Protein AF-A0A351R3F9-F1 (afdb_monomer)

Secondary structure (DSSP, 8-state):
-HHHHHHHHS-EEEEEEEEE-TTS-EEEEEEEEEEETTEEEEETTEE--EEEEE-SSBSSTTPPTTPEEEEETTT-PBP-SSSTT--HHHHHHHHHHH-BTT-S-EEEEEEEETTEEEEEEEEE-GGG----SEEEEEETTEEEEEEEEEEEEETTEEEEEEEEE-GGG--SSHHHHHHHH-TTT--EEEES---SSB-HHHHHHHHHHHHHHHHHHHHHHHTTSB-TTSPBP--SEEEE-TTS-EE-SHHHHHHHHHHHHTTT-SPEEEETTSSSGGG--TTTEEE-HHHHH-GGGS--BSS--SSS---HHHHHHHHHHHT---BTTB-HHHHHHHHHHHHHHHHHHHHHHHHHHHHHHHHHHHHHHHHH---HHHHHHHHHHHHHHHHHHHHHHHHHHHHHHIIIIISS--

Sequence (414 aa):
NLIDELSGIADVETKEFEVTNSNGQNLGGTNYRVYINGQTLVDGNDYRTLKCTSSKYLNNQMDAEGMYAITWEDTGMEFNAKGASANGSLKALFMIRDGNNNENMKGTVSAADLSSITIKIPDTKVNELSLANKGRIMVNNKFYYYDGWTAKVGENGVNSVTFKLAPESQMADQAEADRVKGDGQSNYLTTGSSMDAMGIPYYQNQINEFLRNFTQAFNDIEKQGVTLDGDKMGAFFVGTSPTGNTFDADSWDAKVQAAKKDGWTTDIELSSDGDSYYQFTATTLAVNSKSLKDSNYFATSTQITQGEAKYDTVEDLLKLQKDVRMFRGDSAETFLETLISDVTVDVNKTTTSSNNYSNLSTAIATQRTSVSGVDEDEEAMNLIKFQNAYNLASKMISVMSEMYDKLINETGVV

pLDDT: mean 89.36, std 7.4, range [50.06, 97.5]

Nearest PDB structures (foldseek):
  2d4y-assembly1_A  TM=6.088E-01  e=6.487E-06  Salmonella enterica subsp. enterica serovar Typhimurium
  2d4y-assembly2_B  TM=5.875E-01  e=1.188E-05  Salmonella enterica subsp. enterica serovar Typhimurium
  5dl0-assembly1_A  TM=2.905E-01  e=1.311E+00  Thermochaetoides thermophila DSM 1495
  5dkz-assembly1_A  TM=2.958E-01  e=2.127E+00  Thermochaetoides thermophila DSM 1495
  5jqp-assembly1_A  TM=1.736E-01  e=1.162E+00  Thermochaetoides thermophila DSM 1495

Structure (mmCIF, N/CA/C/O backbone):
data_AF-A0A351R3F9-F1
#
_entry.id   AF-A0A351R3F9-F1
#
loop_
_atom_site.group_PDB
_atom_site.id
_atom_site.type_symbol
_atom_site.label_atom_id
_atom_site.label_alt_id
_atom_site.label_comp_id
_atom_site.label_asym_id
_atom_site.label_entity_id
_atom_site.label_seq_id
_atom_site.pdbx_PDB_ins_code
_atom_site.Cartn_x
_atom_site.Cartn_y
_atom_site.Cartn_z
_atom_site.occupancy
_atom_site.B_iso_or_equiv
_atom_site.auth_seq_id
_atom_site.auth_comp_id
_atom_site.auth_asym_id
_atom_site.auth_atom_id
_atom_site.pdbx_PDB_model_num
ATOM 1 N N . ASN A 1 1 ? 18.446 -1.997 -33.010 1.00 80.06 1 ASN A N 1
ATOM 2 C CA . ASN A 1 1 ? 17.009 -2.268 -32.814 1.00 80.06 1 ASN A CA 1
ATOM 3 C C . ASN A 1 1 ? 16.711 -3.105 -31.584 1.00 80.06 1 ASN A C 1
ATOM 5 O O . ASN A 1 1 ? 16.200 -2.521 -30.651 1.00 80.06 1 ASN A O 1
ATOM 9 N N . LEU A 1 2 ? 17.064 -4.396 -31.489 1.00 90.31 2 LEU A N 1
ATOM 10 C CA . LEU A 1 2 ? 16.679 -5.209 -30.310 1.00 90.31 2 LEU A CA 1
ATOM 11 C C . LEU A 1 2 ? 17.183 -4.654 -28.962 1.00 90.31 2 LEU A C 1
ATOM 13 O O . LEU A 1 2 ? 16.450 -4.650 -27.979 1.00 90.31 2 LEU A O 1
ATOM 17 N N . ILE A 1 3 ? 18.420 -4.152 -28.921 1.00 91.44 3 ILE A N 1
ATOM 18 C CA . ILE A 1 3 ? 18.981 -3.512 -27.720 1.00 91.44 3 ILE A CA 1
ATOM 19 C C . ILE A 1 3 ? 18.286 -2.178 -27.423 1.00 91.44 3 ILE A C 1
ATOM 21 O O . ILE A 1 3 ? 18.027 -1.873 -26.262 1.00 91.44 3 ILE A O 1
ATOM 25 N N . ASP A 1 4 ? 17.939 -1.412 -28.461 1.00 88.44 4 ASP A N 1
ATOM 26 C CA . ASP A 1 4 ? 17.210 -0.151 -28.304 1.00 88.44 4 ASP A CA 1
ATOM 27 C C . ASP A 1 4 ? 15.802 -0.412 -27.743 1.00 88.44 4 ASP A C 1
ATOM 29 O O . ASP A 1 4 ? 15.393 0.232 -26.781 1.00 88.44 4 ASP A O 1
ATOM 33 N N . GLU A 1 5 ? 15.089 -1.414 -28.264 1.00 91.81 5 GLU A N 1
ATOM 34 C CA . GLU A 1 5 ? 13.784 -1.838 -27.745 1.00 91.81 5 GLU A CA 1
ATOM 35 C C . GLU A 1 5 ? 13.878 -2.302 -26.286 1.00 91.81 5 GLU A C 1
ATOM 37 O O . GLU A 1 5 ? 13.080 -1.876 -25.448 1.00 91.81 5 GLU A O 1
ATOM 42 N N . LEU A 1 6 ? 14.893 -3.108 -25.952 1.00 93.31 6 LEU A N 1
ATOM 43 C CA . LEU A 1 6 ? 15.144 -3.549 -24.580 1.00 93.31 6 LEU A CA 1
ATOM 44 C C . LEU A 1 6 ? 15.431 -2.366 -23.639 1.00 93.31 6 LEU A C 1
ATOM 46 O O . LEU A 1 6 ? 14.919 -2.346 -22.519 1.00 93.31 6 LEU A O 1
ATOM 50 N N . SER A 1 7 ? 16.183 -1.361 -24.103 1.00 92.38 7 SER A N 1
ATOM 51 C CA . SER A 1 7 ? 16.488 -0.141 -23.338 1.00 92.38 7 SER A CA 1
ATOM 52 C C . SER A 1 7 ? 15.259 0.734 -23.065 1.00 92.38 7 SER A C 1
ATOM 54 O O . SER A 1 7 ? 15.226 1.483 -22.091 1.00 92.38 7 SER A O 1
ATOM 56 N N . GLY A 1 8 ? 14.200 0.601 -23.873 1.00 91.88 8 GLY A N 1
ATOM 57 C CA . GLY A 1 8 ? 12.898 1.205 -23.583 1.00 91.88 8 GLY A CA 1
ATOM 58 C C . GLY A 1 8 ? 12.168 0.538 -22.409 1.00 91.88 8 GLY A C 1
ATOM 59 O O . GLY A 1 8 ? 11.311 1.158 -21.772 1.00 91.88 8 GLY A O 1
ATOM 60 N N . ILE A 1 9 ? 12.498 -0.720 -22.103 1.00 93.56 9 ILE A N 1
ATOM 61 C CA . ILE A 1 9 ? 11.841 -1.530 -21.069 1.00 93.56 9 ILE A CA 1
ATOM 62 C C . ILE A 1 9 ? 12.589 -1.450 -19.739 1.00 93.56 9 ILE A C 1
ATOM 64 O O . ILE A 1 9 ? 11.958 -1.211 -18.708 1.00 93.56 9 ILE A O 1
ATOM 68 N N . ALA A 1 10 ? 13.907 -1.643 -19.755 1.00 93.56 10 ALA A N 1
ATOM 69 C CA . ALA A 1 10 ? 14.757 -1.694 -18.568 1.00 93.56 10 ALA A CA 1
ATOM 70 C C . ALA A 1 10 ? 16.069 -0.928 -18.787 1.00 93.56 10 ALA A C 1
ATOM 72 O O . ALA A 1 10 ? 16.407 -0.570 -19.911 1.00 93.56 10 ALA A O 1
ATOM 73 N N . ASP A 1 11 ? 16.825 -0.697 -17.713 1.00 92.69 11 ASP A N 1
ATOM 74 C CA . ASP A 1 11 ? 18.168 -0.129 -17.820 1.00 92.69 11 ASP A CA 1
ATOM 75 C C . ASP A 1 11 ? 19.097 -1.151 -18.485 1.00 92.69 11 ASP A C 1
ATOM 77 O O . ASP A 1 11 ? 19.196 -2.285 -18.010 1.00 92.69 11 ASP A O 1
ATOM 81 N N . VAL A 1 12 ? 19.738 -0.770 -19.592 1.00 93.81 12 VAL A N 1
ATOM 82 C CA . VAL A 1 12 ? 20.591 -1.659 -20.391 1.00 93.81 12 VAL A CA 1
ATOM 83 C C . VAL A 1 12 ? 21.998 -1.091 -20.482 1.00 93.81 12 VAL A C 1
ATOM 85 O O . VAL A 1 12 ? 22.195 0.044 -20.908 1.00 93.81 12 VAL A O 1
ATOM 88 N N . GLU A 1 13 ? 22.986 -1.919 -20.157 1.00 93.69 13 GLU A N 1
ATOM 89 C CA . GLU A 1 13 ? 24.401 -1.627 -20.374 1.00 93.69 13 GLU A CA 1
ATOM 90 C C . GLU A 1 13 ? 25.002 -2.698 -21.288 1.00 93.69 13 GLU A C 1
ATOM 92 O O . GLU A 1 13 ? 24.778 -3.893 -21.099 1.00 93.69 13 GLU A O 1
ATOM 97 N N . THR A 1 14 ? 25.785 -2.282 -22.281 1.00 93.56 14 THR A N 1
ATOM 98 C CA . THR A 1 14 ? 26.438 -3.196 -23.226 1.00 93.56 14 THR A CA 1
ATOM 99 C C . THR A 1 14 ? 27.947 -3.038 -23.144 1.00 93.56 14 THR A C 1
ATOM 101 O O . THR A 1 14 ? 28.443 -1.912 -23.166 1.00 93.56 14 THR A O 1
ATOM 104 N N . LYS A 1 15 ? 28.684 -4.148 -23.069 1.00 93.06 15 LYS A N 1
ATOM 105 C CA . LYS A 1 15 ? 30.152 -4.153 -23.001 1.00 93.06 15 LYS A CA 1
ATOM 106 C C . LYS A 1 15 ? 30.735 -5.158 -23.977 1.00 93.06 15 LYS A C 1
ATOM 108 O O . LYS A 1 15 ? 30.233 -6.272 -24.093 1.00 93.06 15 LYS A O 1
ATOM 113 N N . GLU A 1 16 ? 31.834 -4.777 -24.612 1.00 90.31 16 GLU A N 1
ATOM 114 C CA . GLU A 1 16 ? 32.661 -5.678 -25.406 1.00 90.31 16 GLU A CA 1
ATOM 115 C C . GLU A 1 16 ? 33.938 -6.014 -24.642 1.00 90.31 16 GLU A C 1
ATOM 117 O O . GLU A 1 16 ? 34.628 -5.128 -24.138 1.00 90.31 16 GLU A O 1
ATOM 122 N N . PHE A 1 17 ? 34.241 -7.305 -24.539 1.00 85.81 17 PHE A N 1
ATOM 123 C CA . PHE A 1 17 ? 35.444 -7.807 -23.885 1.00 85.81 17 PHE A CA 1
ATOM 124 C C . PHE A 1 17 ? 36.328 -8.504 -24.907 1.00 85.81 17 PHE A C 1
ATOM 126 O O . PHE A 1 17 ? 35.855 -9.366 -25.643 1.00 85.81 17 PHE A O 1
ATOM 133 N N . GLU A 1 18 ? 37.615 -8.172 -24.943 1.00 85.44 18 GLU A N 1
ATOM 134 C CA . GLU A 1 18 ? 38.559 -8.862 -25.821 1.00 85.44 18 GLU A CA 1
ATOM 135 C C . GLU A 1 18 ? 38.665 -10.344 -25.446 1.00 85.44 18 GLU A C 1
ATOM 137 O O . GLU A 1 18 ? 38.850 -10.707 -24.279 1.00 85.44 18 GLU A O 1
ATOM 142 N N . VAL A 1 19 ? 38.565 -11.215 -26.447 1.00 78.88 19 VAL A N 1
ATOM 143 C CA . VAL A 1 19 ? 38.738 -12.652 -26.261 1.00 78.88 19 VAL A CA 1
ATOM 144 C C . VAL A 1 19 ? 40.233 -12.935 -26.188 1.00 78.88 19 VAL A C 1
ATOM 146 O O . VAL A 1 19 ? 40.967 -12.741 -27.156 1.00 78.88 19 VAL A O 1
ATOM 149 N N . THR A 1 20 ? 40.696 -13.402 -25.031 1.00 79.06 20 THR A N 1
ATOM 150 C CA . THR A 1 20 ? 42.102 -13.754 -24.801 1.00 79.06 20 THR A CA 1
ATOM 151 C C . THR A 1 20 ? 42.279 -15.266 -24.708 1.00 79.06 20 THR A C 1
ATOM 153 O O . THR A 1 20 ? 41.400 -15.987 -24.237 1.00 79.06 20 THR A O 1
ATOM 156 N N . ASN A 1 21 ? 43.420 -15.772 -25.181 1.00 76.00 21 ASN A N 1
ATOM 157 C CA . ASN A 1 21 ? 43.805 -17.164 -24.949 1.00 76.00 21 ASN A CA 1
ATOM 158 C C . ASN A 1 21 ? 44.305 -17.370 -23.505 1.00 76.00 21 ASN A C 1
ATOM 160 O O . ASN A 1 21 ? 44.511 -16.415 -22.759 1.00 76.00 21 ASN A O 1
ATOM 164 N N . SER A 1 22 ? 44.576 -18.619 -23.115 1.00 79.25 22 SER A N 1
ATOM 165 C CA . SER A 1 22 ? 45.095 -18.969 -21.778 1.00 79.25 22 SER A CA 1
ATOM 166 C C . SER A 1 22 ? 46.436 -18.307 -21.413 1.00 79.25 22 SER A C 1
ATOM 168 O O . SER A 1 22 ? 46.832 -18.351 -20.253 1.00 79.25 22 SER A O 1
ATOM 170 N N . ASN A 1 23 ? 47.122 -17.692 -22.382 1.00 76.62 23 ASN A N 1
ATOM 171 C CA . ASN A 1 23 ? 48.375 -16.955 -22.208 1.00 76.62 23 ASN A CA 1
ATOM 172 C C . ASN A 1 23 ? 48.169 -15.423 -22.215 1.00 76.62 23 ASN A C 1
ATOM 174 O O . ASN A 1 23 ? 49.148 -14.681 -22.266 1.00 76.62 23 ASN A O 1
ATOM 178 N N . GLY A 1 24 ? 46.921 -14.939 -22.203 1.00 74.75 24 GLY A N 1
ATOM 179 C CA . GLY A 1 24 ? 46.582 -13.512 -22.185 1.00 74.75 24 GLY A CA 1
ATOM 180 C C . GLY A 1 24 ? 46.752 -12.787 -23.524 1.00 74.75 24 GLY A C 1
ATOM 181 O O . GLY A 1 24 ? 46.682 -11.563 -23.563 1.00 74.75 24 GLY A O 1
ATOM 182 N N . GLN A 1 25 ? 46.980 -13.506 -24.627 1.00 76.62 25 GLN A N 1
ATOM 183 C CA . GLN A 1 25 ? 47.087 -12.898 -25.954 1.00 76.62 25 GLN A CA 1
ATOM 184 C C . GLN A 1 25 ? 45.692 -12.720 -26.555 1.00 76.62 25 GLN A C 1
ATOM 186 O O . GLN A 1 25 ? 44.905 -13.670 -26.586 1.00 76.62 25 GLN A O 1
ATOM 191 N N . ASN A 1 26 ? 45.404 -11.513 -27.041 1.00 75.94 26 ASN A N 1
ATOM 192 C CA . ASN A 1 26 ? 44.159 -11.185 -27.726 1.00 75.94 26 ASN A CA 1
ATOM 193 C C . ASN A 1 26 ? 44.051 -11.991 -29.037 1.00 75.94 26 ASN A C 1
ATOM 195 O O . ASN A 1 26 ? 44.961 -11.978 -29.867 1.00 75.94 26 ASN A O 1
ATOM 199 N N . LEU A 1 27 ? 42.943 -12.716 -29.193 1.00 76.00 27 LEU A N 1
ATOM 200 C CA . LEU A 1 27 ? 42.639 -13.580 -30.336 1.00 76.00 27 LEU A CA 1
ATOM 201 C C . LEU A 1 27 ? 42.001 -12.823 -31.517 1.00 76.00 27 LEU A C 1
ATOM 203 O O . LEU A 1 27 ? 41.636 -13.443 -32.512 1.00 76.00 27 LEU A O 1
ATOM 207 N N . GLY A 1 28 ? 41.876 -11.497 -31.424 1.00 75.12 28 GLY A N 1
ATOM 208 C CA . GLY A 1 28 ? 41.345 -10.623 -32.471 1.00 75.12 28 GLY A CA 1
ATOM 209 C C . GLY A 1 28 ? 39.817 -10.557 -32.533 1.00 75.12 28 GLY A C 1
ATOM 210 O O . GLY A 1 28 ? 39.284 -10.006 -33.492 1.00 75.12 28 GLY A O 1
ATOM 211 N N . GLY A 1 29 ? 39.114 -11.112 -31.541 1.00 78.69 29 GLY A N 1
ATOM 212 C CA . GLY A 1 29 ? 37.654 -11.064 -31.430 1.00 78.69 29 GLY A CA 1
ATOM 213 C C . GLY A 1 29 ? 37.200 -10.415 -30.126 1.00 78.69 29 GLY A C 1
ATOM 214 O O . GLY A 1 29 ? 37.918 -10.463 -29.125 1.00 78.69 29 GLY A O 1
ATOM 215 N N . THR A 1 30 ? 36.001 -9.836 -30.126 1.00 83.75 30 THR A N 1
ATOM 216 C CA . THR A 1 30 ? 35.334 -9.335 -28.920 1.00 83.75 30 THR A CA 1
ATOM 217 C C . THR A 1 30 ? 34.132 -10.209 -28.578 1.00 83.75 30 THR A C 1
ATOM 219 O O . THR A 1 30 ? 33.447 -10.736 -29.453 1.00 83.75 30 THR A O 1
ATOM 222 N N . ASN A 1 31 ? 33.900 -10.406 -27.285 1.00 85.88 31 ASN A N 1
ATOM 223 C CA . ASN A 1 31 ? 32.697 -11.020 -26.754 1.00 85.88 31 ASN A CA 1
ATOM 224 C C . ASN A 1 31 ? 31.749 -9.918 -26.274 1.00 85.88 31 ASN A C 1
ATOM 226 O O . ASN A 1 31 ? 32.139 -9.063 -25.473 1.00 85.88 31 ASN A O 1
ATOM 230 N N . TYR A 1 32 ? 30.517 -9.944 -26.772 1.00 90.38 32 TYR A N 1
ATOM 231 C CA . TYR A 1 32 ? 29.497 -8.946 -26.486 1.00 90.38 32 TYR A CA 1
ATOM 232 C C . TYR A 1 32 ? 28.640 -9.380 -25.296 1.00 90.38 32 TYR A C 1
ATOM 234 O O . TYR A 1 32 ? 28.067 -10.471 -25.288 1.00 90.38 32 TYR A O 1
ATOM 242 N N . ARG A 1 33 ? 28.538 -8.512 -24.288 1.00 94.00 33 ARG A N 1
ATOM 243 C CA . ARG A 1 33 ? 27.715 -8.729 -23.097 1.00 94.00 33 ARG A CA 1
ATOM 244 C C . ARG A 1 33 ? 26.654 -7.662 -22.960 1.00 94.00 33 ARG A C 1
ATOM 246 O O . ARG A 1 33 ? 26.944 -6.472 -23.079 1.00 94.00 33 ARG A O 1
ATOM 253 N N . VAL A 1 34 ? 25.450 -8.105 -22.623 1.00 94.62 34 VAL A N 1
ATOM 254 C CA . VAL A 1 34 ? 24.306 -7.246 -22.322 1.00 94.62 34 VAL A CA 1
ATOM 255 C C . VAL A 1 34 ? 23.925 -7.446 -20.868 1.00 94.62 34 VAL A C 1
ATOM 257 O O . VAL A 1 34 ? 23.662 -8.568 -20.429 1.00 94.62 34 VAL A O 1
ATOM 260 N N . TYR A 1 35 ? 23.869 -6.348 -20.131 1.00 93.12 35 TYR A N 1
ATOM 261 C CA . TYR A 1 35 ? 23.424 -6.290 -18.751 1.00 93.12 35 TYR A CA 1
ATOM 262 C C . TYR A 1 35 ? 22.076 -5.582 -18.692 1.00 93.12 35 TYR A C 1
ATOM 264 O O . TYR A 1 35 ? 21.892 -4.559 -19.346 1.00 93.12 35 TYR A O 1
ATOM 272 N N . ILE A 1 36 ? 21.159 -6.106 -17.881 1.00 92.88 36 ILE A N 1
ATOM 273 C CA . ILE A 1 36 ? 19.905 -5.442 -17.527 1.00 92.88 36 ILE A CA 1
ATOM 274 C C . ILE A 1 36 ? 19.875 -5.160 -16.028 1.00 92.88 36 ILE A C 1
ATOM 276 O O . ILE A 1 36 ? 20.113 -6.058 -15.217 1.00 92.88 36 ILE A O 1
ATOM 280 N N . ASN A 1 37 ? 19.632 -3.905 -15.645 1.00 89.31 37 ASN A N 1
ATOM 281 C CA . ASN A 1 37 ? 19.674 -3.436 -14.253 1.00 89.31 37 ASN A CA 1
ATOM 282 C C . ASN A 1 37 ? 20.922 -3.946 -13.484 1.00 89.31 37 ASN A C 1
ATOM 284 O O . ASN A 1 37 ? 20.831 -4.376 -12.330 1.00 89.31 37 ASN A O 1
ATOM 288 N N . GLY A 1 38 ? 22.087 -3.951 -14.147 1.00 87.94 38 GLY A N 1
ATOM 289 C CA . GLY A 1 38 ? 23.374 -4.387 -13.587 1.00 87.94 38 GLY A CA 1
ATOM 290 C C . GLY A 1 38 ? 23.617 -5.903 -13.536 1.00 87.94 38 GLY A C 1
ATOM 291 O O . GLY A 1 38 ? 24.637 -6.330 -13.000 1.00 87.94 38 GLY A O 1
ATOM 292 N N . GLN A 1 39 ? 22.721 -6.729 -14.081 1.00 90.69 39 GLN A N 1
ATOM 293 C CA . GLN A 1 39 ? 22.868 -8.188 -14.114 1.00 90.69 39 GLN A CA 1
ATOM 294 C C . GLN A 1 39 ? 22.982 -8.701 -15.548 1.00 90.69 39 GLN A C 1
ATOM 296 O O . GLN A 1 39 ? 22.272 -8.231 -16.431 1.00 90.69 39 GLN A O 1
ATOM 301 N N . THR A 1 40 ? 23.859 -9.678 -15.789 1.00 93.00 40 THR A N 1
ATOM 302 C CA . THR A 1 40 ? 24.068 -10.240 -17.130 1.00 93.00 40 THR A CA 1
ATOM 303 C C . THR A 1 40 ? 22.784 -10.886 -17.645 1.00 93.00 40 THR A C 1
ATOM 305 O O . THR A 1 40 ? 22.244 -11.779 -16.991 1.00 93.00 40 THR A O 1
ATOM 308 N N . LEU A 1 41 ? 22.320 -10.441 -18.813 1.00 94.50 41 LEU A N 1
ATOM 309 C CA . LEU A 1 41 ? 21.231 -11.053 -19.573 1.00 94.50 41 LEU A CA 1
ATOM 310 C C . LEU A 1 41 ? 21.772 -11.931 -20.700 1.00 94.50 41 LEU A C 1
ATOM 312 O O . LEU A 1 41 ? 21.278 -13.037 -20.888 1.00 94.50 41 LEU A O 1
ATOM 316 N N . VAL A 1 42 ? 22.772 -11.430 -21.429 1.00 94.50 42 VAL A N 1
ATOM 317 C CA . VAL A 1 42 ? 23.413 -12.115 -22.559 1.00 94.50 42 VAL A CA 1
ATOM 318 C C . VAL A 1 42 ? 24.926 -12.042 -22.383 1.00 94.50 42 VAL A C 1
ATOM 320 O O . VAL A 1 42 ? 25.461 -10.965 -22.113 1.00 94.50 42 VAL A O 1
ATOM 323 N N . ASP A 1 43 ? 25.607 -13.173 -22.541 1.00 92.25 43 ASP A N 1
ATOM 324 C CA . ASP A 1 43 ? 27.065 -13.281 -22.601 1.00 92.25 43 ASP A CA 1
ATOM 325 C C . ASP A 1 43 ? 27.453 -14.116 -23.827 1.00 92.25 43 ASP A C 1
ATOM 327 O O . ASP A 1 43 ? 27.392 -15.346 -23.810 1.00 92.25 43 ASP A O 1
ATOM 331 N N . GLY A 1 44 ? 27.796 -13.442 -24.925 1.00 87.88 44 GLY A N 1
ATOM 332 C CA . GLY A 1 44 ? 28.075 -14.098 -26.198 1.00 87.88 44 GLY A CA 1
ATOM 333 C C . GLY A 1 44 ? 26.864 -14.872 -26.720 1.00 87.88 44 GLY A C 1
ATOM 334 O O . GLY A 1 44 ? 25.888 -14.273 -27.168 1.00 87.88 44 GLY A O 1
ATOM 335 N N . ASN A 1 45 ? 26.939 -16.205 -26.668 1.00 87.94 45 ASN A N 1
ATOM 336 C CA . ASN A 1 45 ? 25.862 -17.102 -27.106 1.00 87.94 45 ASN A CA 1
ATOM 337 C C . ASN A 1 45 ? 24.946 -17.559 -25.959 1.00 87.94 45 ASN A C 1
ATOM 339 O O . ASN A 1 45 ? 23.891 -18.138 -26.222 1.00 87.94 45 ASN A O 1
ATOM 343 N N . ASP A 1 46 ? 25.341 -17.318 -24.709 1.00 91.88 46 ASP A N 1
ATOM 344 C CA . ASP A 1 46 ? 24.567 -17.702 -23.536 1.00 91.88 46 ASP A CA 1
ATOM 345 C C . ASP A 1 46 ? 23.608 -16.575 -23.152 1.00 91.88 46 ASP A C 1
ATOM 347 O O . ASP A 1 46 ? 23.949 -15.390 -23.205 1.00 91.88 46 ASP A O 1
ATOM 351 N N . TYR A 1 47 ? 22.396 -16.936 -22.739 1.00 93.81 47 TYR A N 1
ATOM 352 C CA . TYR A 1 47 ? 21.398 -15.976 -22.285 1.00 93.81 47 TYR A CA 1
ATOM 353 C C . TYR A 1 47 ? 20.633 -16.497 -21.074 1.00 93.81 47 TYR A C 1
ATOM 355 O O . TYR A 1 47 ? 20.519 -17.700 -20.839 1.00 93.81 47 TYR A O 1
ATOM 363 N N . ARG A 1 48 ? 20.095 -15.560 -20.300 1.00 95.69 48 ARG A N 1
ATOM 364 C CA . ARG A 1 48 ? 19.246 -15.819 -19.140 1.00 95.69 48 ARG A CA 1
ATOM 365 C C . ARG A 1 48 ? 17.833 -15.329 -19.430 1.00 95.69 48 ARG A C 1
ATOM 367 O O . ARG A 1 48 ? 17.637 -14.386 -20.192 1.00 95.69 48 ARG A O 1
ATOM 374 N N . THR A 1 49 ? 16.845 -15.959 -18.811 1.00 95.75 49 THR A N 1
ATOM 375 C CA . THR A 1 49 ? 15.429 -15.628 -18.999 1.00 95.75 49 THR A CA 1
ATOM 376 C C . THR A 1 49 ? 14.797 -15.150 -17.700 1.00 95.75 49 THR A C 1
ATOM 378 O O . THR A 1 49 ? 15.215 -15.498 -16.590 1.00 95.75 49 THR A O 1
ATOM 381 N N . LEU A 1 50 ? 13.772 -14.318 -17.856 1.00 94.81 50 LEU A N 1
ATOM 382 C CA . LEU A 1 50 ? 12.926 -13.841 -16.773 1.00 94.81 50 LEU A CA 1
ATOM 383 C C . LEU A 1 50 ? 11.563 -14.521 -16.872 1.00 94.81 50 LEU A C 1
ATOM 385 O O . LEU A 1 50 ? 11.045 -14.731 -17.968 1.00 94.81 50 LEU A O 1
ATOM 389 N N . LYS A 1 51 ? 10.952 -14.802 -15.723 1.00 94.50 51 LYS A N 1
ATOM 390 C CA . LYS A 1 51 ? 9.588 -15.324 -15.633 1.00 94.50 51 LYS A CA 1
ATOM 391 C C . LYS A 1 51 ? 8.758 -14.532 -14.633 1.00 94.50 51 LYS A C 1
ATOM 393 O O . LYS A 1 51 ? 9.258 -14.063 -13.608 1.00 94.50 51 LYS A O 1
ATOM 398 N N . CYS A 1 52 ? 7.466 -14.425 -14.915 1.00 91.50 52 CYS A N 1
ATOM 399 C CA . CYS A 1 52 ? 6.504 -13.863 -13.978 1.00 91.50 52 CYS A CA 1
ATOM 400 C C . CYS A 1 52 ? 6.114 -14.923 -12.944 1.00 91.50 52 CYS A C 1
ATOM 402 O O . CYS A 1 52 ? 5.651 -16.008 -13.293 1.00 91.50 52 CYS A O 1
ATOM 404 N N . THR A 1 53 ? 6.265 -14.596 -11.667 1.00 86.50 53 THR A N 1
ATOM 405 C CA . THR A 1 53 ? 5.864 -15.446 -10.542 1.00 86.50 53 THR A CA 1
ATOM 406 C C . THR A 1 53 ? 4.834 -14.721 -9.702 1.00 86.50 53 THR A C 1
ATOM 408 O O . THR A 1 53 ? 5.024 -13.561 -9.352 1.00 86.50 53 THR A O 1
ATOM 411 N N . SER A 1 54 ? 3.744 -15.398 -9.363 1.00 85.12 54 SER A N 1
ATOM 412 C CA . SER A 1 54 ? 2.712 -14.844 -8.489 1.00 85.12 54 SER A CA 1
ATOM 413 C C . SER A 1 54 ? 3.181 -14.865 -7.029 1.00 85.12 54 SER A C 1
ATOM 415 O O . SER A 1 54 ? 3.655 -15.898 -6.551 1.00 85.12 54 SER A O 1
ATOM 417 N N . SER A 1 55 ? 3.072 -13.736 -6.323 1.00 72.56 55 SER A N 1
ATOM 418 C CA . SER A 1 55 ? 3.349 -13.667 -4.883 1.00 72.56 55 SER A CA 1
ATOM 419 C C . SER A 1 55 ? 2.112 -14.046 -4.074 1.00 72.56 55 SER A C 1
ATOM 421 O O . SER A 1 55 ? 1.024 -13.519 -4.303 1.00 72.56 55 SER A O 1
ATOM 423 N N . LYS A 1 56 ? 2.291 -14.915 -3.074 1.00 70.50 56 LYS A N 1
ATOM 424 C CA . LYS A 1 56 ? 1.247 -15.231 -2.082 1.00 70.50 56 LYS A CA 1
ATOM 425 C C . LYS A 1 56 ? 1.109 -14.162 -0.994 1.00 70.50 56 LYS A C 1
ATOM 427 O O . LYS A 1 56 ? 0.068 -14.087 -0.350 1.00 70.50 56 LYS A O 1
ATOM 432 N N . TYR A 1 57 ? 2.157 -13.366 -0.785 1.00 75.06 57 TYR A N 1
ATOM 433 C CA . TYR A 1 57 ? 2.260 -12.406 0.310 1.00 75.06 57 TYR A CA 1
ATOM 434 C C . TYR A 1 57 ? 2.221 -10.972 -0.211 1.00 75.06 57 TYR A C 1
ATOM 436 O O . TYR A 1 57 ? 2.865 -10.647 -1.215 1.00 75.06 57 TYR A O 1
ATOM 444 N N . LEU A 1 58 ? 1.458 -10.136 0.491 1.00 83.81 58 LEU A N 1
ATOM 445 C CA . LEU A 1 58 ? 1.197 -8.740 0.158 1.00 83.81 58 LEU A CA 1
ATOM 446 C C . LEU A 1 58 ? 2.324 -7.824 0.662 1.00 83.81 58 LEU A C 1
ATOM 448 O O . LEU A 1 58 ? 2.976 -8.122 1.670 1.00 83.81 58 LEU A O 1
ATOM 452 N N . ASN A 1 59 ? 2.560 -6.713 -0.041 1.00 80.56 59 ASN A N 1
ATOM 453 C CA . ASN A 1 59 ? 3.472 -5.654 0.402 1.00 80.56 59 ASN A CA 1
ATOM 454 C C . ASN A 1 59 ? 2.715 -4.526 1.104 1.00 80.56 59 ASN A C 1
ATOM 456 O O . ASN A 1 59 ? 3.202 -4.009 2.105 1.00 80.56 59 ASN A O 1
ATOM 460 N N . ASN A 1 60 ? 1.541 -4.170 0.583 1.00 81.06 60 ASN A N 1
ATOM 461 C CA . ASN A 1 60 ? 0.664 -3.130 1.113 1.00 81.06 60 ASN A CA 1
ATOM 462 C C . ASN A 1 60 ? -0.693 -3.722 1.522 1.00 81.06 60 ASN A C 1
ATOM 464 O O . ASN A 1 60 ? -1.076 -4.796 1.058 1.00 81.06 60 ASN A O 1
ATOM 468 N N . GLN A 1 61 ? -1.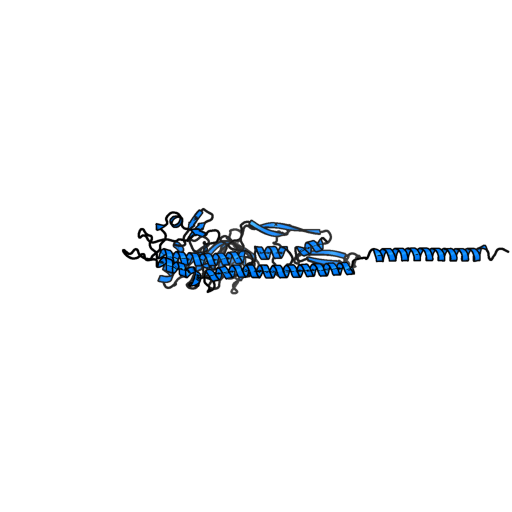439 -3.005 2.371 1.00 81.06 61 GLN A N 1
ATOM 469 C CA . GLN A 1 61 ? -2.722 -3.474 2.915 1.00 81.06 61 GLN A CA 1
ATOM 470 C C . GLN A 1 61 ? -3.737 -3.876 1.839 1.00 81.06 61 GLN A C 1
ATOM 472 O O . GLN A 1 61 ? -4.464 -4.851 2.013 1.00 81.06 61 GLN A O 1
ATOM 477 N N . MET A 1 62 ? -3.781 -3.113 0.749 1.00 82.62 62 MET A N 1
ATOM 478 C CA . MET A 1 62 ? -4.783 -3.237 -0.310 1.00 82.62 62 MET A CA 1
ATOM 479 C C . MET A 1 62 ? -4.228 -3.886 -1.587 1.00 82.62 62 MET A C 1
ATOM 481 O O . MET A 1 62 ? -4.882 -3.838 -2.631 1.00 82.62 62 MET A O 1
ATOM 485 N N . ASP A 1 63 ? -3.033 -4.481 -1.521 1.00 84.62 63 ASP A N 1
ATOM 486 C CA . ASP A 1 63 ? -2.497 -5.259 -2.636 1.00 84.62 63 ASP A CA 1
ATOM 487 C C . ASP A 1 63 ? -3.435 -6.439 -2.941 1.00 84.62 63 ASP A C 1
ATOM 489 O O . ASP A 1 63 ? -3.953 -7.104 -2.040 1.00 84.62 63 ASP A O 1
ATOM 493 N N . ALA A 1 64 ? -3.623 -6.737 -4.225 1.00 80.62 64 ALA A N 1
ATOM 494 C CA . ALA A 1 64 ? -4.365 -7.921 -4.631 1.00 80.62 64 ALA A CA 1
ATOM 495 C C . ALA A 1 64 ? -3.551 -9.194 -4.349 1.00 80.62 64 ALA A C 1
ATOM 497 O O . ALA A 1 64 ? -2.333 -9.242 -4.553 1.00 80.62 64 ALA A O 1
ATOM 498 N N . GLU A 1 65 ? -4.229 -10.269 -3.946 1.00 79.94 65 GLU A N 1
ATOM 499 C CA . GLU A 1 65 ? -3.578 -11.573 -3.870 1.00 79.94 65 GLU A CA 1
ATOM 500 C C . GLU A 1 65 ? -3.093 -12.014 -5.252 1.00 79.94 65 GLU A C 1
ATOM 502 O O . GLU A 1 65 ? -3.771 -11.850 -6.268 1.00 79.94 65 GLU A O 1
ATOM 507 N N . GLY A 1 66 ? -1.897 -12.596 -5.292 1.00 82.12 66 GLY A N 1
ATOM 508 C CA . GLY A 1 66 ? -1.353 -13.167 -6.511 1.00 82.12 66 GLY A CA 1
ATOM 509 C C . GLY A 1 66 ? -0.695 -12.170 -7.467 1.00 82.12 66 GLY A C 1
ATOM 510 O O . GLY A 1 66 ? -0.405 -12.545 -8.607 1.00 82.12 66 GLY A O 1
ATOM 511 N N . MET A 1 67 ? -0.409 -10.938 -7.029 1.00 85.62 67 MET A N 1
ATOM 512 C CA . MET A 1 67 ? 0.345 -9.963 -7.825 1.00 85.62 67 MET A CA 1
ATOM 513 C C . MET A 1 67 ? 1.661 -10.542 -8.360 1.00 85.62 67 MET A C 1
ATOM 515 O O . MET A 1 67 ? 2.394 -11.249 -7.662 1.00 85.62 67 MET A O 1
ATOM 519 N N . TYR A 1 68 ? 1.976 -10.213 -9.613 1.00 87.44 68 TYR A N 1
ATOM 520 C CA . TYR A 1 68 ? 3.177 -10.713 -10.273 1.00 87.44 68 TYR A CA 1
ATOM 521 C C . TYR A 1 68 ? 4.442 -10.007 -9.776 1.00 87.44 68 TYR A C 1
ATOM 523 O O . TYR A 1 68 ? 4.546 -8.779 -9.775 1.00 87.44 68 TYR A O 1
ATOM 531 N N . ALA A 1 69 ? 5.437 -10.804 -9.417 1.00 86.44 69 ALA A N 1
ATOM 532 C CA . ALA A 1 69 ? 6.837 -10.424 -9.372 1.00 86.44 69 ALA A CA 1
ATOM 533 C C . ALA A 1 69 ? 7.549 -10.968 -10.618 1.00 86.44 69 ALA A C 1
ATOM 535 O O . ALA A 1 69 ? 7.053 -11.876 -11.289 1.00 86.44 69 ALA A O 1
ATOM 536 N N . ILE A 1 70 ? 8.717 -10.416 -10.920 1.00 90.44 70 ILE A N 1
ATOM 537 C CA . ILE A 1 70 ? 9.585 -10.909 -11.989 1.00 90.44 70 ILE A CA 1
ATOM 538 C C . ILE A 1 70 ? 10.762 -11.590 -11.312 1.00 90.44 70 ILE A C 1
ATOM 540 O O . ILE A 1 70 ? 11.359 -11.016 -10.406 1.00 90.44 70 ILE A O 1
ATOM 544 N N . THR A 1 71 ? 11.083 -12.810 -11.726 1.00 92.00 71 THR A N 1
ATOM 545 C CA . THR A 1 71 ? 12.218 -13.574 -11.200 1.00 92.00 71 THR A CA 1
ATOM 546 C C . THR A 1 71 ? 13.079 -14.084 -12.337 1.00 92.00 71 THR A C 1
ATOM 548 O O . THR A 1 71 ? 12.601 -14.297 -13.453 1.00 92.00 71 THR A O 1
ATOM 551 N N . TRP A 1 72 ? 14.353 -14.302 -12.048 1.00 93.44 72 TRP A N 1
ATOM 552 C CA . TRP A 1 72 ? 15.228 -15.039 -12.943 1.00 93.44 72 TRP A CA 1
ATOM 553 C C . TRP A 1 72 ? 14.834 -16.511 -12.977 1.00 93.44 72 TRP A C 1
ATOM 555 O O . TRP A 1 72 ? 14.620 -17.130 -11.934 1.00 93.44 72 TRP A O 1
ATOM 565 N N . GLU A 1 73 ? 14.724 -17.080 -14.173 1.00 94.62 73 GLU A N 1
ATOM 566 C CA . GLU A 1 73 ? 14.251 -18.453 -14.336 1.00 94.62 73 GLU A CA 1
ATOM 567 C C . GLU A 1 73 ? 15.223 -19.487 -13.758 1.00 94.62 73 GLU A C 1
ATOM 569 O O . GLU A 1 73 ? 14.777 -20.469 -13.165 1.00 94.62 73 GLU A O 1
ATOM 574 N N . ASP A 1 74 ? 16.524 -19.214 -13.871 1.00 92.56 74 ASP A N 1
ATOM 575 C CA . ASP A 1 74 ? 17.625 -20.082 -13.451 1.00 92.56 74 ASP A CA 1
ATOM 576 C C . ASP A 1 74 ? 17.834 -20.131 -11.928 1.00 92.56 74 ASP A C 1
ATOM 578 O O . ASP A 1 74 ? 18.095 -21.190 -11.364 1.00 92.56 74 ASP A O 1
ATOM 582 N N . THR A 1 75 ? 17.713 -18.989 -11.254 1.00 90.75 75 THR A N 1
ATOM 583 C CA . THR A 1 75 ? 18.025 -18.830 -9.823 1.00 90.75 75 THR A CA 1
ATOM 584 C C . THR A 1 75 ? 16.784 -18.662 -8.954 1.00 90.75 75 THR A C 1
ATOM 586 O O . THR A 1 75 ? 16.859 -18.832 -7.740 1.00 90.75 75 THR A O 1
ATOM 589 N N . GLY A 1 76 ? 15.644 -18.287 -9.541 1.00 87.00 76 GLY A N 1
ATOM 590 C CA . GLY A 1 76 ? 14.428 -17.927 -8.811 1.00 87.00 76 GLY A CA 1
ATOM 591 C C . GLY A 1 76 ? 14.521 -16.606 -8.039 1.00 87.00 76 GLY A C 1
ATOM 592 O O . GLY A 1 76 ? 13.559 -16.232 -7.371 1.00 87.00 76 GLY A O 1
ATOM 593 N N . MET A 1 77 ? 15.645 -15.886 -8.119 1.00 85.88 77 MET A N 1
ATOM 594 C CA . MET A 1 77 ? 15.818 -14.603 -7.435 1.00 85.88 77 MET A CA 1
ATOM 595 C C . MET A 1 77 ? 14.938 -13.518 -8.065 1.00 85.88 77 MET A C 1
ATOM 597 O O . MET A 1 77 ? 14.818 -13.450 -9.290 1.00 85.88 77 MET A O 1
ATOM 601 N N . GLU A 1 78 ? 14.350 -12.650 -7.233 1.00 86.12 78 GLU A N 1
ATOM 602 C CA . GLU A 1 78 ? 13.545 -11.507 -7.688 1.00 86.12 78 GLU A CA 1
ATOM 603 C C . GLU A 1 78 ? 14.411 -10.546 -8.522 1.00 86.12 78 GLU A C 1
ATOM 605 O O . GLU A 1 78 ? 15.516 -10.160 -8.135 1.00 86.12 78 GLU A O 1
ATOM 610 N N . PHE A 1 79 ? 13.912 -10.174 -9.699 1.00 89.50 79 PHE A N 1
ATOM 611 C CA . PHE A 1 79 ? 14.546 -9.215 -10.588 1.00 89.50 79 PHE A CA 1
ATOM 612 C C . PHE A 1 79 ? 14.376 -7.802 -10.023 1.00 89.50 79 PHE A C 1
ATOM 614 O O . PHE A 1 79 ? 13.265 -7.367 -9.712 1.00 89.50 79 PHE A O 1
ATOM 621 N N . ASN A 1 80 ? 15.479 -7.057 -9.915 1.00 86.56 80 ASN A N 1
ATOM 622 C CA . ASN A 1 80 ? 15.492 -5.726 -9.313 1.00 86.56 80 ASN A CA 1
ATOM 623 C C . ASN A 1 80 ? 14.941 -4.649 -10.268 1.00 86.56 80 ASN A C 1
ATOM 625 O O . ASN A 1 80 ? 15.668 -3.771 -10.727 1.00 86.56 80 ASN A O 1
ATOM 629 N N . ALA A 1 81 ? 13.647 -4.713 -10.582 1.00 86.19 81 ALA A N 1
ATOM 630 C CA . ALA A 1 81 ? 12.961 -3.731 -11.427 1.00 86.19 81 ALA A CA 1
ATOM 631 C C . ALA A 1 81 ? 12.654 -2.405 -10.707 1.00 86.19 81 ALA A C 1
ATOM 633 O O . ALA A 1 81 ? 12.351 -1.404 -11.352 1.00 86.19 81 ALA A O 1
ATOM 634 N N . LYS A 1 82 ? 12.719 -2.402 -9.370 1.00 85.31 82 LYS A N 1
ATOM 635 C CA . LYS A 1 82 ? 12.320 -1.277 -8.507 1.00 85.31 82 LYS A CA 1
ATOM 636 C C . LYS A 1 82 ? 13.506 -0.492 -7.948 1.00 85.31 82 LYS A C 1
ATOM 638 O O . LYS A 1 82 ? 13.312 0.511 -7.270 1.00 85.31 82 LYS A O 1
ATOM 643 N N . GLY A 1 83 ? 14.730 -0.958 -8.195 1.00 82.06 83 GLY A N 1
ATOM 644 C CA . GLY A 1 83 ? 15.943 -0.367 -7.644 1.00 82.06 83 GLY A CA 1
ATOM 645 C C . GLY A 1 83 ? 16.120 1.102 -8.028 1.00 82.06 83 GLY A C 1
ATOM 646 O O . GLY A 1 83 ? 15.647 1.562 -9.073 1.00 82.06 83 GLY A O 1
ATOM 647 N N . ALA A 1 84 ? 16.856 1.844 -7.198 1.00 81.12 84 ALA A N 1
ATOM 648 C CA . ALA A 1 84 ? 17.143 3.258 -7.440 1.00 81.12 84 ALA A CA 1
ATOM 649 C C . ALA A 1 84 ? 17.768 3.496 -8.828 1.00 81.12 84 ALA A C 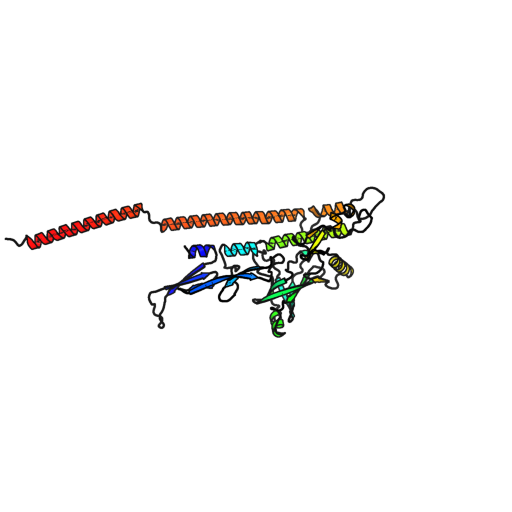1
ATOM 651 O O . ALA A 1 84 ? 17.362 4.425 -9.520 1.00 81.12 84 ALA A O 1
ATOM 652 N N . SER A 1 85 ? 18.663 2.603 -9.266 1.00 82.06 85 SER A N 1
ATOM 653 C CA . SER A 1 85 ? 19.331 2.648 -10.572 1.00 82.06 85 SER A CA 1
ATOM 654 C C . SER A 1 85 ? 18.530 2.056 -11.735 1.00 82.06 85 SER A C 1
ATOM 656 O O . SER A 1 85 ? 18.949 2.205 -12.875 1.00 82.06 85 SER A O 1
ATOM 658 N N . ALA A 1 86 ? 17.410 1.369 -11.486 1.00 87.31 86 ALA A N 1
ATOM 659 C CA . ALA A 1 86 ? 16.584 0.843 -12.571 1.00 87.31 86 ALA A CA 1
ATOM 660 C C . ALA A 1 86 ? 15.933 1.998 -13.353 1.00 87.31 86 ALA A C 1
ATOM 662 O O . ALA A 1 86 ? 15.661 3.052 -12.778 1.00 87.31 86 ALA A O 1
ATOM 663 N N . ASN A 1 87 ? 15.645 1.790 -14.636 1.00 88.56 87 ASN A N 1
ATOM 664 C CA . ASN A 1 87 ? 14.998 2.749 -15.538 1.00 88.56 87 ASN A CA 1
ATOM 665 C C . ASN A 1 87 ? 14.042 2.013 -16.496 1.00 88.56 87 ASN A C 1
ATOM 667 O O . ASN A 1 87 ? 13.879 0.796 -16.400 1.00 88.56 87 ASN A O 1
ATOM 671 N N . GLY A 1 88 ? 13.409 2.752 -17.409 1.00 91.25 88 GLY A N 1
ATOM 672 C CA . GLY A 1 88 ? 12.557 2.198 -18.465 1.00 91.25 88 GLY A CA 1
ATOM 673 C C . GLY A 1 88 ? 11.087 2.036 -18.069 1.00 91.25 88 GLY A C 1
ATOM 674 O O . GLY A 1 88 ? 10.675 2.315 -16.935 1.00 91.25 88 GLY A O 1
ATOM 675 N N . SER A 1 89 ? 10.272 1.603 -19.032 1.00 92.88 89 SER A N 1
ATOM 676 C CA . SER A 1 89 ? 8.821 1.461 -18.854 1.00 92.88 89 SER A CA 1
ATOM 677 C C . SER A 1 89 ? 8.451 0.452 -17.765 1.00 92.88 89 SER A C 1
ATOM 679 O O . SER A 1 89 ? 7.450 0.636 -17.072 1.00 92.88 89 SER A O 1
ATOM 681 N N . LEU A 1 90 ? 9.287 -0.566 -17.535 1.00 92.88 90 LEU A N 1
ATOM 682 C CA . LEU A 1 90 ? 9.053 -1.557 -16.492 1.00 92.88 90 LEU A CA 1
ATOM 683 C C . LEU A 1 90 ? 9.104 -0.933 -15.094 1.00 92.88 90 LEU A C 1
ATOM 685 O O . LEU A 1 90 ? 8.218 -1.189 -14.278 1.00 92.88 90 LEU A O 1
ATOM 689 N N . LYS A 1 91 ? 10.097 -0.078 -14.820 1.00 91.81 91 LYS A N 1
ATOM 690 C CA . LYS A 1 91 ? 10.162 0.649 -13.547 1.00 91.81 91 LYS A CA 1
ATOM 691 C C . LYS A 1 91 ? 8.959 1.569 -13.380 1.00 91.81 91 LYS A C 1
ATOM 693 O O . LYS A 1 91 ? 8.385 1.595 -12.297 1.00 91.81 91 LYS A O 1
ATOM 698 N N . ALA A 1 92 ? 8.546 2.269 -14.437 1.00 91.44 92 ALA A N 1
ATOM 699 C CA . ALA A 1 92 ? 7.374 3.144 -14.391 1.00 91.44 92 ALA A CA 1
ATOM 700 C C . ALA A 1 92 ? 6.093 2.376 -14.011 1.00 91.44 92 ALA A C 1
ATOM 702 O O . ALA A 1 92 ? 5.329 2.835 -13.162 1.00 91.44 92 ALA A O 1
ATOM 703 N N . LEU A 1 93 ? 5.897 1.170 -14.560 1.00 92.38 93 LEU A N 1
ATOM 704 C CA . LEU A 1 93 ? 4.778 0.300 -14.184 1.00 92.38 93 LEU A CA 1
ATOM 705 C C . LEU A 1 93 ? 4.823 -0.080 -12.702 1.00 92.38 93 LEU A C 1
ATOM 707 O O . LEU A 1 93 ? 3.800 0.004 -12.023 1.00 92.38 93 LEU A O 1
ATOM 711 N N . PHE A 1 94 ? 5.994 -0.455 -12.176 1.00 90.81 94 PHE A N 1
ATOM 712 C CA . PHE A 1 94 ? 6.126 -0.724 -10.745 1.00 90.81 94 PHE A CA 1
ATOM 713 C C . PHE A 1 94 ? 5.898 0.534 -9.907 1.00 90.81 94 PHE A C 1
ATOM 715 O O . PHE A 1 94 ? 5.196 0.434 -8.913 1.00 90.81 94 PHE A O 1
ATOM 722 N N . MET A 1 95 ? 6.406 1.706 -10.301 1.00 90.69 95 MET A N 1
ATOM 723 C CA . MET A 1 95 ? 6.189 2.967 -9.576 1.00 90.69 95 MET A CA 1
ATOM 724 C C . MET A 1 95 ? 4.703 3.302 -9.428 1.00 90.69 95 MET A C 1
ATOM 726 O O . MET A 1 95 ? 4.285 3.699 -8.347 1.00 90.69 95 MET A O 1
ATOM 730 N N . ILE A 1 96 ? 3.891 3.084 -10.466 1.00 91.44 96 ILE A N 1
ATOM 731 C CA . ILE A 1 96 ? 2.434 3.264 -10.372 1.00 91.44 96 ILE A CA 1
ATOM 732 C C . ILE A 1 96 ? 1.817 2.179 -9.486 1.00 91.44 96 ILE A C 1
ATOM 734 O O . ILE A 1 96 ? 1.002 2.472 -8.618 1.00 91.44 96 ILE A O 1
ATOM 738 N N . ARG A 1 97 ? 2.193 0.917 -9.699 1.00 90.31 97 ARG A N 1
ATOM 739 C CA . ARG A 1 97 ? 1.553 -0.232 -9.051 1.00 90.31 97 ARG A CA 1
ATOM 740 C C . ARG A 1 97 ? 1.882 -0.367 -7.563 1.00 90.31 97 ARG A C 1
ATOM 742 O O . ARG A 1 97 ? 1.010 -0.735 -6.792 1.00 90.31 97 ARG A O 1
ATOM 749 N N . ASP A 1 98 ? 3.122 -0.081 -7.181 1.00 89.75 98 ASP A N 1
ATOM 750 C CA . ASP A 1 98 ? 3.673 -0.327 -5.844 1.00 89.75 98 ASP A CA 1
ATOM 751 C C . ASP A 1 98 ? 4.099 0.985 -5.140 1.00 89.75 98 ASP A C 1
ATOM 753 O O . ASP A 1 98 ? 4.618 0.938 -4.026 1.00 89.75 98 ASP A O 1
ATOM 757 N N . GLY A 1 99 ? 3.942 2.150 -5.785 1.00 91.38 99 GLY A N 1
ATOM 758 C CA . GLY A 1 99 ? 4.357 3.451 -5.252 1.00 91.38 99 GLY A CA 1
ATOM 759 C C . GLY A 1 99 ? 3.605 3.831 -3.982 1.00 91.38 99 GLY A C 1
ATOM 760 O O . GLY A 1 99 ? 2.380 3.953 -3.984 1.00 91.38 99 GLY A O 1
ATOM 761 N N . ASN A 1 100 ? 4.348 4.037 -2.900 1.00 91.25 100 ASN A N 1
ATOM 762 C CA . ASN A 1 100 ? 3.809 4.317 -1.572 1.00 91.25 100 ASN A CA 1
ATOM 763 C C . ASN A 1 100 ? 4.351 5.617 -0.975 1.00 91.25 100 ASN A C 1
ATOM 765 O O . ASN A 1 100 ? 4.268 5.795 0.231 1.00 91.25 100 ASN A O 1
ATOM 769 N N . ASN A 1 101 ? 4.935 6.497 -1.792 1.00 91.56 101 ASN A N 1
ATOM 770 C CA . ASN A 1 101 ? 5.518 7.765 -1.353 1.00 91.56 101 ASN A CA 1
ATOM 771 C C . ASN A 1 101 ? 6.534 7.623 -0.194 1.00 91.56 101 ASN A C 1
ATOM 773 O O . ASN A 1 101 ? 6.683 8.512 0.637 1.00 91.56 101 ASN A O 1
ATOM 777 N N . ASN A 1 102 ? 7.225 6.478 -0.102 1.00 90.00 102 ASN A N 1
ATOM 778 C CA . ASN A 1 102 ? 8.072 6.094 1.038 1.00 90.00 102 ASN A CA 1
ATOM 779 C C . ASN A 1 102 ? 7.354 6.002 2.403 1.00 90.00 102 ASN A C 1
ATOM 781 O O . ASN A 1 102 ? 8.027 5.969 3.439 1.00 90.00 102 ASN A O 1
ATOM 785 N N . GLU A 1 103 ? 6.027 5.910 2.419 1.00 88.69 103 GLU A N 1
ATOM 786 C CA . GLU A 1 103 ? 5.178 5.822 3.618 1.00 88.69 103 GLU A CA 1
ATOM 787 C C . GLU A 1 103 ? 4.923 4.377 4.064 1.00 88.69 103 GLU A C 1
ATOM 789 O O . GLU A 1 103 ? 4.095 4.112 4.932 1.00 88.69 103 GLU A O 1
ATOM 794 N N . ASN A 1 104 ? 5.644 3.409 3.495 1.00 87.81 104 ASN A N 1
ATOM 795 C CA . ASN A 1 104 ? 5.627 2.053 4.019 1.00 87.81 104 ASN A CA 1
ATOM 796 C C . ASN A 1 104 ? 6.078 2.014 5.482 1.00 87.81 104 ASN A C 1
ATOM 798 O O . ASN A 1 104 ? 6.992 2.737 5.890 1.00 87.81 104 ASN A O 1
ATOM 802 N N . MET A 1 105 ? 5.476 1.110 6.259 1.00 88.88 105 MET A N 1
ATOM 803 C CA . MET A 1 105 ? 5.803 0.972 7.672 1.00 88.88 105 MET A CA 1
ATOM 804 C C . MET A 1 105 ? 7.268 0.594 7.860 1.00 88.88 105 MET A C 1
ATOM 806 O O . MET A 1 105 ? 7.794 -0.315 7.206 1.00 88.88 105 MET A O 1
ATOM 810 N N . LYS A 1 106 ? 7.880 1.296 8.811 1.00 89.56 106 LYS A N 1
ATOM 811 C CA . LYS A 1 106 ? 9.288 1.248 9.174 1.00 89.56 106 LYS A CA 1
ATOM 812 C C . LYS A 1 106 ? 9.401 1.242 10.690 1.00 89.56 106 LYS A C 1
ATOM 814 O O . LYS A 1 106 ? 8.740 2.035 11.356 1.00 89.56 106 LYS A O 1
ATOM 819 N N . GLY A 1 107 ? 10.254 0.387 11.234 1.00 91.00 107 GLY A N 1
ATOM 820 C CA . GLY A 1 107 ? 10.463 0.312 12.674 1.00 91.00 107 GLY A CA 1
ATOM 821 C C . GLY A 1 107 ? 11.777 -0.354 13.037 1.00 91.00 107 GLY A C 1
ATOM 822 O O . GLY A 1 107 ? 12.483 -0.893 12.184 1.00 91.00 107 GLY A O 1
ATOM 823 N N . THR A 1 108 ? 12.106 -0.311 14.321 1.00 93.19 108 THR A N 1
ATOM 824 C CA . THR A 1 108 ? 13.252 -1.036 14.872 1.00 93.19 108 THR A CA 1
ATOM 825 C C . THR A 1 108 ? 12.763 -2.283 15.588 1.00 93.19 108 THR A C 1
ATOM 827 O O . THR A 1 108 ? 11.804 -2.229 16.358 1.00 93.19 108 THR A O 1
ATOM 830 N N . VAL A 1 109 ? 13.402 -3.421 15.329 1.00 94.75 109 VAL A N 1
ATOM 831 C CA . VAL A 1 109 ? 13.075 -4.686 15.986 1.00 94.75 109 VAL A CA 1
ATOM 832 C C . VAL A 1 109 ? 13.403 -4.560 17.472 1.00 94.75 109 VAL A C 1
ATOM 834 O O . VAL A 1 109 ? 14.551 -4.340 17.852 1.00 94.75 109 VAL A O 1
ATOM 837 N N . SER A 1 110 ? 12.381 -4.684 18.314 1.00 93.62 110 SER A N 1
ATOM 838 C CA . SER A 1 110 ? 12.484 -4.595 19.773 1.00 93.62 110 SER A CA 1
ATOM 839 C C . SER A 1 110 ? 12.514 -5.975 20.431 1.00 93.62 110 SER A C 1
ATOM 841 O O . SER A 1 110 ? 13.166 -6.158 21.463 1.00 93.62 110 SER A O 1
ATOM 843 N N . ALA A 1 111 ? 11.862 -6.964 19.817 1.00 93.88 111 ALA A N 1
ATOM 844 C CA . ALA A 1 111 ? 11.891 -8.360 20.233 1.00 93.88 111 ALA A CA 1
ATOM 845 C C . ALA A 1 111 ? 11.715 -9.292 19.029 1.00 93.88 111 ALA A C 1
ATOM 847 O O . ALA A 1 111 ? 11.104 -8.921 18.028 1.00 93.88 111 ALA A O 1
ATOM 848 N N . ALA A 1 112 ? 12.240 -10.506 19.139 1.00 94.50 112 ALA A N 1
ATOM 849 C CA . ALA A 1 112 ? 12.020 -11.573 18.177 1.00 94.50 112 ALA A CA 1
ATOM 850 C C . ALA A 1 112 ? 11.964 -12.906 18.926 1.00 94.50 112 ALA A C 1
ATOM 852 O O . ALA A 1 112 ? 12.789 -13.153 19.807 1.00 94.50 112 ALA A O 1
ATOM 853 N N . ASP A 1 113 ? 11.007 -13.740 18.542 1.00 94.44 113 ASP A N 1
ATOM 854 C CA . ASP A 1 113 ? 10.835 -15.113 19.003 1.00 94.44 113 ASP A CA 1
ATOM 855 C C . ASP A 1 113 ? 10.864 -16.052 17.791 1.00 94.44 113 ASP A C 1
ATOM 857 O O . ASP A 1 113 ? 10.803 -15.612 16.642 1.00 94.44 113 ASP A O 1
ATOM 861 N N . LEU A 1 114 ? 10.849 -17.366 18.032 1.00 95.94 114 LEU A N 1
ATOM 862 C CA . LEU A 1 114 ? 10.835 -18.372 16.960 1.00 95.94 114 LEU A CA 1
ATOM 863 C C . LEU A 1 114 ? 9.691 -18.179 15.948 1.00 95.94 114 LEU A C 1
ATOM 865 O O . LEU A 1 114 ? 9.828 -18.529 14.777 1.00 95.94 114 LEU A O 1
ATOM 869 N N . SER A 1 115 ? 8.565 -17.617 16.389 1.00 97.00 115 SER A N 1
ATOM 870 C CA . SER A 1 115 ? 7.364 -17.416 15.575 1.00 97.00 115 SER A CA 1
ATOM 871 C C . SER A 1 115 ? 6.884 -15.965 15.530 1.00 97.00 115 SER A C 1
ATOM 873 O O . SER A 1 115 ? 5.758 -15.722 15.092 1.00 97.00 115 SER A O 1
ATOM 875 N N . SER A 1 116 ? 7.667 -14.998 16.016 1.00 97.00 116 SER A N 1
ATOM 876 C CA . SER A 1 116 ? 7.225 -13.603 16.064 1.00 97.00 116 SER A CA 1
ATOM 877 C C . SER A 1 116 ? 8.368 -12.612 15.872 1.00 97.00 116 SER A C 1
ATOM 879 O O . SER A 1 116 ? 9.507 -12.867 16.255 1.00 97.00 116 SER A O 1
ATOM 881 N N . ILE A 1 117 ? 8.059 -11.457 15.286 1.00 96.50 117 ILE A N 1
ATOM 882 C CA . ILE A 1 117 ? 8.962 -10.302 15.265 1.00 96.50 117 ILE A CA 1
ATOM 883 C C . ILE A 1 117 ? 8.166 -9.099 15.745 1.00 96.50 117 ILE A C 1
ATOM 885 O O . ILE A 1 117 ? 7.123 -8.782 15.180 1.00 96.50 117 ILE A O 1
ATOM 889 N N . THR A 1 118 ? 8.659 -8.421 16.775 1.00 96.25 118 THR A N 1
ATOM 890 C CA . THR A 1 118 ? 8.058 -7.199 17.308 1.00 96.25 118 THR A CA 1
ATOM 891 C C . THR A 1 118 ? 8.919 -6.001 16.963 1.00 96.25 118 THR A C 1
ATOM 893 O O . THR A 1 118 ? 10.132 -6.011 17.179 1.00 96.25 118 THR A O 1
ATOM 896 N N . ILE A 1 119 ? 8.282 -4.953 16.455 1.00 94.88 119 ILE A N 1
ATOM 897 C CA . ILE A 1 119 ? 8.915 -3.670 16.176 1.00 94.88 119 ILE A CA 1
ATOM 898 C C . ILE A 1 119 ? 8.380 -2.588 17.096 1.00 94.88 119 ILE A C 1
ATOM 900 O O . ILE A 1 119 ? 7.210 -2.595 17.481 1.00 94.88 119 ILE A O 1
ATOM 904 N N . LYS A 1 120 ? 9.238 -1.618 17.388 1.00 93.12 120 LYS A N 1
ATOM 905 C CA . LYS A 1 120 ? 8.826 -0.307 17.869 1.00 93.12 120 LYS A CA 1
ATOM 906 C C . LYS A 1 120 ? 8.653 0.623 16.673 1.00 93.12 120 LYS A C 1
ATOM 908 O O . LYS A 1 120 ? 9.520 0.674 15.796 1.00 93.12 120 LYS A O 1
ATOM 913 N N . ILE A 1 121 ? 7.551 1.361 16.664 1.00 91.81 121 ILE A N 1
ATOM 914 C CA . ILE A 1 121 ? 7.268 2.398 15.672 1.00 91.81 121 ILE A CA 1
ATOM 915 C C . ILE A 1 121 ? 7.093 3.748 16.378 1.00 91.81 121 ILE A C 1
ATOM 917 O O . ILE A 1 121 ? 6.845 3.772 17.586 1.00 91.81 121 ILE A O 1
ATOM 921 N N . PRO A 1 122 ? 7.265 4.876 15.670 1.00 87.62 122 PRO A N 1
ATOM 922 C CA . PRO A 1 122 ? 6.785 6.161 16.165 1.00 87.62 122 PRO A CA 1
ATOM 923 C C . PRO A 1 122 ? 5.285 6.086 16.465 1.00 87.62 122 PRO A C 1
ATOM 925 O O . PRO A 1 122 ? 4.571 5.359 15.770 1.00 87.62 122 PRO A O 1
ATOM 928 N N . ASP A 1 123 ? 4.823 6.854 17.454 1.00 85.81 123 ASP A N 1
ATOM 929 C CA . ASP A 1 123 ? 3.399 6.951 17.789 1.00 85.81 123 ASP A CA 1
ATOM 930 C C . ASP A 1 123 ? 2.601 7.281 16.515 1.00 85.81 123 ASP A C 1
ATOM 932 O O . ASP A 1 123 ? 2.737 8.360 15.939 1.00 85.81 123 ASP A O 1
ATOM 936 N N . THR A 1 124 ? 1.824 6.306 16.043 1.00 90.62 124 THR A N 1
ATOM 937 C CA . THR A 1 124 ? 1.057 6.370 14.789 1.00 90.62 124 THR A CA 1
ATOM 938 C C . THR A 1 124 ? -0.415 6.199 15.119 1.00 90.62 124 THR A C 1
ATOM 940 O O . THR A 1 124 ? -0.768 5.284 15.865 1.00 90.62 124 THR A O 1
ATOM 943 N N . LYS A 1 125 ? -1.317 7.028 14.585 1.00 91.25 125 LYS A N 1
ATOM 944 C CA . LYS A 1 125 ? -2.740 6.845 14.907 1.00 91.25 125 LYS A CA 1
ATOM 945 C C . LYS A 1 125 ? -3.248 5.521 14.341 1.00 91.25 125 LYS A C 1
ATOM 947 O O . LYS A 1 125 ? -2.847 5.092 13.265 1.00 91.25 125 LYS A O 1
ATOM 952 N N . VAL A 1 126 ? -4.199 4.890 15.029 1.00 92.19 126 VAL A N 1
ATOM 953 C CA . VAL A 1 126 ? -4.798 3.618 14.574 1.00 92.19 126 VAL A CA 1
ATOM 954 C C . VAL A 1 126 ? -5.387 3.740 13.165 1.00 92.19 126 VAL A C 1
ATOM 956 O O . VAL A 1 126 ? -5.229 2.833 12.353 1.00 92.19 126 VAL A O 1
ATOM 959 N N . ASN A 1 127 ? -6.003 4.882 12.853 1.00 91.88 127 ASN A N 1
ATOM 960 C CA . ASN A 1 127 ? -6.617 5.125 11.547 1.00 91.88 127 ASN A CA 1
ATOM 961 C C . ASN A 1 127 ? -5.583 5.317 10.420 1.00 91.88 127 ASN A C 1
ATOM 963 O O . ASN A 1 127 ? -5.890 5.004 9.270 1.00 91.88 127 ASN A O 1
ATOM 967 N N . GLU A 1 128 ? -4.363 5.747 10.758 1.00 90.00 128 GLU A N 1
ATOM 968 C CA . GLU A 1 128 ? -3.221 5.931 9.843 1.00 90.00 128 GLU A CA 1
ATOM 969 C C . GLU A 1 128 ? -2.461 4.612 9.593 1.00 90.00 128 GLU A C 1
ATOM 971 O O . GLU A 1 128 ? -1.671 4.498 8.657 1.00 90.00 128 GLU A O 1
ATOM 976 N N . LEU A 1 129 ? -2.697 3.580 10.413 1.00 91.06 129 LEU A N 1
ATOM 977 C CA . LEU A 1 129 ? -2.013 2.297 10.292 1.00 91.06 129 LEU A CA 1
ATOM 978 C C . LEU A 1 129 ? -2.372 1.609 8.964 1.00 91.06 129 LEU A C 1
ATOM 980 O O . LEU A 1 129 ? -3.535 1.284 8.709 1.00 91.06 129 LEU A O 1
ATOM 984 N N . SER A 1 130 ? -1.364 1.314 8.143 1.00 89.25 130 SER A N 1
ATOM 985 C CA . SER A 1 130 ? -1.519 0.536 6.910 1.00 89.25 130 SER A CA 1
ATOM 986 C C . SER A 1 130 ? -0.609 -0.685 6.931 1.00 89.25 130 SER A C 1
ATOM 988 O O . SER A 1 130 ? 0.604 -0.605 6.750 1.00 89.25 130 SER A O 1
ATOM 990 N N . LEU A 1 131 ? -1.221 -1.837 7.188 1.00 90.94 131 LEU A N 1
ATOM 991 C CA . LEU A 1 131 ? -0.584 -3.149 7.180 1.00 90.94 131 LEU A CA 1
ATOM 992 C C . LEU A 1 131 ? -1.489 -4.134 6.461 1.00 90.94 131 LEU A C 1
ATOM 994 O O . LEU A 1 131 ? -2.701 -3.989 6.508 1.00 90.94 131 LEU A O 1
ATOM 998 N N . ALA A 1 132 ? -0.936 -5.141 5.801 1.00 89.62 132 ALA A N 1
ATOM 999 C CA . ALA A 1 132 ? -1.751 -6.255 5.334 1.00 89.62 132 ALA A CA 1
ATOM 1000 C C . ALA A 1 132 ? -2.054 -7.201 6.504 1.00 89.62 132 ALA A C 1
ATOM 1002 O O . ALA A 1 132 ? -1.308 -7.240 7.480 1.00 89.62 132 ALA A O 1
ATOM 1003 N N . ASN A 1 133 ? -3.134 -7.983 6.424 1.00 89.31 133 ASN A N 1
ATOM 1004 C CA . ASN A 1 133 ? -3.378 -9.034 7.420 1.00 89.31 133 ASN A CA 1
ATOM 1005 C C . ASN A 1 133 ? -2.289 -10.121 7.331 1.00 89.31 133 ASN A C 1
ATOM 1007 O O . ASN A 1 133 ? -1.719 -10.522 8.338 1.00 89.31 133 ASN A O 1
ATOM 1011 N N . LYS A 1 134 ? -1.919 -10.507 6.107 1.00 90.38 134 LYS A N 1
ATOM 1012 C CA . LYS A 1 134 ? -0.782 -11.382 5.797 1.00 90.38 134 LYS A CA 1
ATOM 1013 C C . LYS A 1 134 ? 0.120 -10.707 4.773 1.00 90.38 134 LYS A C 1
ATOM 1015 O O . LYS A 1 134 ? -0.372 -10.069 3.840 1.00 90.38 134 LYS A O 1
ATOM 1020 N N . GLY A 1 135 ? 1.430 -10.854 4.904 1.00 91.44 135 GLY A N 1
ATOM 1021 C CA . GLY A 1 135 ? 2.358 -10.134 4.038 1.00 91.44 135 GLY A CA 1
ATOM 1022 C C . GLY A 1 135 ? 3.810 -10.523 4.230 1.00 91.44 135 GLY A C 1
ATOM 1023 O O . GLY A 1 135 ? 4.124 -11.536 4.854 1.00 91.44 135 GLY A O 1
ATOM 1024 N N . ARG A 1 136 ? 4.706 -9.710 3.665 1.00 90.06 136 ARG A N 1
ATOM 1025 C CA . ARG A 1 136 ? 6.152 -9.848 3.867 1.00 90.06 136 ARG A CA 1
ATOM 1026 C C . ARG A 1 136 ? 6.751 -8.624 4.549 1.00 90.06 136 ARG A C 1
ATOM 1028 O O . ARG A 1 136 ? 6.399 -7.484 4.246 1.00 90.06 136 ARG A O 1
ATOM 1035 N N . ILE A 1 137 ? 7.699 -8.885 5.432 1.00 92.69 137 ILE A N 1
ATOM 1036 C CA . ILE A 1 137 ? 8.552 -7.902 6.092 1.00 92.69 137 ILE A CA 1
ATOM 1037 C C . ILE A 1 137 ? 10.005 -8.191 5.732 1.00 92.69 137 ILE A C 1
ATOM 1039 O O . ILE A 1 137 ? 10.389 -9.338 5.502 1.00 92.69 137 ILE A O 1
ATOM 1043 N N . MET A 1 138 ? 10.820 -7.150 5.665 1.00 90.75 138 MET A N 1
ATOM 1044 C CA . MET A 1 138 ? 12.250 -7.263 5.428 1.00 90.75 138 MET A CA 1
ATOM 1045 C C . MET A 1 138 ? 12.981 -6.815 6.683 1.00 90.75 138 MET A C 1
ATOM 1047 O O . MET A 1 138 ? 12.804 -5.681 7.117 1.00 90.75 138 MET A O 1
ATOM 1051 N N . VAL A 1 139 ? 13.805 -7.696 7.247 1.00 91.19 139 VAL A N 1
ATOM 1052 C CA . VAL A 1 139 ? 14.733 -7.346 8.327 1.00 91.19 139 VAL A CA 1
ATOM 1053 C C . VAL A 1 139 ? 16.138 -7.372 7.753 1.00 91.19 139 VAL A C 1
ATOM 1055 O O . VAL A 1 139 ? 16.604 -8.418 7.290 1.00 91.19 139 VAL A O 1
ATOM 1058 N N . ASN A 1 140 ? 16.802 -6.216 7.755 1.00 83.44 140 ASN A N 1
ATOM 1059 C CA . ASN A 1 140 ? 18.057 -5.982 7.039 1.00 83.44 140 ASN A CA 1
ATOM 1060 C C . ASN A 1 140 ? 17.954 -6.385 5.551 1.00 83.44 140 ASN A C 1
ATOM 1062 O O . ASN A 1 140 ? 17.436 -5.625 4.740 1.00 83.44 140 ASN A O 1
ATOM 1066 N N . ASN A 1 141 ? 18.404 -7.590 5.190 1.00 81.38 141 ASN A N 1
ATOM 1067 C CA . ASN A 1 141 ? 18.421 -8.101 3.815 1.00 81.38 141 ASN A CA 1
ATOM 1068 C C . ASN A 1 141 ? 17.709 -9.455 3.661 1.00 81.38 141 ASN A C 1
ATOM 1070 O O . ASN A 1 141 ? 17.874 -10.119 2.637 1.00 81.38 141 ASN A O 1
ATOM 1074 N N . LYS A 1 142 ? 16.939 -9.890 4.668 1.00 86.44 142 LYS A N 1
ATOM 1075 C CA . LYS A 1 142 ? 16.188 -11.152 4.639 1.00 86.44 142 LYS A CA 1
ATOM 1076 C C . LYS A 1 142 ? 14.690 -10.885 4.749 1.00 86.44 142 LYS A C 1
ATOM 1078 O O . LYS A 1 142 ? 14.246 -10.134 5.618 1.00 86.44 142 LYS A O 1
ATOM 1083 N N . PHE A 1 143 ? 13.923 -11.523 3.868 1.00 88.50 143 PHE A N 1
ATOM 1084 C CA . PHE A 1 143 ? 12.467 -11.512 3.927 1.00 88.50 143 PHE A CA 1
ATOM 1085 C C . PHE A 1 143 ? 11.951 -12.529 4.945 1.00 88.50 143 PHE A C 1
ATOM 1087 O O . PHE A 1 143 ? 12.430 -13.663 4.991 1.00 88.50 143 PHE A O 1
ATOM 1094 N N . TYR A 1 144 ? 10.941 -12.115 5.702 1.00 92.25 144 TYR A N 1
ATOM 1095 C CA . TYR A 1 144 ? 10.096 -12.968 6.525 1.00 92.25 144 TYR A CA 1
ATOM 1096 C C . TYR A 1 144 ? 8.642 -12.755 6.112 1.00 92.25 144 TYR A C 1
ATOM 1098 O O . TYR A 1 144 ? 8.224 -11.639 5.799 1.00 92.25 144 TYR A O 1
ATOM 1106 N N . TYR A 1 145 ? 7.870 -13.827 6.119 1.00 93.38 145 TYR A N 1
ATOM 1107 C CA . TYR A 1 145 ? 6.445 -13.826 5.839 1.00 93.38 145 TYR A CA 1
ATOM 1108 C C . TYR A 1 145 ? 5.666 -13.915 7.146 1.00 93.38 145 TYR A C 1
ATOM 1110 O O . TYR A 1 145 ? 6.078 -14.609 8.078 1.00 93.38 145 TYR A O 1
ATOM 1118 N N . TYR A 1 146 ? 4.546 -13.206 7.219 1.00 94.31 146 TYR A N 1
ATOM 1119 C CA . TYR A 1 146 ? 3.675 -13.194 8.388 1.00 94.31 146 TYR A CA 1
ATOM 1120 C C . TYR A 1 146 ? 2.228 -13.477 7.997 1.00 94.31 146 TYR A C 1
ATOM 1122 O O . TYR A 1 146 ? 1.786 -13.125 6.899 1.00 94.31 146 TYR A O 1
ATOM 1130 N N . ASP A 1 147 ? 1.505 -14.094 8.924 1.00 94.50 147 ASP A N 1
ATOM 1131 C CA . ASP A 1 147 ? 0.076 -14.364 8.842 1.00 94.50 147 ASP A CA 1
ATOM 1132 C C . ASP A 1 147 ? -0.591 -13.865 10.127 1.00 94.50 147 ASP A C 1
ATOM 1134 O O . ASP A 1 147 ? -0.617 -14.526 11.169 1.00 94.50 147 ASP A O 1
ATOM 1138 N N . GLY A 1 148 ? -1.050 -12.622 10.064 1.00 94.56 148 GLY A N 1
ATOM 1139 C CA . GLY A 1 148 ? -1.581 -11.873 11.185 1.00 94.56 148 GLY A CA 1
ATOM 1140 C C . GLY A 1 148 ? -0.536 -11.060 11.945 1.00 94.56 148 GLY A C 1
ATOM 1141 O O . GLY A 1 148 ? 0.674 -11.308 11.924 1.00 94.56 148 GLY A O 1
ATOM 1142 N N . TRP A 1 149 ? -1.035 -10.066 12.667 1.00 96.19 149 TRP A N 1
ATOM 1143 C CA . TRP A 1 149 ? -0.246 -9.239 13.570 1.00 96.19 149 TRP A CA 1
ATOM 1144 C C . TRP A 1 149 ? -1.126 -8.699 14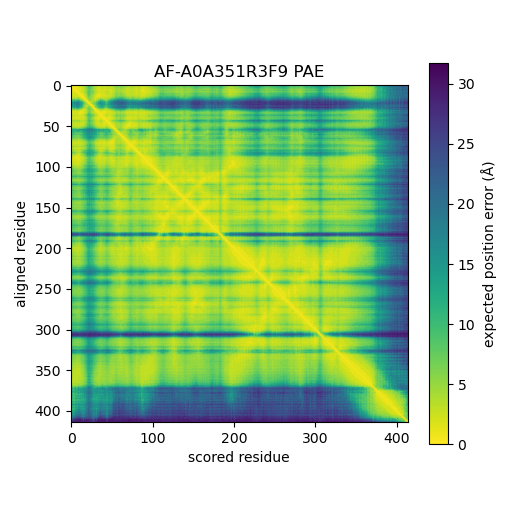.699 1.00 96.19 149 TRP A C 1
ATOM 1146 O O . TRP A 1 149 ? -2.356 -8.667 14.608 1.00 96.19 149 TRP A O 1
ATOM 1156 N N . THR A 1 150 ? -0.484 -8.301 15.789 1.00 97.50 150 THR A N 1
ATOM 1157 C CA . THR A 1 150 ? -1.103 -7.532 16.871 1.00 97.50 150 THR A CA 1
ATOM 1158 C C . THR A 1 150 ? -0.312 -6.259 17.098 1.00 97.50 150 THR A C 1
ATOM 1160 O O . THR A 1 150 ? 0.859 -6.174 16.742 1.00 97.50 150 THR A O 1
ATOM 1163 N N . ALA A 1 151 ? -0.948 -5.241 17.654 1.00 97.12 151 ALA A N 1
ATOM 1164 C CA . ALA A 1 151 ? -0.312 -3.973 17.939 1.00 97.12 151 ALA A CA 1
ATOM 1165 C C . ALA A 1 151 ? -0.714 -3.476 19.323 1.00 97.12 151 ALA A C 1
ATOM 1167 O O . ALA A 1 151 ? -1.858 -3.663 19.753 1.00 97.12 151 ALA A O 1
ATOM 1168 N N . LYS A 1 152 ? 0.234 -2.848 20.019 1.00 96.75 152 LYS A N 1
ATOM 1169 C CA . LYS A 1 152 ? -0.044 -2.144 21.269 1.00 96.75 152 LYS A CA 1
ATOM 1170 C C . LYS A 1 152 ? -0.326 -0.689 20.951 1.00 96.75 152 LYS A C 1
ATOM 1172 O O . LYS A 1 152 ? 0.461 -0.010 20.288 1.00 96.75 152 LYS A O 1
ATOM 1177 N N . VAL A 1 153 ? -1.487 -0.249 21.400 1.00 96.62 153 VAL A N 1
ATOM 1178 C CA . VAL A 1 153 ? -1.953 1.124 21.286 1.00 96.62 153 VAL A CA 1
ATOM 1179 C C . VAL A 1 153 ? -1.858 1.712 22.680 1.00 96.62 153 VAL A C 1
ATOM 1181 O O . VAL A 1 153 ? -2.360 1.089 23.612 1.00 96.62 153 VAL A O 1
ATOM 1184 N N . GLY A 1 154 ? -1.187 2.853 22.803 1.00 94.75 154 GLY A N 1
ATOM 1185 C CA . GLY A 1 154 ? -1.143 3.713 23.985 1.00 94.75 154 GLY A CA 1
ATOM 1186 C C . GLY A 1 154 ? -1.922 5.013 23.740 1.00 94.75 154 GLY A C 1
ATOM 1187 O O . GLY A 1 154 ? -2.566 5.166 22.700 1.00 94.75 154 GLY A O 1
ATOM 1188 N N . GLU A 1 155 ? -1.841 5.970 24.670 1.00 92.50 155 GLU A N 1
ATOM 1189 C CA . GLU A 1 155 ? -2.625 7.222 24.630 1.00 92.50 155 GLU A CA 1
ATOM 1190 C C . GLU A 1 155 ? -2.471 7.994 23.308 1.00 92.50 155 GLU A C 1
ATOM 1192 O O . GLU A 1 155 ? -3.445 8.520 22.769 1.00 92.50 155 GLU A O 1
ATOM 1197 N N . ASN A 1 156 ? -1.255 8.005 22.754 1.00 89.62 156 ASN A N 1
ATOM 1198 C CA . ASN A 1 156 ? -0.918 8.740 21.534 1.00 89.62 156 ASN A CA 1
ATOM 1199 C C . ASN A 1 156 ? -1.132 7.936 20.240 1.00 89.62 156 ASN A C 1
ATOM 1201 O O . ASN A 1 156 ? -1.016 8.496 19.150 1.00 89.62 156 ASN A O 1
ATOM 1205 N N . GLY A 1 157 ? -1.422 6.636 20.333 1.00 93.00 157 GLY A N 1
ATOM 1206 C CA . GLY A 1 157 ? -1.565 5.752 19.179 1.00 93.00 157 GLY A CA 1
ATOM 1207 C C . GLY A 1 157 ? -0.769 4.456 19.293 1.00 93.00 157 GLY A C 1
ATOM 1208 O O . GLY A 1 157 ? -0.372 4.018 20.370 1.00 93.00 157 GLY A O 1
ATOM 1209 N N . VAL A 1 158 ? -0.581 3.802 18.153 1.00 95.12 158 VAL A N 1
ATOM 1210 C CA . VAL A 1 158 ? 0.162 2.554 18.016 1.00 95.12 158 VAL A CA 1
ATOM 1211 C C . VAL A 1 158 ? 1.647 2.815 18.255 1.00 95.12 158 VAL A C 1
ATOM 1213 O O . VAL A 1 158 ? 2.249 3.623 17.553 1.00 95.12 158 VAL A O 1
ATOM 1216 N N . ASN A 1 159 ? 2.234 2.104 19.217 1.00 94.25 159 ASN A N 1
ATOM 1217 C CA . ASN A 1 159 ? 3.642 2.253 19.601 1.00 94.25 159 ASN A CA 1
ATOM 1218 C C . ASN A 1 159 ? 4.494 1.017 19.249 1.00 94.25 159 ASN A C 1
ATOM 1220 O O . ASN A 1 159 ? 5.724 1.091 19.141 1.00 94.25 159 ASN A O 1
ATOM 1224 N N . SER A 1 160 ? 3.851 -0.135 19.046 1.00 95.56 160 SER A N 1
ATOM 1225 C CA . SER A 1 160 ? 4.519 -1.379 18.681 1.00 95.56 160 SER A CA 1
ATOM 1226 C C . SER A 1 160 ? 3.603 -2.308 17.900 1.00 95.56 160 SER A C 1
ATOM 1228 O O . SER A 1 160 ? 2.385 -2.304 18.080 1.00 95.56 160 SER A O 1
ATOM 1230 N N . VAL A 1 161 ? 4.215 -3.114 17.033 1.00 97.00 161 VAL A N 1
ATOM 1231 C CA . VAL A 1 161 ? 3.538 -4.121 16.210 1.00 97.00 161 VAL A CA 1
ATOM 1232 C C . VAL A 1 161 ? 4.301 -5.434 16.315 1.00 97.00 161 VAL A C 1
ATOM 1234 O O . VAL A 1 161 ? 5.513 -5.463 16.115 1.00 97.00 161 VAL A O 1
ATOM 1237 N N . THR A 1 162 ? 3.589 -6.517 16.598 1.00 97.38 162 THR A N 1
ATOM 1238 C CA . THR A 1 162 ? 4.090 -7.890 16.631 1.00 97.38 162 THR A CA 1
ATOM 1239 C C . THR A 1 162 ? 3.534 -8.661 15.439 1.00 97.38 162 THR A C 1
ATOM 1241 O O . THR A 1 162 ? 2.338 -8.942 15.364 1.00 97.38 162 THR A O 1
ATOM 1244 N N . PHE A 1 163 ? 4.411 -9.034 14.513 1.00 97.12 163 PHE A N 1
ATOM 1245 C CA . PHE A 1 163 ? 4.097 -9.878 13.364 1.00 97.12 163 PHE A CA 1
ATOM 1246 C C . PHE A 1 163 ? 4.140 -11.353 13.765 1.00 97.12 163 PHE A C 1
ATOM 1248 O O . PHE A 1 163 ? 5.123 -11.801 14.359 1.00 97.12 163 PHE A O 1
ATOM 1255 N N . LYS A 1 164 ? 3.101 -12.116 13.414 1.00 97.12 164 LYS A N 1
ATOM 1256 C CA . LYS A 1 164 ? 3.045 -13.570 13.618 1.00 97.12 164 LYS A CA 1
ATOM 1257 C C . LYS A 1 164 ? 3.638 -14.257 12.390 1.00 97.12 164 LYS A C 1
ATOM 1259 O O . LYS A 1 164 ? 3.069 -14.174 11.307 1.00 97.12 164 LYS A O 1
ATOM 1264 N N . LEU A 1 165 ? 4.796 -14.897 12.532 1.00 96.81 165 LEU A N 1
ATOM 1265 C CA . LEU A 1 165 ? 5.515 -15.475 11.396 1.00 96.81 165 LEU A CA 1
ATOM 1266 C C . LEU A 1 165 ? 4.761 -16.670 10.807 1.00 96.81 165 LEU A C 1
ATOM 1268 O O . LEU A 1 165 ? 4.355 -17.586 11.528 1.00 96.81 165 LEU A O 1
ATOM 1272 N N . ALA A 1 166 ? 4.633 -16.666 9.481 1.00 95.00 166 ALA A N 1
ATOM 1273 C CA . ALA A 1 166 ? 4.116 -17.796 8.725 1.00 95.00 166 ALA A CA 1
ATOM 1274 C C . ALA A 1 166 ? 5.059 -19.008 8.878 1.00 95.00 166 ALA A C 1
ATOM 1276 O O . ALA A 1 166 ? 6.260 -18.810 9.104 1.00 95.00 166 ALA A O 1
ATOM 1277 N N . PRO A 1 167 ? 4.565 -20.255 8.746 1.00 94.31 167 PRO A N 1
ATOM 1278 C CA . PRO A 1 167 ? 5.358 -21.463 8.989 1.00 94.31 167 PRO A CA 1
ATOM 1279 C C . PRO A 1 167 ? 6.705 -21.504 8.252 1.00 94.31 167 PRO A C 1
ATOM 1281 O O . PRO A 1 167 ? 7.707 -21.918 8.825 1.00 94.31 167 PRO A O 1
ATOM 1284 N N . GLU A 1 168 ? 6.765 -21.025 7.009 1.00 91.00 168 GLU A N 1
ATOM 1285 C CA . GLU A 1 168 ? 7.991 -20.985 6.197 1.00 91.00 168 GLU A CA 1
ATOM 1286 C C . GLU A 1 168 ? 9.015 -19.924 6.627 1.00 91.00 168 GLU A C 1
ATOM 1288 O O . GLU A 1 168 ? 10.128 -19.895 6.108 1.00 91.00 168 GLU A O 1
ATOM 1293 N N . SER A 1 169 ? 8.636 -19.012 7.519 1.00 94.06 169 SER A N 1
ATOM 1294 C CA . SER A 1 169 ? 9.492 -17.941 8.043 1.00 94.06 169 SER A CA 1
ATOM 1295 C C . SER A 1 169 ? 9.773 -18.069 9.530 1.00 94.06 169 SER A C 1
ATOM 1297 O O . SER A 1 169 ? 10.451 -17.205 10.082 1.00 94.06 169 SER A O 1
ATOM 1299 N N . GLN A 1 170 ? 9.280 -19.129 10.173 1.00 94.38 170 GLN A N 1
ATOM 1300 C CA . GLN A 1 170 ? 9.643 -19.434 11.549 1.00 94.38 170 GLN A CA 1
ATOM 1301 C C . GLN A 1 170 ? 11.141 -19.713 11.648 1.00 94.38 170 GLN A C 1
ATOM 1303 O O . GLN A 1 170 ? 11.752 -20.312 10.760 1.00 94.38 170 GLN A O 1
ATOM 1308 N N . MET A 1 171 ? 11.730 -19.234 12.734 1.00 93.75 171 MET A N 1
ATOM 1309 C CA . MET A 1 171 ? 13.163 -19.319 12.969 1.00 93.75 171 MET A CA 1
ATOM 1310 C C . MET A 1 171 ? 13.509 -20.686 13.545 1.00 93.75 171 MET A C 1
ATOM 1312 O O . MET A 1 171 ? 12.750 -21.248 14.337 1.00 93.75 171 MET A O 1
ATOM 1316 N N . ALA A 1 172 ? 14.659 -21.227 13.150 1.00 93.69 172 ALA A N 1
ATOM 1317 C CA . ALA A 1 172 ? 15.046 -22.580 13.541 1.00 93.69 172 ALA A CA 1
ATOM 1318 C C . ALA A 1 172 ? 15.423 -22.678 15.028 1.00 93.69 172 ALA A C 1
ATOM 1320 O O . ALA A 1 172 ? 15.210 -23.714 15.659 1.00 93.69 172 ALA A O 1
ATOM 1321 N N . ASP A 1 173 ? 16.001 -21.610 15.581 1.00 94.38 173 ASP A N 1
ATOM 1322 C CA . ASP A 1 173 ? 16.509 -21.566 16.945 1.00 94.38 173 ASP A CA 1
ATOM 1323 C C . ASP A 1 173 ? 16.541 -20.139 17.517 1.00 94.38 173 ASP A C 1
ATOM 1325 O O . ASP A 1 173 ? 16.348 -19.142 16.817 1.00 94.38 173 ASP A O 1
ATOM 1329 N N . GLN A 1 174 ? 16.796 -20.047 18.826 1.00 93.31 174 GLN A N 1
ATOM 1330 C CA . GLN A 1 174 ? 16.874 -18.766 19.527 1.00 93.31 174 GLN A CA 1
ATOM 1331 C C . GLN A 1 174 ? 18.048 -17.908 19.036 1.00 93.31 174 GLN A C 1
ATOM 1333 O O . GLN A 1 174 ? 17.945 -16.689 19.039 1.00 93.31 174 GLN A O 1
ATOM 1338 N N . ALA A 1 175 ? 19.139 -18.515 18.559 1.00 91.94 175 ALA A N 1
ATOM 1339 C CA . ALA A 1 175 ? 20.271 -17.754 18.043 1.00 91.94 175 ALA A CA 1
ATOM 1340 C C . ALA A 1 175 ? 19.902 -17.012 16.746 1.00 91.94 175 ALA A C 1
ATOM 1342 O O . ALA A 1 175 ? 20.422 -15.929 16.486 1.00 91.94 175 ALA A O 1
ATOM 1343 N N . GLU A 1 176 ? 19.017 -17.568 15.915 1.00 91.62 176 GLU A N 1
ATOM 1344 C CA . GLU A 1 176 ? 18.426 -16.860 14.780 1.00 91.62 176 GLU A CA 1
ATOM 1345 C C . GLU A 1 176 ? 17.536 -15.701 15.232 1.00 91.62 176 GLU A C 1
ATOM 1347 O O . GLU A 1 176 ? 17.690 -14.600 14.703 1.00 91.62 176 GLU A O 1
ATOM 1352 N N . ALA A 1 177 ? 16.694 -15.904 16.246 1.00 92.25 177 ALA A N 1
ATOM 1353 C CA . ALA A 1 177 ? 15.874 -14.836 16.820 1.00 92.25 177 ALA A CA 1
ATOM 1354 C C . ALA A 1 177 ? 16.715 -13.694 17.405 1.00 92.25 177 ALA A C 1
ATOM 1356 O O . ALA A 1 177 ? 16.458 -12.524 17.115 1.00 92.25 177 ALA A O 1
ATOM 1357 N N . ASP A 1 178 ? 17.787 -14.015 18.124 1.00 90.88 178 ASP A N 1
ATOM 1358 C CA . ASP A 1 178 ? 18.710 -13.027 18.681 1.00 90.88 178 ASP A CA 1
ATOM 1359 C C . ASP A 1 178 ? 19.413 -12.234 17.562 1.00 90.88 178 ASP A C 1
ATOM 1361 O O . ASP A 1 178 ? 19.478 -11.002 17.611 1.00 90.88 178 ASP A O 1
ATOM 1365 N N . ARG A 1 179 ? 19.819 -12.907 16.470 1.00 90.69 179 ARG A N 1
ATOM 1366 C CA . ARG A 1 179 ? 20.347 -12.237 15.266 1.00 90.69 179 ARG A CA 1
ATOM 1367 C C . ARG A 1 179 ? 19.322 -11.314 14.610 1.00 90.69 179 ARG A C 1
ATOM 1369 O O . ARG A 1 179 ? 19.715 -10.256 14.125 1.00 90.69 179 ARG A O 1
ATOM 1376 N N . VAL A 1 180 ? 18.042 -11.694 14.571 1.00 91.94 180 VAL A N 1
ATOM 1377 C CA . VAL A 1 180 ? 16.950 -10.874 14.008 1.00 91.94 180 VAL A CA 1
ATOM 1378 C C . VAL A 1 180 ? 16.642 -9.667 14.879 1.00 91.94 180 VAL A C 1
ATOM 1380 O O . VAL A 1 180 ? 16.402 -8.587 14.341 1.00 91.94 180 VAL A O 1
ATOM 1383 N N . LYS A 1 181 ? 16.708 -9.807 16.201 1.00 89.56 181 LYS A N 1
ATOM 1384 C CA . LYS A 1 181 ? 16.617 -8.677 17.127 1.00 89.56 181 LYS A CA 1
ATOM 1385 C C . LYS A 1 181 ? 17.792 -7.709 16.945 1.00 89.56 181 LYS A C 1
ATOM 1387 O O . LYS A 1 181 ? 17.603 -6.494 16.942 1.00 89.56 181 LYS A O 1
ATOM 1392 N N . GLY A 1 182 ? 18.982 -8.255 16.710 1.00 80.00 182 GLY A N 1
ATOM 1393 C CA . GLY A 1 182 ? 20.228 -7.507 16.613 1.00 80.00 182 GLY A CA 1
ATOM 1394 C C . GLY A 1 182 ? 20.786 -7.241 18.008 1.00 80.00 182 GLY A C 1
ATOM 1395 O O . GLY A 1 182 ? 20.122 -6.619 18.838 1.00 80.00 182 GLY A O 1
ATOM 1396 N N . ASP A 1 183 ? 22.008 -7.714 18.261 1.00 65.56 183 ASP A N 1
ATOM 1397 C CA . ASP A 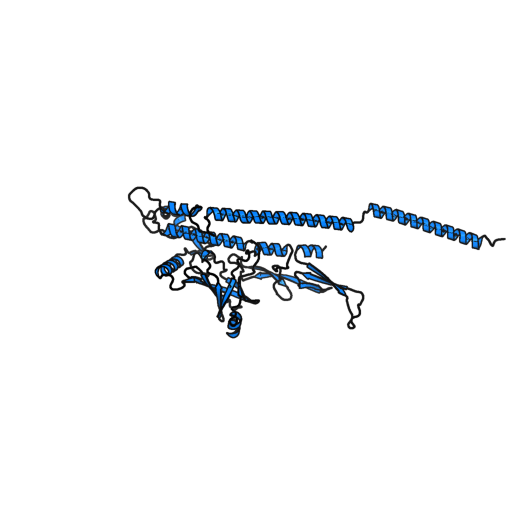1 183 ? 22.713 -7.659 19.550 1.00 65.56 183 ASP A CA 1
ATOM 1398 C C . ASP A 1 183 ? 22.944 -6.213 20.032 1.00 65.56 183 ASP A C 1
ATOM 1400 O O . ASP A 1 183 ? 24.005 -5.621 19.850 1.00 65.56 183 ASP A O 1
ATOM 1404 N N . GLY A 1 184 ? 21.919 -5.596 20.623 1.00 63.56 184 GLY A N 1
ATOM 1405 C CA . GLY A 1 184 ? 21.972 -4.235 21.165 1.00 63.56 184 GLY A CA 1
ATOM 1406 C C . GLY A 1 184 ? 21.885 -3.101 20.134 1.00 63.56 184 GLY A C 1
ATOM 1407 O O . GLY A 1 184 ? 21.808 -1.944 20.541 1.00 63.56 184 GLY A O 1
ATOM 1408 N N . GLN A 1 185 ? 21.849 -3.397 18.828 1.00 67.25 185 GLN A N 1
ATOM 1409 C CA . GLN A 1 185 ? 21.734 -2.390 17.757 1.00 67.25 185 GLN A CA 1
ATOM 1410 C C . GLN A 1 185 ? 20.334 -2.265 17.131 1.00 67.25 185 GLN A C 1
ATOM 1412 O O . GLN A 1 185 ? 20.149 -1.366 16.322 1.00 67.25 185 GLN A O 1
ATOM 1417 N N . SER A 1 186 ? 19.348 -3.075 17.556 1.00 77.25 186 SER A N 1
ATOM 1418 C CA . SER A 1 186 ? 17.950 -3.089 17.067 1.00 77.25 186 SER A CA 1
ATOM 1419 C C . SER A 1 186 ? 17.851 -3.033 15.539 1.00 77.25 186 SER A C 1
ATOM 1421 O O . SER A 1 186 ? 17.807 -1.955 14.945 1.00 77.25 186 SER A O 1
ATOM 1423 N N . ASN A 1 187 ? 17.806 -4.199 14.891 1.00 89.75 187 ASN A N 1
ATOM 1424 C CA . ASN A 1 187 ? 17.743 -4.262 13.430 1.00 89.75 187 ASN A CA 1
ATOM 1425 C C . ASN A 1 187 ? 16.561 -3.468 12.868 1.00 89.75 187 ASN A C 1
ATOM 1427 O O . ASN A 1 187 ? 15.508 -3.346 13.497 1.00 89.75 187 ASN A O 1
ATOM 1431 N N . TYR A 1 188 ? 16.722 -2.955 11.654 1.00 90.56 188 TYR A N 1
ATOM 1432 C CA . TYR A 1 188 ? 15.663 -2.218 10.987 1.00 90.56 188 TYR A CA 1
ATOM 1433 C C . TYR A 1 188 ? 14.737 -3.168 10.233 1.00 90.56 188 TYR A C 1
ATOM 1435 O O . TYR A 1 188 ? 15.198 -4.074 9.530 1.00 90.56 188 TYR A O 1
ATOM 1443 N N . LEU A 1 189 ? 13.434 -2.935 10.371 1.00 92.25 189 LEU A N 1
ATOM 1444 C CA . LEU A 1 189 ? 12.395 -3.660 9.661 1.00 92.25 189 LEU A CA 1
ATOM 1445 C C . LEU A 1 189 ? 11.590 -2.704 8.788 1.00 92.25 189 LEU A C 1
ATOM 1447 O O . LEU A 1 189 ? 11.159 -1.639 9.237 1.00 92.25 189 LEU A O 1
ATOM 1451 N N . THR A 1 190 ? 11.345 -3.126 7.551 1.00 90.44 190 THR A N 1
ATOM 1452 C CA . THR A 1 190 ? 10.416 -2.460 6.637 1.00 90.44 190 THR A CA 1
ATOM 1453 C C . THR A 1 190 ? 9.351 -3.416 6.130 1.00 90.44 190 THR A C 1
ATOM 1455 O O . THR A 1 190 ? 9.582 -4.612 5.942 1.00 90.44 190 THR A O 1
ATOM 1458 N N . THR A 1 191 ? 8.163 -2.878 5.891 1.00 86.75 191 THR A N 1
ATOM 1459 C CA . THR A 1 191 ? 7.111 -3.564 5.137 1.00 86.75 191 THR A CA 1
ATOM 1460 C C . THR A 1 191 ? 7.251 -3.208 3.662 1.00 86.75 191 THR A C 1
ATOM 1462 O O . THR A 1 191 ? 7.505 -2.050 3.320 1.00 86.75 191 THR A O 1
ATOM 1465 N N . GLY A 1 192 ? 7.154 -4.206 2.782 1.00 79.81 192 GLY A N 1
ATOM 1466 C CA . GLY A 1 192 ? 7.297 -3.994 1.341 1.00 79.81 192 GLY A CA 1
ATOM 1467 C C . GLY A 1 192 ? 8.590 -3.268 0.928 1.00 79.81 192 GLY A C 1
ATOM 1468 O O . GLY A 1 192 ? 9.618 -3.313 1.606 1.00 79.81 192 GLY A O 1
ATOM 1469 N N . SER A 1 193 ? 8.539 -2.598 -0.222 1.00 80.31 193 SER A N 1
ATOM 1470 C CA . SER A 1 193 ? 9.632 -1.762 -0.732 1.00 80.31 193 SER A CA 1
ATOM 1471 C C . SER A 1 193 ? 9.264 -0.288 -0.584 1.00 80.31 193 SER A C 1
ATOM 1473 O O . SER A 1 193 ? 8.150 0.095 -0.930 1.00 80.31 193 SER A O 1
ATOM 1475 N N . SER A 1 194 ? 10.193 0.542 -0.109 1.00 85.19 194 SER A N 1
ATOM 1476 C CA . SER A 1 194 ? 10.014 1.999 -0.111 1.00 85.19 194 SER A CA 1
ATOM 1477 C C . SER A 1 194 ? 10.150 2.509 -1.541 1.00 85.19 194 SER A C 1
ATOM 1479 O O . SER A 1 194 ? 11.187 2.272 -2.167 1.00 85.19 194 SER A O 1
ATOM 1481 N N . MET A 1 195 ? 9.127 3.182 -2.061 1.00 87.56 195 MET A N 1
ATOM 1482 C CA . MET A 1 195 ? 9.190 3.791 -3.384 1.00 87.56 195 MET A CA 1
ATOM 1483 C C . MET A 1 195 ? 8.697 5.228 -3.354 1.00 87.56 195 MET A C 1
ATOM 1485 O O . MET A 1 195 ? 7.560 5.500 -2.971 1.00 87.56 195 MET A O 1
ATOM 1489 N N . ASP A 1 196 ? 9.563 6.123 -3.823 1.00 90.06 196 ASP A N 1
ATOM 1490 C CA . ASP A 1 196 ? 9.326 7.561 -3.929 1.00 90.06 196 ASP A CA 1
ATOM 1491 C C . ASP A 1 196 ? 8.434 7.894 -5.134 1.00 90.06 196 ASP A C 1
ATOM 1493 O O . ASP A 1 196 ? 8.867 8.450 -6.143 1.00 90.06 196 ASP A O 1
ATOM 1497 N N . ALA A 1 197 ? 7.195 7.417 -5.077 1.00 89.12 197 ALA A N 1
ATOM 1498 C CA . ALA A 1 197 ? 6.165 7.660 -6.073 1.00 89.12 197 ALA A CA 1
ATOM 1499 C C . ALA A 1 197 ? 4.789 7.575 -5.412 1.00 89.12 197 ALA A C 1
ATOM 1501 O O . ALA A 1 197 ? 4.520 6.632 -4.664 1.00 89.12 197 ALA A O 1
ATOM 1502 N N . MET A 1 198 ? 3.908 8.520 -5.733 1.00 91.69 198 MET A N 1
ATOM 1503 C CA . MET A 1 198 ? 2.491 8.463 -5.374 1.00 91.69 198 MET A CA 1
ATOM 1504 C C . MET A 1 198 ? 1.772 7.491 -6.320 1.00 91.69 198 MET A C 1
ATOM 1506 O O . MET A 1 198 ? 1.216 7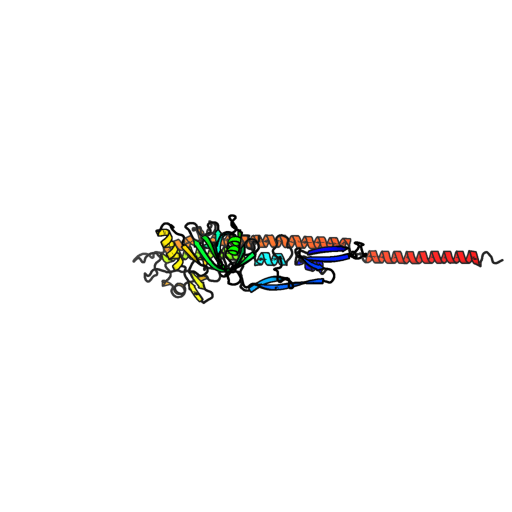.868 -7.347 1.00 91.69 198 MET A O 1
ATOM 1510 N N . GLY A 1 199 ? 1.884 6.197 -6.015 1.00 91.81 199 GLY A N 1
ATOM 1511 C CA . GLY A 1 199 ? 1.242 5.116 -6.758 1.00 91.81 199 GLY A CA 1
ATOM 1512 C C . GLY A 1 199 ? -0.120 4.728 -6.182 1.00 91.81 199 GLY A C 1
ATOM 1513 O O . GLY A 1 199 ? -0.668 5.380 -5.294 1.00 91.81 199 GLY A O 1
ATOM 1514 N N . ILE A 1 200 ? -0.662 3.615 -6.672 1.00 91.38 200 ILE A N 1
ATOM 1515 C CA . ILE A 1 200 ? -1.945 3.057 -6.229 1.00 91.38 200 ILE A CA 1
ATOM 1516 C C . ILE A 1 200 ? -1.973 2.830 -4.701 1.00 91.38 200 ILE A C 1
ATOM 1518 O O . ILE A 1 200 ? -2.927 3.299 -4.075 1.00 91.38 200 ILE A O 1
ATOM 1522 N N . PRO A 1 201 ? -0.955 2.205 -4.065 1.00 91.25 201 PRO A N 1
ATOM 1523 C CA . PRO A 1 201 ? -0.957 1.992 -2.618 1.00 91.25 201 PRO A CA 1
ATOM 1524 C C . PRO A 1 201 ? -1.007 3.284 -1.804 1.00 91.25 201 PRO A C 1
ATOM 1526 O O . PRO A 1 201 ? -1.685 3.326 -0.780 1.00 91.25 201 PRO A O 1
ATOM 1529 N N . TYR A 1 202 ? -0.326 4.344 -2.260 1.00 92.12 202 TYR A N 1
ATOM 1530 C CA . TYR A 1 202 ? -0.370 5.650 -1.602 1.00 92.12 202 TYR A CA 1
ATOM 1531 C C . TYR A 1 202 ? -1.806 6.183 -1.531 1.00 92.12 202 TYR A C 1
ATOM 1533 O O . TYR A 1 202 ? -2.327 6.411 -0.440 1.00 92.12 202 TYR A O 1
ATOM 1541 N N . TYR A 1 203 ? -2.493 6.296 -2.671 1.00 91.56 203 TYR A N 1
ATOM 1542 C CA . TYR A 1 203 ? -3.861 6.822 -2.694 1.00 91.56 203 TYR A CA 1
ATOM 1543 C C . TYR A 1 203 ? -4.861 5.910 -1.976 1.00 91.56 203 TYR A C 1
ATOM 1545 O O . TYR A 1 203 ? -5.774 6.402 -1.315 1.00 91.56 203 TYR A O 1
ATOM 1553 N N . GLN A 1 204 ? -4.679 4.587 -2.042 1.00 91.25 204 GLN A N 1
ATOM 1554 C CA . GLN A 1 204 ? -5.487 3.646 -1.261 1.00 91.25 204 GLN A CA 1
ATOM 1555 C C . GLN A 1 204 ? -5.336 3.878 0.248 1.00 91.25 204 GLN A C 1
ATOM 1557 O O . GLN A 1 204 ? -6.335 3.856 0.966 1.00 91.25 204 GLN A O 1
ATOM 1562 N N . ASN A 1 205 ? -4.117 4.143 0.729 1.00 90.69 205 ASN A N 1
ATOM 1563 C CA . ASN A 1 205 ? -3.873 4.467 2.133 1.00 90.69 205 ASN A CA 1
ATOM 1564 C C . ASN A 1 205 ? -4.532 5.792 2.534 1.00 90.69 205 ASN A C 1
ATOM 1566 O O . ASN A 1 205 ? -5.228 5.819 3.545 1.00 90.69 205 ASN A O 1
ATOM 1570 N N . GLN A 1 206 ? -4.394 6.847 1.720 1.00 91.50 206 GLN A N 1
ATOM 1571 C CA . GLN A 1 206 ? -5.028 8.147 1.988 1.00 91.50 206 GLN A CA 1
ATOM 1572 C C . GLN A 1 206 ? -6.561 8.021 2.077 1.00 91.50 206 GLN A C 1
ATOM 1574 O O . GLN A 1 206 ? -7.185 8.558 2.992 1.00 91.50 206 GLN A O 1
ATOM 1579 N N . ILE A 1 207 ? -7.179 7.257 1.166 1.00 91.50 207 ILE A N 1
ATOM 1580 C CA . ILE A 1 207 ? -8.628 6.996 1.182 1.00 91.50 207 ILE A CA 1
ATOM 1581 C C . ILE A 1 207 ? -9.031 6.198 2.424 1.00 91.50 207 ILE A C 1
ATOM 1583 O O . ILE A 1 207 ? -10.032 6.527 3.057 1.00 91.50 207 ILE A O 1
ATOM 1587 N N . ASN A 1 208 ? -8.274 5.157 2.782 1.00 92.56 208 ASN A N 1
ATOM 1588 C CA . ASN A 1 208 ? -8.570 4.347 3.961 1.00 92.56 208 ASN A CA 1
ATOM 1589 C C . ASN A 1 208 ? -8.471 5.177 5.247 1.00 92.56 208 ASN A C 1
ATOM 1591 O O . ASN A 1 208 ? -9.378 5.115 6.070 1.00 92.56 208 ASN A O 1
ATOM 1595 N N . GLU A 1 209 ? -7.420 5.978 5.418 1.00 92.25 209 GLU A N 1
ATOM 1596 C CA . GLU A 1 209 ? -7.274 6.849 6.587 1.00 92.25 209 GLU A CA 1
ATOM 1597 C C . GLU A 1 209 ? -8.436 7.853 6.677 1.00 92.25 209 GLU A C 1
ATOM 1599 O O . GLU A 1 209 ? -9.042 7.994 7.743 1.00 92.25 209 GLU A O 1
ATOM 1604 N N . PHE A 1 210 ? -8.816 8.498 5.571 1.00 92.44 210 PHE A N 1
ATOM 1605 C CA . PHE A 1 210 ? -9.981 9.386 5.543 1.00 92.44 210 PHE A CA 1
ATOM 1606 C C . PHE A 1 210 ? -11.262 8.662 5.947 1.00 92.44 210 PHE A C 1
ATOM 1608 O O . PHE A 1 210 ? -11.984 9.113 6.835 1.00 92.44 210 PHE A O 1
ATOM 1615 N N . LEU A 1 211 ? -11.519 7.516 5.322 1.00 93.19 211 LEU A N 1
ATOM 1616 C CA . LEU A 1 211 ? -12.713 6.720 5.548 1.00 93.19 211 LEU A CA 1
ATOM 1617 C C . LEU A 1 211 ? -12.821 6.308 7.014 1.00 93.19 211 LEU A C 1
ATOM 1619 O O . LEU A 1 211 ? -13.884 6.454 7.608 1.00 93.19 211 LEU A O 1
ATOM 1623 N N . ARG A 1 212 ? -11.730 5.845 7.624 1.00 94.12 212 ARG A N 1
ATOM 1624 C CA . ARG A 1 212 ? -11.700 5.438 9.035 1.00 94.12 212 ARG A CA 1
ATOM 1625 C C . ARG A 1 212 ? -11.997 6.599 9.972 1.00 94.12 212 ARG A C 1
ATOM 1627 O O . ARG A 1 212 ? -12.846 6.464 10.844 1.00 94.12 212 ARG A O 1
ATOM 1634 N N . ASN A 1 213 ? -11.355 7.748 9.759 1.00 93.88 213 ASN A N 1
ATOM 1635 C CA . ASN A 1 213 ? -11.591 8.933 10.583 1.00 93.88 213 ASN A CA 1
ATOM 1636 C C . ASN A 1 213 ? -13.027 9.455 10.432 1.00 93.88 213 ASN A C 1
ATOM 1638 O O . ASN A 1 213 ? -13.681 9.751 11.430 1.00 93.88 213 ASN A O 1
ATOM 1642 N N . PHE A 1 214 ? -13.539 9.527 9.201 1.00 94.62 214 PHE A N 1
ATOM 1643 C CA . PHE A 1 214 ? -14.894 10.003 8.931 1.00 94.62 214 PHE A CA 1
ATOM 1644 C C . PHE A 1 214 ? -15.954 9.052 9.493 1.00 94.62 214 PHE A C 1
ATOM 1646 O O . PHE A 1 214 ? -16.879 9.489 10.172 1.00 94.62 214 PHE A O 1
ATOM 1653 N N . THR A 1 215 ? -15.815 7.748 9.242 1.00 95.19 215 THR A N 1
ATOM 1654 C CA . THR A 1 215 ? -16.774 6.738 9.716 1.00 95.19 215 THR A CA 1
ATOM 1655 C C . THR A 1 215 ? -16.787 6.644 11.232 1.00 95.19 215 THR A C 1
ATOM 1657 O O . THR A 1 215 ? -17.869 6.570 11.807 1.00 95.19 215 THR A O 1
ATOM 1660 N N . GLN A 1 216 ? -15.621 6.733 11.879 1.00 95.38 216 GLN A N 1
ATOM 1661 C CA . GLN A 1 216 ? -15.529 6.827 13.330 1.00 95.38 216 GLN A CA 1
ATOM 1662 C C . GLN A 1 216 ? -16.242 8.069 13.860 1.00 95.38 216 GLN A C 1
ATOM 1664 O O . GLN A 1 216 ? -17.122 7.942 14.702 1.00 95.38 216 GLN A O 1
ATOM 1669 N N . ALA A 1 217 ? -15.927 9.256 13.336 1.00 95.31 217 ALA A N 1
ATOM 1670 C CA . ALA A 1 217 ? -16.543 10.496 13.805 1.00 95.31 217 ALA A CA 1
ATOM 1671 C C . ALA A 1 217 ? -18.069 10.508 13.600 1.00 95.31 217 ALA A C 1
ATOM 1673 O O . ALA A 1 217 ? -18.811 10.948 14.476 1.00 95.31 217 ALA A O 1
ATOM 1674 N N . PHE A 1 218 ? -18.545 9.989 12.466 1.00 96.25 218 PHE A N 1
ATOM 1675 C CA . PHE A 1 218 ? -19.971 9.864 12.172 1.00 96.25 218 PHE A CA 1
ATOM 1676 C C . PHE A 1 218 ? -20.657 8.892 13.136 1.00 96.25 218 PHE A C 1
ATOM 1678 O O . PHE A 1 218 ? -21.673 9.224 13.742 1.00 96.25 218 PHE A O 1
ATOM 1685 N N . ASN A 1 219 ? -20.082 7.703 13.320 1.00 96.62 219 ASN A N 1
ATOM 1686 C CA . ASN A 1 219 ? -20.620 6.701 14.233 1.00 96.62 219 ASN A CA 1
ATOM 1687 C C . ASN A 1 219 ? -20.609 7.180 15.687 1.00 96.62 219 ASN A C 1
ATOM 1689 O O . ASN A 1 219 ? -21.576 6.934 16.400 1.00 96.62 219 ASN A O 1
ATOM 1693 N N . ASP A 1 220 ? -19.563 7.879 16.126 1.00 95.44 220 ASP A N 1
ATOM 1694 C CA . ASP A 1 220 ? -19.464 8.435 17.478 1.00 95.44 220 ASP A CA 1
ATOM 1695 C C . ASP A 1 220 ? -20.582 9.451 17.765 1.00 95.44 220 ASP A C 1
ATOM 1697 O O . ASP A 1 220 ? -21.060 9.529 18.899 1.00 95.44 220 ASP A O 1
ATOM 1701 N N . ILE A 1 221 ? -21.013 10.216 16.754 1.00 95.94 221 ILE A N 1
ATOM 1702 C CA . ILE A 1 221 ? -22.146 11.149 16.850 1.00 95.94 221 ILE A CA 1
ATOM 1703 C C . ILE A 1 221 ? -23.475 10.382 16.875 1.00 95.94 221 ILE A C 1
ATOM 1705 O O . ILE A 1 221 ? -24.287 10.585 17.779 1.00 95.94 221 ILE A O 1
ATOM 1709 N N . GLU A 1 222 ? -23.686 9.456 15.939 1.00 96.06 222 GLU A N 1
ATOM 1710 C CA . GLU A 1 222 ? -24.918 8.658 15.857 1.00 96.06 222 GLU A CA 1
ATOM 1711 C C . GLU A 1 222 ? -25.161 7.821 17.117 1.00 96.06 222 GLU A C 1
ATOM 1713 O O . GLU A 1 222 ? -26.269 7.801 17.650 1.00 96.06 222 GLU A O 1
ATOM 1718 N N . LYS A 1 223 ? -24.111 7.199 17.672 1.00 94.88 223 LYS A N 1
ATOM 1719 C CA . LYS A 1 223 ? -24.194 6.385 18.898 1.00 94.88 223 LYS A CA 1
ATOM 1720 C C . LYS A 1 223 ? -24.623 7.192 20.133 1.00 94.88 223 LYS A C 1
ATOM 1722 O O . LYS A 1 223 ? -25.095 6.625 21.122 1.00 94.88 223 LYS A O 1
ATOM 1727 N N . GLN A 1 224 ? -24.484 8.520 20.111 1.00 93.75 224 GLN A N 1
ATOM 1728 C CA . GLN A 1 224 ? -25.002 9.392 21.174 1.00 93.75 224 GLN A CA 1
ATOM 1729 C C . GLN A 1 224 ? -26.504 9.661 21.023 1.00 93.75 224 GLN A C 1
ATOM 1731 O O . GLN A 1 224 ? -27.184 9.925 22.024 1.00 93.75 224 GLN A O 1
ATOM 1736 N N . GLY A 1 225 ? -27.012 9.555 19.798 1.00 93.38 225 GLY A N 1
ATOM 1737 C CA . GLY A 1 225 ? -28.393 9.776 19.416 1.00 93.38 225 GLY A CA 1
ATOM 1738 C C . GLY A 1 225 ? -29.376 8.725 19.933 1.00 93.38 225 GLY A C 1
ATOM 1739 O O . GLY A 1 225 ? -29.012 7.674 20.473 1.00 93.38 225 GLY A O 1
ATOM 1740 N N . VAL A 1 226 ? -30.659 9.033 19.779 1.00 93.50 226 VAL A N 1
ATOM 1741 C CA . VAL A 1 226 ? -31.767 8.097 19.975 1.00 93.50 226 VAL A CA 1
ATOM 1742 C C . VAL A 1 226 ? -32.583 7.993 18.690 1.00 93.50 226 VAL A C 1
ATOM 1744 O O . VAL A 1 226 ? -32.816 8.985 17.998 1.00 93.50 226 VAL A O 1
ATOM 1747 N N . THR A 1 227 ? -33.001 6.772 18.379 1.00 91.81 227 THR A N 1
ATOM 1748 C CA . THR A 1 227 ? -33.939 6.451 17.297 1.00 91.81 227 THR A CA 1
ATOM 1749 C C . THR A 1 227 ? -35.315 7.054 17.581 1.00 91.81 227 THR A C 1
ATOM 1751 O O . THR A 1 227 ? -35.601 7.448 18.715 1.00 91.81 227 THR A O 1
ATOM 1754 N N . LEU A 1 228 ? -36.202 7.089 16.581 1.00 87.81 228 LEU A N 1
ATOM 1755 C CA . LEU A 1 228 ? -37.563 7.616 16.760 1.00 87.81 228 LEU A CA 1
ATOM 1756 C C . LEU A 1 228 ? -38.401 6.789 17.754 1.00 87.81 228 LEU A C 1
ATOM 1758 O O . LEU A 1 228 ? -39.313 7.321 18.384 1.00 87.81 228 LEU A O 1
ATOM 1762 N N . ASP A 1 229 ? -38.056 5.512 17.928 1.00 86.75 229 ASP A N 1
ATOM 1763 C CA . ASP A 1 229 ? -38.693 4.603 18.885 1.00 86.75 229 ASP A CA 1
ATOM 1764 C C . ASP A 1 229 ? -38.166 4.783 20.324 1.00 86.75 229 ASP A C 1
ATOM 1766 O O . ASP A 1 229 ? -38.711 4.218 21.271 1.00 86.75 229 ASP A O 1
ATOM 1770 N N . GLY A 1 230 ? -37.131 5.610 20.512 1.00 86.19 230 GLY A N 1
ATOM 1771 C CA . GLY A 1 230 ? -36.541 5.938 21.814 1.00 86.19 230 GLY A CA 1
ATOM 1772 C C . GLY A 1 230 ? -35.357 5.063 22.216 1.00 86.19 230 GLY A C 1
ATOM 1773 O O . GLY A 1 230 ? -34.736 5.323 23.249 1.00 86.19 230 GLY A O 1
ATOM 1774 N N . ASP A 1 231 ? -35.004 4.073 21.398 1.00 90.94 231 ASP A N 1
ATOM 1775 C CA . ASP A 1 231 ? -33.821 3.240 21.600 1.00 90.94 231 ASP A CA 1
ATOM 1776 C C . ASP A 1 231 ? -32.536 3.986 21.228 1.00 90.94 231 ASP A C 1
ATOM 1778 O O . ASP A 1 231 ? -32.540 4.880 20.379 1.00 90.94 231 ASP A O 1
ATOM 1782 N N . LYS A 1 232 ? -31.407 3.597 21.831 1.00 91.94 232 LYS A N 1
ATOM 1783 C CA . LYS A 1 232 ? -30.087 4.099 21.427 1.00 91.94 232 LYS A CA 1
ATOM 1784 C C . LYS A 1 232 ? -29.740 3.626 20.020 1.00 91.94 232 LYS A C 1
ATOM 1786 O O . LYS A 1 232 ? -29.903 2.448 19.699 1.00 91.94 232 LYS A O 1
ATOM 1791 N N . MET A 1 233 ? -29.224 4.539 19.206 1.00 92.75 233 MET A N 1
ATOM 1792 C CA . MET A 1 233 ? -28.720 4.187 17.887 1.00 92.75 233 MET A CA 1
ATOM 1793 C C . MET A 1 233 ? -27.344 3.517 17.994 1.00 92.75 233 MET A C 1
ATOM 1795 O O . MET A 1 233 ? -26.521 3.879 18.831 1.00 92.75 233 MET A O 1
ATOM 1799 N N . GLY A 1 234 ? -27.115 2.493 17.170 1.00 93.19 234 GLY A N 1
ATOM 1800 C CA . GLY A 1 234 ? -25.797 1.880 16.984 1.00 93.19 234 GLY A CA 1
ATOM 1801 C C . GLY A 1 234 ? -25.002 2.549 15.859 1.00 93.19 234 GLY A C 1
ATOM 1802 O O . GLY A 1 234 ? -25.358 3.617 15.374 1.00 93.19 234 GLY A O 1
ATOM 1803 N N . ALA A 1 235 ? -23.946 1.891 15.383 1.00 95.69 235 ALA A N 1
ATOM 1804 C CA . ALA A 1 235 ? -23.165 2.398 14.256 1.00 95.69 235 ALA A CA 1
ATOM 1805 C C . ALA A 1 235 ? -24.014 2.560 12.978 1.00 95.69 235 ALA A C 1
ATOM 1807 O O . ALA A 1 235 ? -24.770 1.653 12.606 1.00 95.69 235 ALA A O 1
ATOM 1808 N N . PHE A 1 236 ? -23.860 3.690 12.283 1.00 96.12 236 PHE A N 1
ATOM 1809 C CA . PHE A 1 236 ? -24.456 3.914 10.964 1.00 96.12 236 PHE A CA 1
ATOM 1810 C C . PHE A 1 236 ? -23.599 3.293 9.863 1.00 96.12 236 PHE A C 1
ATOM 1812 O O . PHE A 1 236 ? -24.108 2.551 9.022 1.00 96.12 236 PHE A O 1
ATOM 1819 N N . PHE A 1 237 ? -22.295 3.560 9.888 1.00 97.12 237 PHE A N 1
ATOM 1820 C CA . PHE A 1 237 ? -21.321 2.901 9.033 1.00 97.12 237 PHE A CA 1
ATOM 1821 C C . PHE A 1 237 ? -20.824 1.629 9.704 1.00 97.12 237 PHE A C 1
ATOM 1823 O O . PHE A 1 237 ? -20.410 1.636 10.860 1.00 97.12 237 PHE A O 1
ATOM 1830 N N . VAL A 1 238 ? -20.837 0.538 8.953 1.00 96.69 238 VAL A N 1
ATOM 1831 C CA . VAL A 1 238 ? -20.341 -0.773 9.377 1.00 96.69 238 VAL A CA 1
ATOM 1832 C C . VAL A 1 238 ? -19.362 -1.283 8.331 1.00 96.69 238 VAL A C 1
ATOM 1834 O O . VAL A 1 238 ? -19.335 -0.796 7.203 1.00 96.69 238 VAL A O 1
ATOM 1837 N N . GLY A 1 239 ? -18.554 -2.269 8.673 1.00 95.06 239 GLY A N 1
ATOM 1838 C CA . GLY A 1 239 ? -17.769 -3.016 7.710 1.00 95.06 239 GLY A CA 1
ATOM 1839 C C . GLY A 1 239 ? -18.385 -4.380 7.426 1.00 95.06 239 GLY A C 1
ATOM 1840 O O . GLY A 1 239 ? -19.031 -4.973 8.284 1.00 95.06 239 GLY A O 1
ATOM 1841 N N . THR A 1 240 ? -18.196 -4.887 6.214 1.00 93.12 240 THR A N 1
ATOM 1842 C CA . THR A 1 240 ? -18.498 -6.268 5.834 1.00 93.12 240 THR A CA 1
ATOM 1843 C C . THR A 1 240 ? -17.198 -6.945 5.431 1.00 93.12 240 THR A C 1
ATOM 1845 O O . THR A 1 240 ? -16.502 -6.490 4.524 1.00 93.12 240 THR A O 1
ATOM 1848 N N . SER A 1 241 ? -16.841 -8.022 6.126 1.00 85.75 241 SER A N 1
ATOM 1849 C CA . SER A 1 241 ? -15.649 -8.801 5.813 1.00 85.75 241 SER A CA 1
ATOM 1850 C C . SER A 1 241 ? -15.808 -9.519 4.465 1.00 85.75 241 SER A C 1
ATOM 1852 O O . SER A 1 241 ? -16.934 -9.769 4.024 1.00 85.75 241 SER A O 1
ATOM 1854 N N . PRO A 1 242 ? -14.708 -9.971 3.837 1.00 78.50 242 PRO A N 1
ATOM 1855 C CA . PRO A 1 242 ? -14.783 -10.816 2.642 1.00 78.50 242 PRO A CA 1
ATOM 1856 C C . PRO A 1 242 ? -15.593 -12.109 2.838 1.00 78.50 242 PRO A C 1
ATOM 1858 O O . PRO A 1 242 ? -16.102 -12.675 1.875 1.00 78.50 242 PRO A O 1
ATOM 1861 N N . THR A 1 243 ? -15.734 -12.580 4.083 1.00 82.88 243 THR A N 1
ATOM 1862 C CA . THR A 1 243 ? -16.553 -13.750 4.439 1.00 82.88 243 THR A CA 1
ATOM 1863 C C . THR A 1 243 ? -18.033 -13.415 4.655 1.00 82.88 243 THR A C 1
ATOM 1865 O O . THR A 1 243 ? -18.812 -14.313 4.960 1.00 82.88 243 THR A O 1
ATOM 1868 N N . GLY A 1 244 ? -18.428 -12.145 4.512 1.00 84.06 244 GLY A N 1
ATOM 1869 C CA . GLY A 1 244 ? -19.800 -11.664 4.681 1.00 84.06 244 GLY A CA 1
ATOM 1870 C C . GLY A 1 244 ? -20.190 -11.307 6.118 1.00 84.06 244 GLY A C 1
ATOM 1871 O O . GLY A 1 244 ? -21.365 -11.053 6.372 1.00 84.06 244 GLY A O 1
ATOM 1872 N N . ASN A 1 245 ? -19.242 -11.278 7.060 1.00 88.25 245 ASN A N 1
ATOM 1873 C CA . ASN A 1 245 ? -19.531 -10.918 8.449 1.00 88.25 245 ASN A CA 1
ATOM 1874 C C . ASN A 1 245 ? -19.543 -9.398 8.609 1.00 88.25 245 ASN A C 1
ATOM 1876 O O . ASN A 1 245 ? -18.608 -8.726 8.177 1.00 88.25 245 ASN A O 1
ATOM 1880 N N . THR A 1 246 ? -20.573 -8.860 9.258 1.00 92.25 246 THR A N 1
ATOM 1881 C CA . THR A 1 246 ? -20.642 -7.433 9.591 1.00 92.25 246 THR A CA 1
ATOM 1882 C C . THR A 1 246 ? -19.893 -7.139 10.891 1.00 92.25 246 THR A C 1
ATOM 1884 O O . THR A 1 246 ? -19.966 -7.928 11.830 1.00 92.25 246 THR A O 1
ATOM 1887 N N . PHE A 1 247 ? -19.200 -6.005 10.945 1.00 93.81 247 PHE A N 1
ATOM 1888 C CA . PHE A 1 247 ? -18.504 -5.477 12.119 1.00 93.81 247 PHE A CA 1
ATOM 1889 C C . PHE A 1 247 ? -18.716 -3.958 12.214 1.00 93.81 247 PHE A C 1
ATOM 1891 O O . PHE A 1 247 ? -18.953 -3.307 11.200 1.00 93.8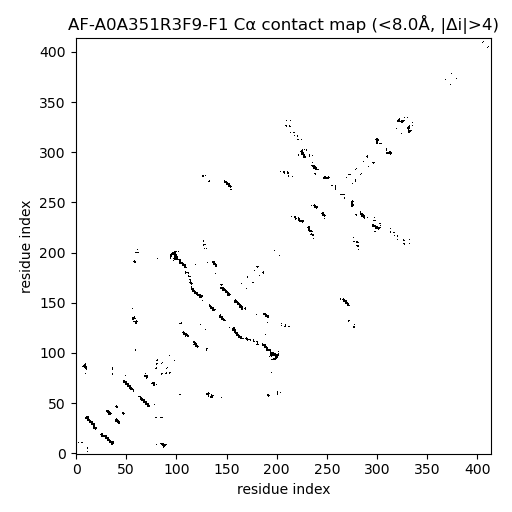1 247 PHE A O 1
ATOM 1898 N N . ASP A 1 248 ? -18.676 -3.380 13.409 1.00 94.75 248 ASP A N 1
ATOM 1899 C CA . ASP A 1 248 ? -19.096 -1.991 13.674 1.00 94.75 248 ASP A CA 1
ATOM 1900 C C . ASP A 1 248 ? -18.130 -1.207 14.577 1.00 94.75 248 ASP A C 1
ATOM 1902 O O . ASP A 1 248 ? -18.388 -0.044 14.903 1.00 94.75 248 ASP A O 1
ATOM 1906 N N . ALA A 1 249 ? -16.998 -1.825 14.922 1.00 96.12 249 ALA A N 1
ATOM 1907 C CA . ALA A 1 249 ? -15.988 -1.338 15.846 1.00 96.12 249 ALA A CA 1
ATOM 1908 C C . ALA A 1 249 ? -16.463 -1.179 17.303 1.00 96.12 249 ALA A C 1
ATOM 1910 O O . ALA A 1 249 ? -15.715 -0.618 18.105 1.00 96.12 249 ALA A O 1
ATOM 1911 N N . ASP A 1 250 ? -17.627 -1.708 17.703 1.00 95.25 250 ASP A N 1
ATOM 1912 C CA . ASP A 1 250 ? -18.115 -1.600 19.087 1.00 95.25 250 ASP A CA 1
ATOM 1913 C C . ASP A 1 250 ? -17.148 -2.249 20.088 1.00 95.25 250 ASP A C 1
ATOM 1915 O O . ASP A 1 250 ? -16.904 -1.712 21.175 1.00 95.25 250 ASP A O 1
ATOM 1919 N N . SER A 1 251 ? -16.534 -3.378 19.714 1.00 95.38 251 SER A N 1
ATOM 1920 C CA . SER A 1 251 ? -15.542 -4.051 20.563 1.00 95.38 251 SER A CA 1
ATOM 1921 C C . SER A 1 251 ? -14.306 -3.178 20.791 1.00 95.38 251 SER A C 1
ATOM 1923 O O . SER A 1 251 ? -13.714 -3.188 21.875 1.00 95.38 251 SER A O 1
ATOM 1925 N N . TRP A 1 252 ? -13.902 -2.424 19.768 1.00 95.69 252 TRP A N 1
ATOM 1926 C CA . TRP A 1 252 ? -12.796 -1.478 19.842 1.00 95.69 252 TRP A CA 1
ATOM 1927 C C . TRP A 1 252 ? -13.165 -0.244 20.662 1.00 95.69 252 TRP A C 1
ATOM 1929 O O . TRP A 1 252 ? -12.411 0.136 21.559 1.00 95.69 252 TRP A O 1
ATOM 1939 N N . ASP A 1 253 ? -14.346 0.326 20.433 1.00 95.31 253 ASP A N 1
ATOM 1940 C CA . ASP A 1 253 ? -14.837 1.483 21.178 1.00 95.31 253 ASP A CA 1
ATOM 1941 C C . ASP A 1 253 ? -14.905 1.181 22.676 1.00 95.31 253 ASP A C 1
ATOM 1943 O O . ASP A 1 253 ? -14.410 1.963 23.488 1.00 95.31 253 ASP A O 1
ATOM 1947 N N . ALA A 1 254 ? -15.408 0.005 23.061 1.00 95.62 254 ALA A N 1
ATOM 1948 C CA . ALA A 1 254 ? -15.436 -0.425 24.456 1.00 95.62 254 ALA A CA 1
ATOM 1949 C C . ALA A 1 254 ? -14.032 -0.469 25.091 1.00 95.62 254 ALA A C 1
ATOM 1951 O O . ALA A 1 254 ? -13.849 0.011 26.215 1.00 95.62 254 ALA A O 1
ATOM 1952 N N . LYS A 1 255 ? -13.025 -0.989 24.370 1.00 96.06 255 LYS A N 1
ATOM 1953 C CA . LYS A 1 255 ? -11.622 -0.999 24.828 1.00 96.06 255 LYS A CA 1
ATOM 1954 C C . LYS A 1 255 ? -11.078 0.418 25.002 1.00 96.06 255 LYS A C 1
ATOM 1956 O O . LYS A 1 255 ? -10.459 0.707 26.023 1.00 96.06 255 LYS A O 1
ATOM 1961 N N . VAL A 1 256 ? -11.330 1.304 24.038 1.00 95.19 256 VAL A N 1
ATOM 1962 C CA . VAL A 1 256 ? -10.870 2.699 24.082 1.00 95.19 256 VAL A CA 1
ATOM 1963 C C . VAL A 1 256 ? -11.526 3.461 25.235 1.00 95.19 256 VAL A C 1
ATOM 1965 O O . VAL A 1 256 ? -10.845 4.200 25.942 1.00 95.19 256 VAL A O 1
ATOM 1968 N N . GLN A 1 257 ? -12.828 3.282 25.464 1.00 94.88 257 GLN A N 1
ATOM 1969 C CA . GLN A 1 257 ? -13.534 3.939 26.568 1.00 94.88 257 GLN A CA 1
ATOM 1970 C C . GLN A 1 257 ? -13.050 3.441 27.935 1.00 94.88 257 GLN A C 1
ATOM 1972 O O . GLN A 1 257 ? -12.862 4.249 28.846 1.00 94.88 257 GLN A O 1
ATOM 1977 N N . ALA A 1 258 ? -12.794 2.136 28.076 1.00 96.12 258 ALA A N 1
ATOM 1978 C CA . ALA A 1 258 ? -12.195 1.577 29.285 1.00 96.12 258 ALA A CA 1
ATOM 1979 C C . ALA A 1 258 ? -10.790 2.153 29.534 1.00 96.12 258 ALA A C 1
ATOM 1981 O O . ALA A 1 258 ? -10.527 2.666 30.619 1.00 96.12 258 ALA A O 1
ATOM 1982 N N . ALA A 1 259 ? -9.931 2.179 28.509 1.00 96.12 259 ALA A N 1
ATOM 1983 C CA . ALA A 1 259 ? -8.589 2.753 28.609 1.00 96.12 259 ALA A CA 1
ATOM 1984 C C . ALA A 1 259 ? -8.617 4.241 28.990 1.00 96.12 259 ALA A C 1
ATOM 1986 O O . ALA A 1 259 ? -7.890 4.658 29.888 1.00 96.12 259 ALA A O 1
ATOM 1987 N N . LYS A 1 260 ? -9.504 5.037 28.376 1.00 95.12 260 LYS A N 1
ATOM 1988 C CA . LYS A 1 260 ? -9.698 6.456 28.723 1.00 95.12 260 LYS A CA 1
ATOM 1989 C C . LYS A 1 260 ? -10.127 6.637 30.178 1.00 95.12 260 LYS A C 1
ATOM 1991 O O . LYS A 1 260 ? -9.599 7.509 30.863 1.00 95.12 260 LYS A O 1
ATOM 1996 N N . LYS A 1 261 ? -11.068 5.818 30.655 1.00 95.62 261 LYS A N 1
ATOM 1997 C CA . LYS A 1 261 ? -11.549 5.861 32.043 1.00 95.62 261 LYS A CA 1
ATOM 1998 C C . LYS A 1 261 ? -10.438 5.537 33.045 1.00 95.62 261 LYS A C 1
ATOM 2000 O O . LYS A 1 261 ? -10.374 6.170 34.096 1.00 95.62 261 LYS A O 1
ATOM 2005 N N . ASP A 1 262 ? -9.560 4.608 32.688 1.00 94.44 262 ASP A N 1
ATOM 2006 C CA . ASP A 1 262 ? -8.423 4.189 33.509 1.00 94.44 262 ASP A CA 1
ATOM 2007 C C . ASP A 1 262 ? -7.181 5.080 33.311 1.00 94.44 262 ASP A C 1
ATOM 2009 O O . ASP A 1 262 ? -6.106 4.760 33.821 1.00 94.44 262 ASP A O 1
ATOM 2013 N N . GLY A 1 263 ? -7.306 6.191 32.572 1.00 94.62 263 GLY A N 1
ATOM 2014 C CA . GLY A 1 263 ? -6.222 7.143 32.325 1.00 94.62 263 GLY A CA 1
ATOM 2015 C C . GLY A 1 263 ? -5.066 6.569 31.502 1.00 94.62 263 GLY A C 1
ATOM 2016 O O . GLY A 1 263 ? -3.928 6.970 31.717 1.00 94.62 263 GLY A O 1
ATOM 2017 N N . TRP A 1 264 ? -5.343 5.607 30.614 1.00 94.88 264 TRP A N 1
ATOM 2018 C CA . TRP A 1 264 ? -4.357 4.959 29.739 1.00 94.88 264 TRP A CA 1
ATOM 2019 C C . TRP A 1 264 ? -3.148 4.368 30.484 1.00 94.88 264 TRP A C 1
ATOM 2021 O O . TRP A 1 264 ? -2.015 4.393 30.014 1.00 94.88 264 TRP A O 1
ATOM 2031 N N . THR A 1 265 ? -3.385 3.781 31.658 1.00 93.56 265 THR A N 1
ATOM 2032 C CA . THR A 1 265 ? -2.329 3.139 32.464 1.00 93.56 265 THR A CA 1
ATOM 2033 C C . THR A 1 265 ? -1.736 1.879 31.829 1.00 93.56 265 THR A C 1
ATOM 2035 O O . THR A 1 265 ? -0.643 1.458 32.210 1.00 93.56 265 THR A O 1
ATOM 2038 N N . THR A 1 266 ? -2.444 1.268 30.875 1.00 93.94 266 THR A N 1
ATOM 2039 C CA . THR A 1 266 ? -1.985 0.096 30.124 1.00 93.94 266 THR A CA 1
ATOM 2040 C C . THR A 1 266 ? -2.344 0.226 28.653 1.00 93.94 266 THR A C 1
ATOM 2042 O O . THR A 1 266 ? -3.405 0.750 28.308 1.00 93.94 266 THR A O 1
ATOM 2045 N N . ASP A 1 267 ? -1.461 -0.279 27.795 1.00 95.50 267 ASP A N 1
ATOM 2046 C CA . ASP A 1 267 ? -1.715 -0.342 26.362 1.00 95.50 267 ASP A CA 1
ATOM 2047 C C . ASP A 1 267 ? -2.828 -1.349 26.050 1.00 95.50 267 ASP A C 1
ATOM 2049 O O . ASP A 1 267 ? -2.856 -2.466 26.581 1.00 95.50 267 ASP A O 1
ATOM 2053 N N . ILE A 1 268 ? -3.706 -0.981 25.121 1.00 96.69 268 ILE A N 1
ATOM 2054 C CA . ILE A 1 268 ? -4.734 -1.873 24.584 1.00 96.69 268 ILE A CA 1
ATOM 2055 C C . ILE A 1 268 ? -4.237 -2.572 23.322 1.00 96.69 268 ILE A C 1
ATOM 2057 O O . ILE A 1 268 ? -3.370 -2.081 22.599 1.00 96.69 268 ILE A O 1
ATOM 2061 N N . GLU A 1 269 ? -4.802 -3.743 23.046 1.00 96.44 269 GLU A N 1
ATOM 2062 C CA . GLU A 1 269 ? -4.419 -4.547 21.890 1.00 96.44 269 GLU A CA 1
ATOM 2063 C C . GLU A 1 269 ? -5.377 -4.361 20.709 1.00 96.44 269 GLU A C 1
ATOM 2065 O O . GLU A 1 269 ? -6.593 -4.578 20.832 1.00 96.44 269 GLU A O 1
ATOM 2070 N N . LEU A 1 270 ? -4.785 -4.017 19.565 1.00 96.44 270 LEU A N 1
ATOM 2071 C CA . LEU A 1 270 ? -5.367 -4.068 18.226 1.00 96.44 270 LEU A CA 1
ATOM 2072 C C . LEU A 1 270 ? -4.857 -5.331 17.513 1.00 96.44 270 LEU A C 1
ATOM 2074 O O . LEU A 1 270 ? -3.685 -5.678 17.650 1.00 96.44 270 LEU A O 1
ATOM 2078 N N . SER A 1 271 ? -5.700 -6.011 16.737 1.00 94.19 271 SER A N 1
ATOM 2079 C CA . SER A 1 271 ? -5.288 -7.157 15.917 1.00 94.19 271 SER A CA 1
ATOM 2080 C C . SER A 1 271 ? -5.696 -6.985 14.460 1.00 94.19 271 SER A C 1
ATOM 2082 O O . SER A 1 271 ? -6.635 -6.256 14.135 1.00 94.19 271 SER A O 1
ATOM 2084 N N . SER A 1 272 ? -4.991 -7.696 13.585 1.00 91.88 272 SER A N 1
ATOM 2085 C CA . SER A 1 272 ? -5.188 -7.680 12.136 1.00 91.88 272 SER A CA 1
ATOM 2086 C C . SER A 1 272 ? -6.538 -8.223 11.655 1.00 91.88 272 SER A C 1
ATOM 2088 O O . SER A 1 272 ? -6.876 -8.059 10.485 1.00 91.88 272 SER A O 1
ATOM 2090 N N . ASP A 1 273 ? -7.313 -8.839 12.544 1.00 90.19 273 ASP A N 1
ATOM 2091 C CA . ASP A 1 273 ? -8.629 -9.449 12.326 1.00 90.19 273 ASP A CA 1
ATOM 2092 C C . ASP A 1 273 ? -9.691 -8.976 13.339 1.00 90.19 273 ASP A C 1
ATOM 2094 O O . ASP A 1 273 ? -10.832 -9.438 13.313 1.00 90.19 273 ASP A O 1
ATOM 2098 N N . GLY A 1 274 ? -9.320 -8.073 14.250 1.00 91.12 274 GLY A N 1
ATOM 2099 C CA . GLY A 1 274 ? -10.184 -7.619 15.331 1.00 91.12 274 GLY A CA 1
ATOM 2100 C C . GLY A 1 274 ? -11.198 -6.576 14.872 1.00 91.12 274 GLY A C 1
ATOM 2101 O O . GLY A 1 274 ? -10.885 -5.705 14.058 1.00 91.12 274 GLY A O 1
ATOM 2102 N N . ASP A 1 275 ? -12.393 -6.628 15.460 1.00 93.38 275 ASP A N 1
ATOM 2103 C CA . ASP A 1 275 ? -13.456 -5.636 15.275 1.00 93.38 275 ASP A CA 1
ATOM 2104 C C . ASP A 1 275 ? -12.982 -4.243 15.719 1.00 93.38 275 ASP A C 1
ATOM 2106 O O . ASP A 1 275 ? -12.850 -3.968 16.912 1.00 93.38 275 ASP A O 1
ATOM 2110 N N . SER A 1 276 ? -12.631 -3.403 14.744 1.00 94.06 276 SER A N 1
ATOM 2111 C CA . SER A 1 276 ? -12.033 -2.081 14.935 1.00 94.06 276 SER A CA 1
ATOM 2112 C C . SER A 1 276 ? -12.137 -1.237 13.667 1.00 94.06 276 SER A C 1
ATOM 2114 O O . SER A 1 276 ? -12.256 -1.775 12.562 1.00 94.06 276 SER A O 1
ATOM 2116 N N . TYR A 1 277 ? -11.992 0.085 13.801 1.00 93.62 277 TYR A N 1
ATOM 2117 C CA . TYR A 1 277 ? -11.970 0.989 12.646 1.00 93.62 277 TYR A CA 1
ATOM 2118 C C . TYR A 1 277 ? -10.839 0.681 11.663 1.00 93.62 277 TYR A C 1
ATOM 2120 O O . TYR A 1 277 ? -10.997 0.901 10.472 1.00 93.62 277 TYR A O 1
ATOM 2128 N N . TYR A 1 278 ? -9.736 0.070 12.098 1.00 93.00 278 TYR A N 1
ATOM 2129 C CA . TYR A 1 278 ? -8.669 -0.350 11.188 1.00 93.00 278 TYR A CA 1
ATOM 2130 C C . TYR A 1 278 ? -9.160 -1.309 10.069 1.00 93.00 278 TYR A C 1
ATOM 2132 O O . TYR A 1 278 ? -8.665 -1.250 8.939 1.00 93.00 278 TYR A O 1
ATOM 2140 N N . GLN A 1 279 ? -10.176 -2.139 10.339 1.00 91.75 279 GLN A N 1
ATOM 2141 C CA . GLN A 1 279 ? -10.778 -3.045 9.347 1.00 91.75 279 GLN A CA 1
ATOM 2142 C C . GLN A 1 279 ? -11.626 -2.320 8.290 1.00 91.75 279 GLN A C 1
ATOM 2144 O O . GLN A 1 279 ? -11.981 -2.906 7.262 1.00 91.75 279 GLN A O 1
ATOM 2149 N N . PHE A 1 280 ? -11.964 -1.049 8.517 1.00 93.19 280 PHE A N 1
ATOM 2150 C CA . PHE A 1 280 ? -12.691 -0.236 7.555 1.00 93.19 280 PHE A CA 1
ATOM 2151 C C . PHE A 1 280 ? -11.726 0.180 6.442 1.00 93.19 280 PHE A C 1
ATOM 2153 O O . PHE A 1 280 ? -10.708 0.839 6.661 1.00 93.19 280 PHE A O 1
ATOM 2160 N N . THR A 1 281 ? -12.051 -0.252 5.232 1.00 92.31 281 THR A N 1
ATOM 2161 C CA . THR A 1 281 ? -11.337 0.043 3.992 1.00 92.31 281 THR A CA 1
ATOM 2162 C C . THR A 1 281 ? -12.359 0.400 2.924 1.00 92.31 281 THR A C 1
ATOM 2164 O O . THR A 1 281 ? -13.546 0.088 3.064 1.00 92.31 281 THR A O 1
ATOM 2167 N N . ALA A 1 282 ? -11.902 0.961 1.807 1.00 88.12 282 ALA A N 1
ATOM 2168 C CA . ALA A 1 282 ? -12.768 1.229 0.656 1.00 88.12 282 ALA A CA 1
ATOM 2169 C C . ALA A 1 282 ? -13.537 -0.014 0.147 1.00 88.12 282 ALA A C 1
ATOM 2171 O O . ALA A 1 282 ? -14.569 0.129 -0.499 1.00 88.12 282 ALA A O 1
ATOM 2172 N N . THR A 1 283 ? -13.052 -1.229 0.438 1.00 89.31 283 THR A N 1
ATOM 2173 C CA . THR A 1 283 ? -13.694 -2.489 0.018 1.00 89.31 283 THR A CA 1
ATOM 2174 C C . THR A 1 283 ? -14.628 -3.097 1.057 1.00 89.31 283 THR A C 1
ATOM 2176 O O . THR A 1 283 ? -15.487 -3.898 0.700 1.00 89.31 283 THR A O 1
ATOM 2179 N N . THR A 1 284 ? -14.458 -2.747 2.333 1.00 92.50 284 THR A N 1
ATOM 2180 C CA . THR A 1 284 ? -15.229 -3.336 3.435 1.00 92.50 284 THR A CA 1
ATOM 2181 C C . THR A 1 284 ? -16.338 -2.414 3.921 1.00 92.50 284 THR A C 1
ATOM 2183 O O . THR A 1 284 ? -17.289 -2.907 4.517 1.00 92.50 284 THR A O 1
ATOM 2186 N N . LEU A 1 285 ? -16.259 -1.102 3.672 1.00 94.62 285 LEU A N 1
ATOM 2187 C CA . LEU A 1 285 ? -17.269 -0.144 4.117 1.00 94.62 285 LEU A CA 1
ATOM 2188 C C . LEU A 1 285 ? -18.669 -0.481 3.585 1.00 94.62 285 LEU A C 1
ATOM 2190 O O . LEU A 1 285 ? -18.876 -0.706 2.394 1.00 94.62 285 LEU A O 1
ATOM 2194 N N . ALA A 1 286 ? -19.646 -0.422 4.481 1.00 95.12 286 ALA A N 1
ATOM 2195 C CA . ALA A 1 286 ? -21.059 -0.569 4.203 1.00 95.12 286 ALA A CA 1
ATOM 2196 C C . ALA A 1 286 ? -21.891 0.350 5.115 1.00 95.12 286 ALA A C 1
ATOM 2198 O O . ALA A 1 286 ? -21.418 0.887 6.118 1.00 95.12 286 ALA A O 1
ATOM 2199 N N . VAL A 1 287 ? -23.166 0.518 4.773 1.00 95.31 287 VAL A N 1
ATOM 2200 C CA . VAL A 1 287 ? -24.155 1.150 5.658 1.00 95.31 287 VAL A CA 1
ATOM 2201 C C . VAL A 1 287 ? -24.881 0.055 6.429 1.00 95.31 287 VAL A C 1
ATOM 2203 O O . VAL A 1 287 ? -25.206 -0.998 5.873 1.00 95.31 287 VAL A O 1
ATOM 2206 N N . ASN A 1 288 ? -25.143 0.300 7.711 1.00 94.56 288 ASN A N 1
ATOM 2207 C CA . ASN A 1 288 ? -25.856 -0.625 8.575 1.00 94.56 288 ASN A CA 1
ATOM 2208 C C . ASN A 1 288 ? -27.205 -1.005 7.952 1.00 94.56 288 ASN A C 1
ATOM 2210 O O . ASN A 1 288 ? -28.016 -0.153 7.584 1.00 94.56 288 ASN A O 1
ATOM 2214 N N . SER A 1 289 ? -27.466 -2.310 7.862 1.00 93.38 289 SER A N 1
ATOM 2215 C CA . SER A 1 289 ? -28.695 -2.827 7.259 1.00 93.38 289 SER A CA 1
ATOM 2216 C C . SER A 1 289 ? -29.974 -2.348 7.954 1.00 93.38 289 SER A C 1
ATOM 2218 O O . SER A 1 289 ? -31.012 -2.285 7.297 1.00 93.38 289 SER A O 1
ATOM 2220 N N . LYS A 1 290 ? -29.912 -1.991 9.248 1.00 92.94 290 LYS A N 1
ATOM 2221 C CA . LYS A 1 290 ? -31.032 -1.367 9.967 1.00 92.94 290 LYS A CA 1
ATOM 2222 C C . LYS A 1 290 ? -31.337 0.018 9.395 1.00 92.94 290 LYS A C 1
ATOM 2224 O O . LYS A 1 290 ? -32.459 0.239 8.957 1.00 92.94 290 LYS A O 1
ATOM 2229 N N . SER A 1 291 ? -30.322 0.877 9.272 1.00 92.94 291 SER A N 1
ATOM 2230 C CA . SER A 1 291 ? -30.442 2.221 8.687 1.00 92.94 291 SER A CA 1
ATOM 2231 C C . SER A 1 291 ? -30.905 2.206 7.228 1.00 92.94 291 SER A C 1
ATOM 2233 O O . SER A 1 291 ? -31.583 3.124 6.785 1.00 92.94 291 SER A O 1
ATOM 2235 N N . LEU A 1 292 ? -30.553 1.166 6.462 1.00 92.75 292 LEU A N 1
ATOM 2236 C CA . LEU A 1 292 ? -30.998 1.021 5.069 1.00 92.75 292 LEU A CA 1
ATOM 2237 C C . LEU A 1 292 ? -32.470 0.615 4.936 1.00 92.75 292 LEU A C 1
ATOM 2239 O O . LEU A 1 292 ? -33.104 0.928 3.930 1.00 92.75 292 LEU A O 1
ATOM 2243 N N . LYS A 1 293 ? -32.990 -0.150 5.898 1.00 94.44 293 LYS A N 1
ATOM 2244 C CA . LYS A 1 293 ? -34.343 -0.720 5.837 1.00 94.44 293 LYS A CA 1
ATOM 2245 C C . LYS A 1 293 ? -35.371 0.133 6.560 1.00 94.44 293 LYS A C 1
ATOM 2247 O O . LYS A 1 293 ? -36.546 0.063 6.210 1.00 94.44 293 LYS A O 1
ATOM 2252 N N . ASP A 1 294 ? -34.935 0.889 7.559 1.00 93.19 294 ASP A N 1
ATOM 2253 C CA . ASP A 1 294 ? -35.803 1.657 8.430 1.00 93.19 294 ASP A CA 1
ATOM 2254 C C . ASP A 1 294 ? -35.267 3.077 8.623 1.00 93.19 294 ASP A C 1
ATOM 2256 O O . ASP A 1 294 ? -34.221 3.294 9.236 1.00 93.19 294 ASP A O 1
ATOM 2260 N N . SER A 1 295 ? -36.017 4.055 8.116 1.00 90.56 295 SER A N 1
ATOM 2261 C CA . SER A 1 295 ? -35.704 5.472 8.290 1.00 90.56 295 SER A CA 1
ATOM 2262 C C . SER A 1 295 ? -35.836 5.939 9.740 1.00 90.56 295 SER A C 1
ATOM 2264 O O . SER A 1 295 ? -35.209 6.928 10.103 1.00 90.56 295 SER A O 1
ATOM 2266 N N . ASN A 1 296 ? -36.624 5.248 10.573 1.00 90.62 296 ASN A N 1
ATOM 2267 C CA . ASN A 1 296 ? -36.821 5.603 11.983 1.00 90.62 296 ASN A CA 1
ATOM 2268 C C . ASN A 1 296 ? -35.618 5.233 12.860 1.00 90.62 296 ASN A C 1
ATOM 2270 O O . ASN A 1 296 ? -35.493 5.734 13.980 1.00 90.62 296 ASN A O 1
ATOM 2274 N N . TYR A 1 297 ? -34.727 4.377 12.350 1.00 93.25 297 TYR A N 1
ATOM 2275 C CA . TYR A 1 297 ? -33.505 3.984 13.042 1.00 93.25 297 TYR A CA 1
ATOM 2276 C C . TYR A 1 297 ? -32.434 5.086 13.026 1.00 93.25 297 TYR A C 1
ATOM 2278 O O . TYR A 1 297 ? -31.557 5.073 13.878 1.00 93.25 297 TYR A O 1
ATOM 2286 N N . PHE A 1 298 ? -32.489 6.035 12.086 1.00 92.88 298 PHE A N 1
ATOM 2287 C CA . PHE A 1 298 ? -31.528 7.138 12.006 1.00 92.88 298 PHE A CA 1
ATOM 2288 C C . PHE A 1 298 ? -31.773 8.167 13.120 1.00 92.88 298 PHE A C 1
ATOM 2290 O O . PHE A 1 298 ? -32.893 8.663 13.269 1.00 92.88 298 PHE A O 1
ATOM 2297 N N . ALA A 1 299 ? -30.743 8.513 13.893 1.00 93.62 299 ALA A N 1
ATOM 2298 C CA . ALA A 1 299 ? -30.893 9.388 15.041 1.00 93.62 299 ALA A CA 1
ATOM 2299 C C . ALA A 1 299 ? -30.742 10.849 14.626 1.00 93.62 299 ALA A C 1
ATOM 2301 O O . ALA A 1 299 ? -29.664 11.342 14.311 1.00 93.62 299 ALA A O 1
ATOM 2302 N N . THR A 1 300 ? -31.844 11.591 14.686 1.00 92.12 300 THR A N 1
ATOM 2303 C CA . THR A 1 300 ? -31.799 13.036 14.440 1.00 92.12 300 THR A CA 1
ATOM 2304 C C . THR A 1 300 ? -31.467 13.828 15.698 1.00 92.12 300 THR A C 1
ATOM 2306 O O . THR A 1 300 ? -31.079 14.988 15.596 1.00 92.12 300 THR A O 1
ATOM 2309 N N . SER A 1 301 ? -31.616 13.235 16.886 1.00 92.06 301 SER A N 1
ATOM 2310 C CA . SER A 1 301 ? -31.414 13.934 18.154 1.00 92.06 301 SER A CA 1
ATOM 2311 C C . SER A 1 301 ? -30.866 13.041 19.258 1.00 92.06 301 SER A C 1
ATOM 2313 O O . SER A 1 301 ? -30.983 11.817 19.212 1.00 92.06 301 SER A O 1
ATOM 2315 N N . THR A 1 302 ? -30.331 13.662 20.307 1.00 91.31 302 THR A N 1
ATOM 2316 C CA . THR A 1 302 ? -29.839 12.962 21.509 1.00 91.31 302 THR A CA 1
ATOM 2317 C C . THR A 1 302 ? -30.941 12.506 22.470 1.00 91.31 302 THR A C 1
ATOM 2319 O O . THR A 1 302 ? -30.686 11.691 23.359 1.00 91.31 302 THR A O 1
ATOM 2322 N N . GLN A 1 303 ? -32.165 13.022 22.321 1.00 87.19 303 GLN A N 1
ATOM 2323 C CA . GLN A 1 303 ? -33.296 12.736 23.206 1.00 87.19 303 GLN A CA 1
ATOM 2324 C C . GLN A 1 303 ? -34.636 12.993 22.507 1.00 87.19 303 GLN A C 1
ATOM 2326 O O . GLN A 1 303 ? -34.799 14.005 21.827 1.00 87.19 303 GLN A O 1
ATOM 2331 N N . ILE A 1 304 ? -35.636 12.146 22.766 1.00 82.19 304 ILE A N 1
ATOM 2332 C CA . ILE A 1 304 ? -37.012 12.400 22.327 1.00 82.19 304 ILE A CA 1
ATOM 2333 C C . ILE A 1 304 ? -37.676 13.364 23.311 1.00 82.19 304 ILE A C 1
ATOM 2335 O O . ILE A 1 304 ? -37.853 13.047 24.488 1.00 82.19 304 ILE A O 1
ATOM 2339 N N . THR A 1 305 ? -38.079 14.538 22.830 1.00 76.31 305 THR A N 1
ATOM 2340 C CA . THR A 1 305 ? -38.858 15.511 23.607 1.00 76.31 305 THR A CA 1
ATOM 2341 C C . THR A 1 305 ? -40.290 15.607 23.093 1.00 76.31 305 THR A C 1
ATOM 2343 O O . THR A 1 305 ? -40.523 15.615 21.888 1.00 76.31 305 THR A O 1
ATOM 2346 N N . GLN A 1 306 ? -41.262 15.746 24.000 1.00 56.38 306 GLN A N 1
ATOM 2347 C CA . GLN A 1 306 ? -42.626 16.144 23.636 1.00 56.38 306 GLN A CA 1
ATOM 2348 C C . GLN A 1 306 ? -42.643 17.666 23.401 1.00 56.38 306 GLN A C 1
ATOM 2350 O O . GLN A 1 306 ? -42.866 18.434 24.333 1.00 56.38 306 GLN A O 1
ATOM 2355 N N . GLY A 1 307 ? -42.314 18.114 22.185 1.00 64.06 307 GLY A N 1
ATOM 2356 C CA . GLY A 1 307 ? -42.160 19.536 21.849 1.00 64.06 307 GLY A CA 1
ATOM 2357 C C . GLY A 1 307 ? -41.685 19.769 20.411 1.00 64.06 307 GLY A C 1
ATOM 2358 O O . GLY A 1 307 ? -41.942 18.938 19.543 1.00 64.06 307 GLY A O 1
ATOM 2359 N N . GLU A 1 308 ? -41.007 20.894 20.155 1.00 64.50 308 GLU A N 1
ATOM 2360 C CA . GLU A 1 308 ? -40.359 21.153 18.859 1.00 64.50 308 GLU A CA 1
ATOM 2361 C C . GLU A 1 308 ? -39.375 20.030 18.499 1.00 64.50 308 GLU A C 1
ATOM 2363 O O . GLU A 1 308 ? -38.707 19.466 19.370 1.00 64.50 308 GLU A O 1
ATOM 2368 N N . ALA A 1 309 ? -39.305 19.695 17.209 1.00 73.50 309 ALA A N 1
ATOM 2369 C CA . ALA A 1 309 ? -38.408 18.659 16.719 1.00 73.50 309 ALA A CA 1
ATOM 2370 C C . ALA A 1 309 ? -36.952 19.073 16.974 1.00 73.50 309 ALA A C 1
ATOM 2372 O O . ALA A 1 309 ? -36.467 20.046 16.397 1.00 73.50 309 ALA A O 1
ATOM 2373 N N . LYS A 1 310 ? -36.258 18.329 17.839 1.00 83.62 310 LYS A N 1
ATOM 2374 C CA . LYS A 1 310 ? -34.824 18.495 18.077 1.00 83.62 310 LYS A CA 1
ATOM 2375 C C . LYS A 1 310 ? -34.048 17.808 16.949 1.00 83.62 310 LYS A C 1
ATOM 2377 O O . LYS A 1 310 ? -34.426 16.719 16.518 1.00 83.62 310 LYS A O 1
ATOM 2382 N N . TYR A 1 311 ? -32.981 18.443 16.474 1.00 89.12 311 TYR A N 1
ATOM 2383 C CA . TYR A 1 311 ? -32.137 17.926 15.391 1.00 89.12 311 TYR A CA 1
ATOM 2384 C C . TYR A 1 311 ? -30.633 18.131 15.667 1.00 89.12 311 TYR A C 1
ATOM 2386 O O . TYR A 1 311 ? -29.832 18.278 14.748 1.00 89.12 311 TYR A O 1
ATOM 2394 N N . ASP A 1 312 ? -30.243 18.159 16.946 1.00 92.81 312 ASP A N 1
ATOM 2395 C CA . ASP A 1 312 ? -28.873 18.447 17.395 1.00 92.81 312 ASP A CA 1
ATOM 2396 C C . ASP A 1 312 ? -27.835 17.468 16.832 1.00 92.81 312 ASP A C 1
ATOM 2398 O O . ASP A 1 312 ? -26.767 17.894 16.399 1.00 92.81 312 ASP A O 1
ATOM 2402 N N . THR A 1 313 ? -28.173 16.178 16.736 1.00 92.94 313 THR A N 1
ATOM 2403 C CA . THR A 1 313 ? -27.297 15.179 16.103 1.00 92.94 313 THR A CA 1
ATOM 2404 C C . THR A 1 313 ? -27.019 15.542 14.642 1.00 92.94 313 THR A C 1
ATOM 2406 O O . THR A 1 313 ? -25.879 15.466 14.197 1.00 92.94 313 THR A O 1
ATOM 2409 N N . VAL A 1 314 ? -28.024 16.024 13.900 1.00 93.56 314 VAL A N 1
ATOM 2410 C CA . VAL A 1 314 ? -27.861 16.433 12.493 1.00 93.56 314 VAL A CA 1
ATOM 2411 C C . VAL A 1 314 ? -26.971 17.673 12.361 1.00 93.56 314 VAL A C 1
ATOM 2413 O O . VAL A 1 314 ? -26.170 17.748 11.429 1.00 93.56 314 VAL A O 1
ATOM 2416 N N . GLU A 1 315 ? -27.066 18.632 13.287 1.00 94.62 315 GLU A N 1
ATOM 2417 C CA . GLU A 1 315 ? -26.158 19.788 13.308 1.00 94.62 315 GLU A CA 1
ATOM 2418 C C . GLU A 1 315 ? -24.704 19.360 13.533 1.00 94.62 315 GLU A C 1
ATOM 2420 O O . GLU A 1 315 ? -23.799 19.896 12.892 1.00 94.62 315 GLU A O 1
ATOM 2425 N N . ASP A 1 316 ? -24.465 18.380 14.405 1.00 95.12 316 ASP A N 1
ATOM 2426 C CA . ASP A 1 316 ? -23.122 17.851 14.651 1.00 95.12 316 ASP A CA 1
ATOM 2427 C C . ASP A 1 316 ? -22.587 17.041 13.463 1.00 95.12 316 ASP A C 1
ATOM 2429 O O . ASP A 1 316 ? -21.416 17.183 13.102 1.00 95.12 316 ASP A O 1
ATOM 2433 N N . LEU A 1 317 ? -23.441 16.273 12.779 1.00 95.62 317 LEU A N 1
ATOM 2434 C CA . LEU A 1 317 ? -23.072 15.596 11.532 1.00 95.62 317 LEU A CA 1
ATOM 2435 C C . LEU A 1 317 ? -22.718 16.592 10.422 1.00 95.62 317 LEU A C 1
ATOM 2437 O O . LEU A 1 317 ? -21.751 16.377 9.693 1.00 95.62 317 LEU A O 1
ATOM 2441 N N . LEU A 1 318 ? -23.447 17.707 10.304 1.00 95.44 318 LEU A N 1
ATOM 2442 C CA . LEU A 1 318 ? -23.148 18.747 9.316 1.00 95.44 318 LEU A CA 1
ATOM 2443 C C . LEU A 1 318 ? -21.751 19.354 9.532 1.00 95.44 318 LEU A C 1
ATOM 2445 O O . LEU A 1 318 ? -21.028 19.612 8.567 1.00 95.44 318 LEU A O 1
ATOM 2449 N N . LYS A 1 319 ? -21.327 19.516 10.792 1.00 95.44 319 LYS A N 1
ATOM 2450 C CA . LYS A 1 319 ? -19.986 20.020 11.140 1.00 95.44 319 LYS A CA 1
ATOM 2451 C C . LYS A 1 319 ? -18.863 19.102 10.655 1.00 95.44 319 LYS A C 1
ATOM 2453 O O . LYS A 1 319 ? -17.760 19.595 10.412 1.00 95.44 319 LYS A O 1
ATOM 2458 N N . LEU A 1 320 ? -19.112 17.802 10.461 1.00 95.00 320 LEU A N 1
ATOM 2459 C CA . LEU A 1 320 ? -18.108 16.874 9.922 1.00 95.00 320 LEU A CA 1
ATOM 2460 C C . LEU A 1 320 ? -17.632 17.268 8.520 1.00 95.00 320 LEU A C 1
ATOM 2462 O O . LEU A 1 320 ? -16.494 16.974 8.162 1.00 95.00 320 LEU A O 1
ATOM 2466 N N . GLN A 1 321 ? -18.465 17.956 7.734 1.00 92.88 321 GLN A N 1
ATOM 2467 C CA . GLN A 1 321 ? -18.099 18.359 6.379 1.00 92.88 321 GLN A CA 1
ATOM 2468 C C . GLN A 1 321 ? -16.954 19.387 6.368 1.00 92.88 321 GLN A C 1
ATOM 2470 O O . GLN A 1 321 ? -15.995 19.224 5.612 1.00 92.88 321 GLN A O 1
ATOM 2475 N N . LYS A 1 322 ? -17.054 20.442 7.193 1.00 92.81 322 LYS A N 1
ATOM 2476 C CA . LYS A 1 322 ? -16.196 21.645 7.103 1.00 92.81 322 LYS A CA 1
ATOM 2477 C C . LYS A 1 322 ? -15.511 22.062 8.397 1.00 92.81 322 LYS A C 1
ATOM 2479 O O . LYS A 1 322 ? -14.438 22.668 8.349 1.00 92.81 322 LYS A O 1
ATOM 2484 N N . ASP A 1 323 ? -16.099 21.758 9.545 1.00 92.25 323 ASP A N 1
ATOM 2485 C CA . ASP A 1 323 ? -15.702 22.368 10.815 1.00 92.25 323 ASP A CA 1
ATOM 2486 C C . ASP A 1 323 ? -14.788 21.440 11.617 1.00 92.25 323 ASP A C 1
ATOM 2488 O O . ASP A 1 323 ? -13.802 21.887 12.206 1.00 92.25 323 ASP A O 1
ATOM 2492 N N . VAL A 1 324 ? -15.037 20.130 11.571 1.00 91.31 324 VAL A N 1
ATOM 2493 C CA . VAL A 1 324 ? -14.209 19.139 12.265 1.00 91.31 324 VAL A CA 1
ATOM 2494 C C . VAL A 1 324 ? -12.925 18.863 11.486 1.00 91.31 324 VAL A C 1
ATOM 2496 O O . VAL A 1 324 ? -12.951 18.547 10.298 1.00 91.31 324 VAL A O 1
ATOM 2499 N N . ARG A 1 325 ? -11.782 18.971 12.172 1.00 90.12 325 ARG A N 1
ATOM 2500 C CA . ARG A 1 325 ? -10.463 18.623 11.629 1.00 90.12 325 ARG A CA 1
ATOM 2501 C C . ARG A 1 325 ? -10.153 17.166 11.932 1.00 90.12 325 ARG A C 1
ATOM 2503 O O . ARG A 1 325 ? -9.822 16.835 13.066 1.00 90.12 325 ARG A O 1
ATOM 2510 N N . MET A 1 326 ? -10.295 16.309 10.927 1.00 81.31 326 MET A N 1
ATOM 2511 C CA . MET A 1 326 ? -10.216 14.852 11.093 1.00 81.31 326 MET A CA 1
ATOM 2512 C C . MET A 1 326 ? -9.116 14.190 10.264 1.00 81.31 326 MET A C 1
ATOM 2514 O O . MET A 1 326 ? -8.764 13.049 10.544 1.00 81.31 326 MET A O 1
ATOM 2518 N N . PHE A 1 327 ? -8.542 14.890 9.282 1.00 77.00 327 PHE A N 1
ATOM 2519 C CA . PHE A 1 327 ? -7.534 14.320 8.392 1.00 77.00 327 PHE A CA 1
ATOM 2520 C C . PHE A 1 327 ? -6.407 15.316 8.139 1.00 77.00 327 PHE A C 1
ATOM 2522 O O . PHE A 1 327 ? -6.665 16.400 7.633 1.00 77.00 327 PHE A O 1
ATOM 2529 N N . ARG A 1 328 ? -5.166 14.986 8.523 1.00 74.38 328 ARG A N 1
ATOM 2530 C CA . ARG A 1 328 ? -3.978 15.862 8.367 1.00 74.38 328 ARG A CA 1
ATOM 2531 C C . ARG A 1 328 ? -4.155 17.316 8.858 1.00 74.38 328 ARG A C 1
ATOM 2533 O O . ARG A 1 328 ? -3.430 18.207 8.434 1.00 74.38 328 ARG A O 1
ATOM 2540 N N . GLY A 1 329 ? -5.077 17.552 9.794 1.00 80.44 329 GLY A N 1
ATOM 2541 C CA . GLY A 1 329 ? -5.401 18.894 10.294 1.00 80.44 329 GLY A CA 1
ATOM 2542 C C . GLY A 1 329 ? -6.429 19.667 9.457 1.00 80.44 329 GLY A C 1
ATOM 2543 O O . GLY A 1 329 ? -6.716 20.813 9.794 1.00 80.44 329 GLY A O 1
ATOM 2544 N N . ASP A 1 330 ? -7.023 19.032 8.444 1.00 87.44 330 ASP A N 1
ATOM 2545 C CA . ASP A 1 330 ? -8.033 19.571 7.533 1.00 87.44 330 ASP A CA 1
ATOM 2546 C C . ASP A 1 330 ? -9.429 18.950 7.726 1.00 87.44 330 ASP A C 1
ATOM 2548 O O . ASP A 1 330 ? -9.626 17.967 8.455 1.00 87.44 330 ASP A O 1
ATOM 2552 N N . SER A 1 331 ? -10.417 19.602 7.101 1.00 92.50 331 SER A N 1
ATOM 2553 C CA . SER A 1 331 ? -11.811 19.150 7.037 1.00 92.50 331 SER A CA 1
ATOM 2554 C C . SER A 1 331 ? -12.006 18.024 6.019 1.00 92.50 331 SER A C 1
ATOM 2556 O O . SER A 1 331 ? -11.160 17.816 5.147 1.00 92.50 331 SER A O 1
ATOM 2558 N N . ALA A 1 332 ? -13.140 17.322 6.096 1.00 92.00 332 ALA A N 1
ATOM 2559 C CA . ALA A 1 332 ? -13.465 16.271 5.137 1.00 92.00 332 ALA A CA 1
ATOM 2560 C C . ALA A 1 332 ? -13.537 16.796 3.690 1.00 92.00 332 ALA A C 1
ATOM 2562 O O . ALA A 1 332 ? -12.997 16.168 2.782 1.00 92.00 332 ALA A O 1
ATOM 2563 N N . GLU A 1 333 ? -14.156 17.961 3.476 1.00 92.44 333 GLU A N 1
ATOM 2564 C CA . GLU A 1 333 ? -14.254 18.593 2.153 1.00 92.44 333 GLU A CA 1
ATOM 2565 C C . GLU A 1 333 ? -12.881 18.975 1.598 1.00 92.44 333 GLU A C 1
ATOM 2567 O O . GLU A 1 333 ? -12.518 18.558 0.499 1.00 92.44 333 GLU A O 1
ATOM 2572 N N . THR A 1 334 ? -12.085 19.698 2.389 1.00 91.62 334 THR A N 1
ATOM 2573 C CA . THR A 1 334 ? -10.750 20.155 1.977 1.00 91.62 334 THR A CA 1
ATOM 2574 C C . THR A 1 334 ? -9.820 18.985 1.672 1.00 91.62 334 THR A C 1
ATOM 2576 O O . THR A 1 334 ? -9.038 19.052 0.723 1.00 91.62 334 THR A O 1
ATOM 2579 N N . PHE A 1 335 ? -9.913 17.891 2.433 1.00 90.69 335 PHE A N 1
ATOM 2580 C CA . PHE A 1 335 ? -9.142 16.690 2.138 1.00 90.69 335 PHE A CA 1
ATOM 2581 C C . PHE A 1 335 ? -9.501 16.104 0.768 1.00 90.69 335 PHE A C 1
ATOM 2583 O O . PHE A 1 335 ? -8.602 15.829 -0.024 1.00 90.69 335 PHE A O 1
ATOM 2590 N N . LEU A 1 336 ? -10.792 15.926 0.471 1.00 90.62 336 LEU A N 1
ATOM 2591 C CA . LEU A 1 336 ? -11.224 15.357 -0.809 1.00 90.62 336 LEU A CA 1
ATOM 2592 C C . LEU A 1 336 ? -10.809 16.245 -1.991 1.00 90.62 336 LEU A C 1
ATOM 2594 O O . LEU A 1 336 ? -10.359 15.729 -3.014 1.00 90.62 336 LEU A O 1
ATOM 2598 N N . GLU A 1 337 ? -10.896 17.569 -1.840 1.00 91.94 337 GLU A N 1
ATOM 2599 C CA . GLU A 1 337 ? -10.384 18.525 -2.829 1.00 91.94 337 GLU A CA 1
ATOM 2600 C C . GLU A 1 337 ? -8.867 18.392 -3.023 1.00 91.94 337 GLU A C 1
ATOM 2602 O O . GLU A 1 337 ? -8.390 18.347 -4.159 1.00 91.94 337 GLU A O 1
ATOM 2607 N N . THR A 1 338 ? -8.114 18.272 -1.926 1.00 90.25 338 THR A N 1
ATOM 2608 C CA . THR A 1 338 ? -6.652 18.116 -1.952 1.00 90.25 338 THR A CA 1
ATOM 2609 C C . THR A 1 338 ? -6.249 16.804 -2.616 1.00 90.25 338 THR A C 1
ATOM 2611 O O . THR A 1 338 ? -5.402 16.813 -3.500 1.00 90.25 338 THR A O 1
ATOM 2614 N N . LEU A 1 339 ? -6.910 15.691 -2.286 1.00 90.06 339 LEU A N 1
ATOM 2615 C CA . LEU A 1 339 ? -6.646 14.384 -2.890 1.00 90.06 339 LEU A CA 1
ATOM 2616 C C . LEU A 1 339 ? -6.837 14.416 -4.415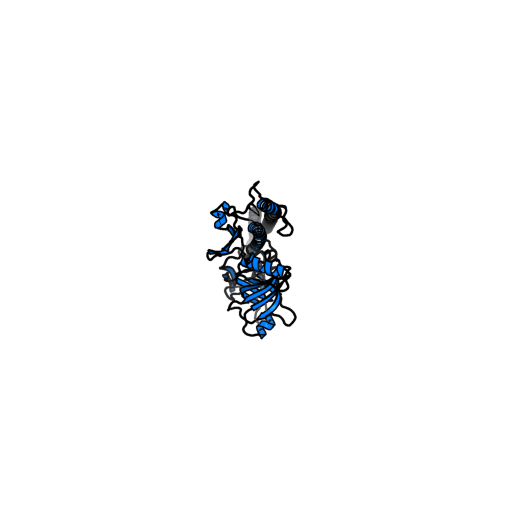 1.00 90.06 339 LEU A C 1
ATOM 2618 O O . LEU A 1 339 ? -5.998 13.915 -5.163 1.00 90.06 339 LEU A O 1
ATOM 2622 N N . ILE A 1 340 ? -7.927 15.029 -4.889 1.00 91.06 340 ILE A N 1
ATOM 2623 C CA . ILE A 1 340 ? -8.193 15.189 -6.327 1.00 91.06 340 ILE A CA 1
ATOM 2624 C C . ILE A 1 340 ? -7.158 16.123 -6.971 1.00 91.06 340 ILE A C 1
ATOM 2626 O O . ILE A 1 340 ? -6.693 15.863 -8.087 1.00 91.06 340 ILE A O 1
ATOM 2630 N N . SER A 1 341 ? -6.786 17.202 -6.279 1.00 93.00 341 SER A N 1
ATOM 2631 C CA . SER A 1 341 ? -5.765 18.146 -6.733 1.00 93.00 341 SER A CA 1
ATOM 2632 C C . SER A 1 341 ? -4.397 17.476 -6.875 1.00 93.00 341 SER A C 1
ATOM 2634 O O . SER A 1 341 ? -3.764 17.635 -7.916 1.00 93.00 341 SER A O 1
ATOM 2636 N N . ASP A 1 342 ? -3.967 16.681 -5.895 1.00 89.62 342 ASP A N 1
ATOM 2637 C CA . ASP A 1 342 ? -2.677 15.985 -5.897 1.00 89.62 342 ASP A CA 1
ATOM 2638 C C . ASP A 1 342 ? -2.569 15.028 -7.091 1.00 89.62 342 ASP A C 1
ATOM 2640 O O . ASP A 1 342 ? -1.631 15.130 -7.884 1.00 89.62 342 ASP A O 1
ATOM 2644 N N . VAL A 1 343 ? -3.592 14.188 -7.311 1.00 90.44 343 VAL A N 1
ATOM 2645 C CA . VAL A 1 343 ? -3.671 13.309 -8.495 1.00 90.44 343 VAL A CA 1
ATOM 2646 C C . VAL A 1 343 ? -3.585 14.124 -9.788 1.00 90.44 343 VAL A C 1
ATOM 2648 O O . VAL A 1 343 ? -2.870 13.762 -10.724 1.00 90.44 343 VAL A O 1
ATOM 2651 N N . THR A 1 344 ? -4.301 15.248 -9.857 1.00 92.88 344 THR A N 1
ATOM 2652 C CA . THR A 1 344 ? -4.329 16.103 -11.051 1.00 92.88 344 THR A CA 1
ATOM 2653 C C . THR A 1 344 ? -2.964 16.738 -11.327 1.00 92.88 344 THR A C 1
ATOM 2655 O O . THR A 1 344 ? -2.512 16.775 -12.476 1.00 92.88 34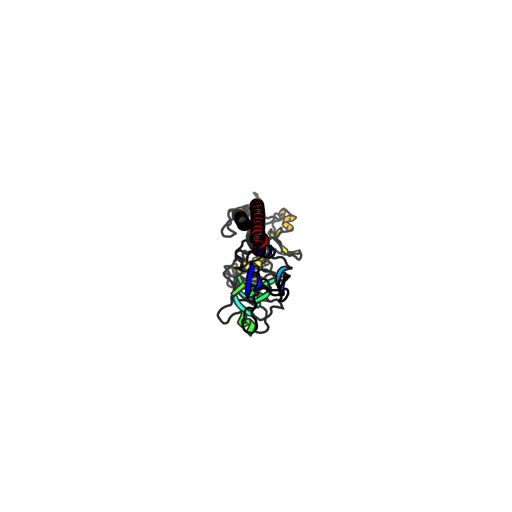4 THR A O 1
ATOM 2658 N N . VAL A 1 345 ? -2.282 17.228 -10.291 1.00 93.06 345 VAL A N 1
ATOM 2659 C CA . VAL A 1 345 ? -0.940 17.813 -10.396 1.00 93.06 345 VAL A CA 1
ATOM 2660 C C . VAL A 1 345 ? 0.071 16.760 -10.849 1.00 93.06 345 VAL A C 1
ATOM 2662 O O . VAL A 1 345 ? 0.858 17.038 -11.759 1.00 93.06 345 VAL A O 1
ATOM 2665 N N . ASP A 1 346 ? 0.015 15.544 -10.304 1.00 89.62 346 ASP A N 1
ATOM 2666 C CA . ASP A 1 346 ? 0.908 14.447 -10.689 1.00 89.62 346 ASP A CA 1
ATOM 2667 C C . ASP A 1 346 ? 0.705 13.991 -12.132 1.00 89.62 346 ASP A C 1
ATOM 2669 O O . ASP A 1 346 ? 1.682 13.792 -12.866 1.00 89.62 346 ASP A O 1
ATOM 2673 N N . VAL A 1 347 ? -0.549 13.883 -12.581 1.00 92.12 347 VAL A N 1
ATOM 2674 C CA . VAL A 1 347 ? -0.875 13.577 -13.980 1.00 92.12 347 VAL A CA 1
ATOM 2675 C C . VAL A 1 347 ? -0.328 14.664 -14.904 1.00 92.12 347 VAL A C 1
ATOM 2677 O O . VAL A 1 347 ? 0.314 14.349 -15.910 1.00 92.12 347 VAL A O 1
ATOM 2680 N N . ASN A 1 348 ? -0.509 15.942 -14.560 1.00 95.00 348 ASN A N 1
ATOM 2681 C CA . ASN A 1 348 ? -0.006 17.060 -15.361 1.00 95.00 348 ASN A CA 1
ATOM 2682 C C . ASN A 1 348 ? 1.526 17.090 -15.425 1.00 95.00 348 ASN A C 1
ATOM 2684 O O . ASN A 1 348 ? 2.101 17.268 -16.506 1.00 95.00 348 ASN A O 1
ATOM 2688 N N . LYS A 1 349 ? 2.198 16.874 -14.287 1.00 92.81 349 LYS A N 1
ATOM 2689 C CA . LYS A 1 349 ? 3.660 16.784 -14.196 1.00 92.81 349 LYS A CA 1
ATOM 2690 C C . LYS A 1 349 ? 4.186 15.631 -15.049 1.00 92.81 349 LYS A C 1
ATOM 2692 O O . LYS A 1 349 ? 5.055 15.844 -15.893 1.00 92.81 349 LYS A O 1
ATOM 2697 N N . THR A 1 350 ? 3.615 14.439 -14.888 1.00 91.25 350 THR A N 1
ATOM 2698 C CA . THR A 1 350 ? 4.023 13.229 -15.616 1.00 91.25 350 THR A CA 1
ATOM 2699 C C . THR A 1 350 ? 3.784 13.369 -17.119 1.00 91.25 350 THR A C 1
ATOM 2701 O O . THR A 1 350 ? 4.667 13.041 -17.910 1.00 91.25 350 THR A O 1
ATOM 2704 N N . THR A 1 351 ? 2.643 13.931 -17.527 1.00 95.31 351 THR A N 1
ATOM 2705 C CA . THR A 1 351 ? 2.315 14.185 -18.941 1.00 95.31 351 THR A CA 1
ATOM 2706 C C . THR A 1 351 ? 3.290 15.177 -19.566 1.00 95.31 351 THR A C 1
ATOM 2708 O O . THR A 1 351 ? 3.832 14.929 -20.643 1.00 95.31 351 THR A O 1
ATOM 2711 N N . THR A 1 352 ? 3.575 16.281 -18.872 1.00 96.81 352 THR A N 1
ATOM 2712 C CA . THR A 1 352 ? 4.530 17.293 -19.343 1.00 96.81 352 THR A CA 1
ATOM 2713 C C . THR A 1 352 ? 5.929 16.698 -19.494 1.00 96.81 352 THR A C 1
ATOM 2715 O O . THR A 1 352 ? 6.561 16.863 -20.537 1.00 96.81 352 THR A O 1
ATOM 2718 N N . SER A 1 353 ? 6.404 15.956 -18.490 1.00 92.69 353 SER A N 1
ATOM 2719 C CA . SER A 1 353 ? 7.692 15.263 -18.555 1.00 92.69 353 SER A CA 1
ATOM 2720 C C . SER A 1 353 ? 7.735 14.248 -19.698 1.00 92.69 353 SER A C 1
ATOM 2722 O O . SER A 1 353 ? 8.688 14.263 -20.472 1.00 92.69 353 SER A O 1
ATOM 2724 N N . SER A 1 354 ? 6.704 13.413 -19.854 1.00 93.56 354 SER A N 1
ATOM 2725 C CA . SER A 1 354 ? 6.619 12.420 -20.932 1.00 93.56 354 SER A CA 1
ATOM 2726 C C . SER A 1 354 ? 6.697 13.070 -22.317 1.00 93.56 354 SER A C 1
ATOM 2728 O O . SER A 1 354 ? 7.521 12.664 -23.138 1.00 93.56 354 SER A O 1
ATOM 2730 N N . ASN A 1 355 ? 5.939 14.147 -22.544 1.00 96.62 355 ASN A N 1
ATOM 2731 C CA . ASN A 1 355 ? 5.981 14.906 -23.795 1.00 96.62 355 ASN A CA 1
ATOM 2732 C C . ASN A 1 355 ? 7.371 15.502 -24.057 1.00 96.62 355 ASN A C 1
ATOM 2734 O O . ASN A 1 355 ? 7.892 15.397 -25.168 1.00 96.62 355 ASN A O 1
ATOM 2738 N N . ASN A 1 356 ? 8.008 16.080 -23.035 1.00 95.94 356 ASN A N 1
ATOM 2739 C CA . ASN A 1 356 ? 9.354 16.640 -23.157 1.00 95.94 356 ASN A CA 1
ATOM 2740 C C . ASN A 1 356 ? 10.389 15.568 -23.535 1.00 95.94 356 ASN A C 1
ATOM 2742 O O . ASN A 1 356 ? 11.184 15.784 -24.451 1.00 95.94 356 ASN A O 1
ATOM 2746 N N . TYR A 1 357 ? 10.363 14.403 -22.879 1.00 92.25 357 TYR A N 1
ATOM 2747 C CA . TYR A 1 357 ? 11.278 13.300 -23.190 1.00 92.25 357 TYR A CA 1
ATOM 2748 C C . TYR A 1 357 ? 11.002 12.676 -24.563 1.00 92.25 357 TYR A C 1
ATOM 2750 O O . TYR A 1 357 ? 11.949 12.341 -25.272 1.00 92.25 357 TYR A O 1
ATOM 2758 N N . SER A 1 358 ? 9.737 12.582 -24.982 1.00 94.06 358 SER A N 1
ATOM 2759 C CA . SER A 1 358 ? 9.365 12.134 -26.331 1.00 94.06 358 SER A CA 1
ATOM 2760 C C . SER A 1 358 ? 9.896 13.082 -27.413 1.00 94.06 358 SER A C 1
ATOM 2762 O O . SER A 1 358 ? 10.485 12.645 -28.407 1.00 94.06 358 SER A O 1
ATOM 2764 N N . ASN A 1 359 ? 9.762 14.393 -27.199 1.00 96.00 359 ASN A N 1
ATOM 2765 C CA . ASN A 1 359 ? 10.291 15.409 -28.109 1.00 96.00 359 ASN A CA 1
ATOM 2766 C C . ASN A 1 359 ? 11.823 15.355 -28.184 1.00 96.00 359 ASN A C 1
ATOM 2768 O O . ASN A 1 359 ? 12.387 15.412 -29.276 1.00 96.00 359 ASN A O 1
ATOM 2772 N N . LEU A 1 360 ? 12.499 15.190 -27.042 1.00 94.69 360 LEU A N 1
ATOM 2773 C CA . LEU A 1 360 ? 13.953 15.043 -26.993 1.00 94.69 360 LEU A CA 1
ATOM 2774 C C . LEU A 1 360 ? 14.421 13.772 -27.713 1.00 94.69 360 LEU A C 1
ATOM 2776 O O . LEU A 1 360 ? 15.360 13.831 -28.504 1.00 94.69 360 LEU A O 1
ATOM 2780 N N . SER A 1 361 ? 13.749 12.641 -27.484 1.00 91.69 361 SER A N 1
ATOM 2781 C CA . SER A 1 361 ? 14.034 11.379 -28.174 1.00 91.69 361 SER A CA 1
ATOM 2782 C C . SER A 1 361 ? 13.912 11.538 -29.693 1.00 91.69 361 SER A C 1
ATOM 2784 O O . SER A 1 361 ? 14.825 11.168 -30.431 1.00 91.69 361 SER A O 1
ATOM 2786 N N . THR A 1 362 ? 12.844 12.196 -30.156 1.00 93.25 362 THR A N 1
ATOM 2787 C CA . THR A 1 362 ? 12.625 12.493 -31.580 1.00 93.25 362 THR A CA 1
ATOM 2788 C C . THR A 1 362 ? 13.722 13.395 -32.147 1.00 93.25 362 THR A C 1
ATOM 2790 O O . THR A 1 362 ? 14.256 13.119 -33.219 1.00 93.25 362 THR A O 1
ATOM 2793 N N . ALA A 1 363 ? 14.108 14.453 -31.429 1.00 94.12 363 ALA A N 1
ATOM 2794 C CA . ALA A 1 363 ? 15.177 15.352 -31.859 1.00 94.12 363 ALA A CA 1
ATOM 2795 C C . ALA A 1 363 ? 16.527 14.624 -31.986 1.00 94.12 363 ALA A C 1
ATOM 2797 O O . ALA A 1 363 ? 17.221 14.780 -32.991 1.00 94.12 363 ALA A O 1
ATOM 2798 N N . ILE A 1 364 ? 16.869 13.775 -31.010 1.00 91.31 364 ILE A N 1
ATOM 2799 C CA . ILE A 1 364 ? 18.088 12.955 -31.035 1.00 91.31 364 ILE A CA 1
ATOM 2800 C C . ILE A 1 364 ? 18.040 11.950 -32.192 1.00 91.31 364 ILE A C 1
ATOM 2802 O O . ILE A 1 364 ? 19.032 11.795 -32.902 1.00 91.31 364 ILE A O 1
ATOM 2806 N N . ALA A 1 365 ? 16.906 11.284 -32.420 1.00 88.88 365 ALA A N 1
ATOM 2807 C CA . ALA A 1 365 ? 16.740 10.345 -33.529 1.00 88.88 365 ALA A CA 1
ATOM 2808 C C . ALA A 1 365 ? 16.910 11.033 -34.896 1.00 88.88 365 ALA A C 1
ATOM 2810 O O . ALA A 1 365 ? 17.621 10.520 -35.765 1.00 88.88 365 ALA A O 1
ATOM 2811 N N . THR A 1 366 ? 16.339 12.229 -35.064 1.00 89.50 366 THR A N 1
ATOM 2812 C CA . THR A 1 366 ? 16.529 13.059 -36.262 1.00 89.50 366 THR A CA 1
ATOM 2813 C C . THR A 1 366 ? 17.993 13.454 -36.436 1.00 89.50 366 THR A C 1
ATOM 2815 O O . THR A 1 366 ? 18.530 13.324 -37.531 1.00 89.50 366 THR A O 1
ATOM 2818 N N . GLN A 1 367 ? 18.682 13.865 -35.367 1.00 89.19 367 GLN A N 1
ATOM 2819 C CA . GLN A 1 367 ? 20.103 14.213 -35.434 1.00 89.19 367 GLN A CA 1
ATOM 2820 C C . GLN A 1 367 ? 20.981 13.001 -35.783 1.00 89.19 367 GLN A C 1
ATOM 2822 O O . GLN A 1 367 ? 21.882 13.116 -36.610 1.00 89.19 367 GLN A O 1
ATOM 2827 N N . ARG A 1 368 ? 20.698 11.823 -35.211 1.00 86.88 368 ARG A N 1
ATOM 2828 C CA . ARG A 1 368 ? 21.380 10.568 -35.569 1.00 86.88 368 ARG A CA 1
ATOM 2829 C C . ARG A 1 368 ? 21.197 10.240 -37.046 1.00 86.88 368 ARG A C 1
ATOM 2831 O O . ARG A 1 368 ? 22.177 9.922 -37.713 1.00 86.88 368 ARG A O 1
ATOM 2838 N N . THR A 1 369 ? 19.971 10.365 -37.553 1.00 84.56 369 THR A N 1
ATOM 2839 C CA . THR A 1 369 ? 19.650 10.141 -38.971 1.00 84.56 369 THR A CA 1
ATOM 2840 C C . THR A 1 369 ? 20.297 11.194 -39.863 1.00 84.56 369 THR A C 1
ATOM 2842 O O . THR A 1 369 ? 20.750 10.867 -40.943 1.00 84.56 369 THR A O 1
ATOM 2845 N N . SER A 1 370 ? 20.434 12.440 -39.414 1.00 84.12 370 SER A N 1
ATOM 2846 C CA . SER A 1 370 ? 21.129 13.479 -40.181 1.00 84.12 370 SER A CA 1
ATOM 2847 C C . SER A 1 370 ? 22.637 13.240 -40.302 1.00 84.12 370 SER A C 1
ATOM 2849 O O . SER A 1 370 ? 23.236 13.721 -41.255 1.00 84.12 370 SER A O 1
ATOM 2851 N N . VAL A 1 371 ? 23.262 12.559 -39.334 1.00 81.62 371 VAL A N 1
ATOM 2852 C CA . VAL A 1 371 ? 24.707 12.255 -39.355 1.00 81.62 371 VAL A CA 1
ATOM 2853 C C . VAL A 1 371 ? 24.997 10.906 -40.011 1.00 81.62 371 VAL A C 1
ATOM 2855 O O . VAL A 1 371 ? 25.996 10.767 -40.706 1.00 81.62 371 VAL 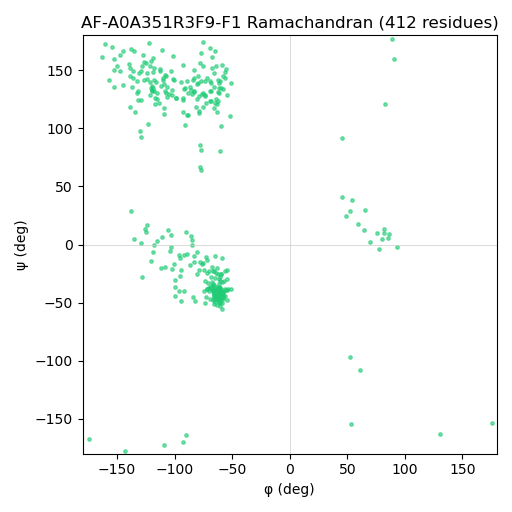A O 1
ATOM 2858 N N . SER A 1 372 ? 24.159 9.899 -39.749 1.00 74.69 372 SER A N 1
ATOM 2859 C CA . SER A 1 372 ? 24.335 8.524 -40.252 1.00 74.69 372 SER A CA 1
ATOM 2860 C C . SER A 1 372 ? 23.537 8.245 -41.525 1.00 74.69 372 SER A C 1
ATOM 2862 O O . SER A 1 372 ? 23.663 7.171 -42.105 1.00 74.69 372 SER A O 1
ATOM 2864 N N . GLY A 1 373 ? 22.666 9.172 -41.914 1.00 70.38 373 GLY A N 1
ATOM 2865 C CA . GLY A 1 373 ? 21.887 9.098 -43.135 1.00 70.38 373 GLY A CA 1
ATOM 2866 C C . GLY A 1 373 ? 22.773 9.362 -44.336 1.00 70.38 373 GLY A C 1
ATOM 2867 O O . GLY A 1 373 ? 23.660 10.213 -44.302 1.00 70.38 373 GLY A O 1
ATOM 2868 N N . VAL A 1 374 ? 22.514 8.602 -45.387 1.00 71.81 374 VAL A N 1
ATOM 2869 C CA . VAL A 1 374 ? 23.132 8.775 -46.693 1.00 71.81 374 VAL A CA 1
ATOM 2870 C C . VAL A 1 374 ? 22.099 9.466 -47.571 1.00 71.81 374 VAL A C 1
ATOM 2872 O O . VAL A 1 374 ? 20.951 9.026 -47.624 1.00 71.81 374 VAL A O 1
ATOM 2875 N N . ASP A 1 375 ? 22.486 10.560 -48.217 1.00 78.44 375 ASP A N 1
ATOM 2876 C CA . ASP A 1 375 ? 21.654 11.187 -49.238 1.00 78.44 375 ASP A CA 1
ATOM 2877 C C . ASP A 1 375 ? 21.803 10.380 -50.538 1.00 78.44 375 ASP A C 1
ATOM 2879 O O . ASP A 1 375 ? 22.893 10.316 -51.115 1.00 78.44 375 ASP A O 1
ATOM 2883 N N . GLU A 1 376 ? 20.728 9.713 -50.968 1.00 80.69 376 GLU A N 1
ATOM 2884 C CA . GLU A 1 376 ? 20.724 8.866 -52.168 1.00 80.69 376 GLU A CA 1
ATOM 2885 C C . GLU A 1 376 ? 21.101 9.657 -53.427 1.00 80.69 376 GLU A C 1
ATOM 2887 O O . GLU A 1 376 ? 21.763 9.112 -54.314 1.00 80.69 376 GLU A O 1
ATOM 2892 N N . ASP A 1 377 ? 20.756 10.947 -53.491 1.00 83.25 377 ASP A N 1
ATOM 2893 C CA . ASP A 1 377 ? 21.107 11.802 -54.623 1.00 83.25 377 ASP A CA 1
ATOM 2894 C C . ASP A 1 377 ? 22.611 12.128 -54.619 1.00 83.25 377 ASP A C 1
ATOM 2896 O O . ASP A 1 377 ? 23.261 12.126 -55.673 1.00 83.25 377 ASP A O 1
ATOM 2900 N N . GLU A 1 378 ? 23.202 12.352 -53.439 1.00 83.81 378 GLU A N 1
ATOM 2901 C CA . GLU A 1 378 ? 24.643 12.577 -53.297 1.00 83.81 378 GLU A CA 1
ATOM 2902 C C . GLU A 1 378 ? 25.445 11.294 -53.567 1.00 83.81 378 GLU A C 1
ATOM 2904 O O . GLU A 1 378 ? 26.470 11.341 -54.259 1.00 83.81 378 GLU A O 1
ATOM 2909 N N . GLU A 1 379 ? 24.972 10.132 -53.105 1.00 81.62 379 GLU A N 1
ATOM 2910 C CA . GLU A 1 379 ? 25.593 8.849 -53.441 1.00 81.62 379 GLU A CA 1
ATOM 2911 C C . GLU A 1 379 ? 25.465 8.516 -54.928 1.00 81.62 379 GLU A C 1
ATOM 2913 O O . GLU A 1 379 ? 26.461 8.124 -55.538 1.00 81.62 379 GLU A O 1
ATOM 2918 N N . ALA A 1 380 ? 24.311 8.754 -55.558 1.00 88.38 380 ALA A N 1
ATOM 2919 C CA . ALA A 1 380 ? 24.133 8.560 -56.996 1.00 88.38 380 ALA A CA 1
ATOM 2920 C C . ALA A 1 380 ? 25.047 9.488 -57.813 1.00 88.38 380 ALA A C 1
ATOM 2922 O O . ALA A 1 380 ? 25.689 9.051 -58.775 1.00 88.38 380 ALA A O 1
ATOM 2923 N N . MET A 1 381 ? 25.176 10.756 -57.414 1.00 89.56 381 MET A N 1
ATOM 2924 C CA . MET A 1 381 ? 26.082 11.702 -58.065 1.00 89.56 381 MET A CA 1
ATOM 2925 C C . MET A 1 381 ? 27.551 11.292 -57.892 1.00 89.56 381 MET A C 1
ATOM 2927 O O . MET A 1 381 ? 28.327 11.343 -58.855 1.00 89.56 381 MET A O 1
ATOM 2931 N N . ASN A 1 382 ? 27.943 10.838 -56.699 1.00 89.12 382 ASN A N 1
ATOM 2932 C CA . ASN A 1 382 ? 29.278 10.301 -56.448 1.00 89.12 382 ASN A CA 1
ATOM 2933 C C . ASN A 1 382 ? 29.536 9.026 -57.257 1.00 89.12 382 ASN A C 1
ATOM 2935 O O . ASN A 1 382 ? 30.613 8.884 -57.835 1.00 89.12 382 ASN A O 1
ATOM 2939 N N . LEU A 1 383 ? 28.547 8.144 -57.391 1.00 91.38 383 LEU A N 1
ATOM 2940 C CA . LEU A 1 383 ? 28.638 6.925 -58.191 1.00 91.38 383 LEU A CA 1
ATOM 2941 C C . LEU A 1 383 ? 28.847 7.258 -59.674 1.00 91.38 383 LEU A C 1
ATOM 2943 O O . LEU A 1 383 ? 29.778 6.736 -60.289 1.00 91.38 383 LEU A O 1
ATOM 2947 N N . ILE A 1 384 ? 28.083 8.204 -60.229 1.00 91.94 384 ILE A N 1
ATOM 2948 C CA . ILE A 1 384 ? 28.278 8.707 -61.601 1.00 91.94 384 ILE A CA 1
ATOM 2949 C C . ILE A 1 384 ? 29.676 9.323 -61.762 1.00 91.94 384 ILE A C 1
ATOM 2951 O O . ILE A 1 384 ? 30.362 9.084 -62.761 1.00 91.94 384 ILE A O 1
ATOM 2955 N N . LYS A 1 385 ? 30.138 10.103 -60.780 1.00 91.81 385 LYS A N 1
ATOM 2956 C CA . LYS A 1 385 ? 31.476 10.709 -60.789 1.00 91.81 385 LYS A CA 1
ATOM 2957 C C . LYS A 1 385 ? 32.579 9.648 -60.778 1.00 91.81 385 LYS A C 1
ATOM 2959 O O . LYS A 1 385 ? 33.505 9.745 -61.584 1.00 91.81 385 LYS A O 1
ATOM 2964 N N . PHE A 1 386 ? 32.481 8.630 -59.923 1.00 94.00 386 PHE A N 1
ATOM 2965 C CA . PHE A 1 386 ? 33.437 7.522 -59.867 1.00 94.00 386 PHE A CA 1
ATOM 2966 C C . PHE A 1 386 ? 33.398 6.667 -61.135 1.00 94.00 386 PHE A C 1
ATOM 2968 O O . PHE A 1 386 ? 34.454 6.298 -61.645 1.00 94.00 386 PHE A O 1
ATOM 2975 N N . GLN A 1 387 ? 32.217 6.427 -61.706 1.00 92.12 387 GLN A N 1
ATOM 2976 C CA . GLN A 1 387 ? 32.067 5.726 -62.979 1.00 92.12 387 GLN A CA 1
ATOM 2977 C C . GLN A 1 387 ? 32.735 6.497 -64.128 1.00 92.12 387 GLN A C 1
ATOM 2979 O O . GLN A 1 387 ? 33.475 5.918 -64.925 1.00 92.12 387 GLN A O 1
ATOM 2984 N N . ASN A 1 388 ? 32.545 7.817 -64.190 1.00 91.44 388 ASN A N 1
ATOM 2985 C CA . ASN A 1 388 ? 33.218 8.674 -65.166 1.00 91.44 388 ASN A CA 1
ATOM 2986 C C . ASN A 1 388 ? 34.737 8.698 -64.960 1.00 91.44 388 ASN A C 1
ATOM 2988 O O . ASN A 1 388 ? 35.480 8.558 -65.932 1.00 91.44 388 ASN A O 1
ATOM 2992 N N . ALA A 1 389 ? 35.208 8.819 -63.715 1.00 92.50 389 ALA A N 1
ATOM 2993 C CA . ALA A 1 389 ? 36.630 8.766 -63.387 1.00 92.50 389 ALA A CA 1
ATOM 2994 C C . ALA A 1 389 ? 37.261 7.419 -63.784 1.00 92.50 389 ALA A C 1
ATOM 2996 O O . ALA A 1 389 ? 38.337 7.401 -64.380 1.00 92.50 389 ALA A O 1
ATOM 2997 N N . TYR A 1 390 ? 36.569 6.303 -63.540 1.00 92.88 390 TYR A N 1
ATOM 2998 C CA . TYR A 1 390 ? 36.998 4.967 -63.955 1.00 92.88 390 TYR A CA 1
ATOM 2999 C C . TYR A 1 390 ? 37.072 4.831 -65.482 1.00 92.88 390 TYR A C 1
ATOM 3001 O O . TYR A 1 390 ? 38.061 4.328 -66.019 1.00 92.88 390 TYR A O 1
ATOM 3009 N N . ASN A 1 391 ? 36.066 5.338 -66.202 1.00 92.88 391 ASN A N 1
ATOM 3010 C CA . ASN A 1 391 ? 36.057 5.355 -67.666 1.00 92.88 391 ASN A CA 1
ATOM 3011 C C . ASN A 1 391 ? 37.205 6.205 -68.241 1.00 92.88 391 ASN A C 1
ATOM 3013 O O . ASN A 1 391 ? 37.840 5.811 -69.221 1.00 92.88 391 ASN A O 1
ATOM 3017 N N . LEU A 1 392 ? 37.502 7.356 -67.632 1.00 91.69 392 LEU A N 1
ATOM 3018 C CA . LEU A 1 392 ? 38.635 8.213 -67.996 1.00 91.69 392 LEU A CA 1
ATOM 3019 C C . LEU A 1 392 ? 39.983 7.539 -67.716 1.00 91.69 392 LEU A C 1
ATOM 3021 O O . LEU A 1 392 ? 40.848 7.547 -68.590 1.00 91.69 392 LEU A O 1
ATOM 3025 N N . ALA A 1 393 ? 40.149 6.911 -66.550 1.00 91.62 393 ALA A N 1
ATOM 3026 C CA . ALA A 1 393 ? 41.350 6.147 -66.218 1.00 91.62 393 ALA A CA 1
ATOM 3027 C C . ALA A 1 393 ? 41.558 4.978 -67.195 1.00 91.62 393 ALA A C 1
ATOM 3029 O O . ALA A 1 393 ? 42.661 4.783 -67.700 1.00 91.62 393 ALA A O 1
ATOM 3030 N N . SER A 1 394 ? 40.488 4.263 -67.550 1.00 92.12 394 SER A N 1
ATOM 3031 C CA . SER A 1 394 ? 40.524 3.175 -68.536 1.00 92.12 394 SER A CA 1
ATOM 3032 C C . SER A 1 394 ? 40.925 3.670 -69.931 1.00 92.12 394 SER A C 1
ATOM 3034 O O . SER A 1 394 ? 41.741 3.039 -70.603 1.00 92.12 394 SER A O 1
ATOM 3036 N N . LYS A 1 395 ? 40.424 4.839 -70.358 1.00 90.19 395 LYS A N 1
ATOM 3037 C CA . LYS A 1 395 ? 40.869 5.494 -71.600 1.00 90.19 395 LYS A CA 1
ATOM 3038 C C . LYS A 1 395 ? 42.332 5.920 -71.532 1.00 90.19 395 LYS A C 1
ATOM 3040 O O . LYS A 1 395 ? 43.052 5.713 -72.497 1.00 90.19 395 LYS A O 1
ATOM 3045 N N . MET A 1 396 ? 42.791 6.471 -70.410 1.00 88.00 396 MET A N 1
ATOM 3046 C CA . MET A 1 396 ? 44.195 6.846 -70.227 1.00 88.00 396 MET A CA 1
ATOM 3047 C C . MET A 1 396 ? 45.119 5.625 -70.301 1.00 88.00 396 MET A C 1
ATOM 3049 O O . MET A 1 396 ? 46.155 5.693 -70.952 1.00 88.00 396 MET A O 1
ATOM 3053 N N . ILE A 1 397 ? 44.724 4.498 -69.700 1.00 90.62 397 ILE A N 1
ATOM 3054 C CA . ILE A 1 397 ? 45.437 3.218 -69.817 1.00 90.62 397 ILE A CA 1
ATOM 3055 C C . ILE A 1 397 ? 45.432 2.728 -71.266 1.00 90.62 397 ILE A C 1
ATOM 3057 O O . ILE A 1 397 ? 46.464 2.279 -71.751 1.00 90.62 397 ILE A O 1
ATOM 3061 N N . SER A 1 398 ? 44.309 2.855 -71.975 1.00 89.69 398 SER A N 1
ATOM 3062 C CA . SER A 1 398 ? 44.213 2.464 -73.388 1.00 89.69 398 SER A CA 1
ATOM 3063 C C . SER A 1 398 ? 45.134 3.313 -74.267 1.00 89.69 398 SER A C 1
ATOM 3065 O O . SER A 1 398 ? 45.916 2.762 -75.028 1.00 89.69 398 SER A O 1
ATOM 3067 N N . VAL A 1 399 ? 45.138 4.638 -74.093 1.00 88.25 399 VAL A N 1
ATOM 3068 C CA . VAL A 1 399 ? 46.041 5.554 -74.811 1.00 88.25 399 VAL A CA 1
ATOM 3069 C C . VAL A 1 399 ? 47.504 5.289 -74.450 1.00 88.25 399 VAL A C 1
ATOM 3071 O O . VAL A 1 399 ? 48.362 5.295 -75.323 1.00 88.25 399 VAL A O 1
ATOM 3074 N N . MET A 1 400 ? 47.813 5.018 -73.179 1.00 86.81 400 MET A N 1
ATOM 3075 C CA . MET A 1 400 ? 49.151 4.577 -72.767 1.00 86.81 400 MET A CA 1
ATOM 3076 C C . MET A 1 400 ? 49.537 3.264 -73.450 1.00 86.81 400 MET A C 1
ATOM 3078 O O . MET A 1 400 ? 50.658 3.143 -73.929 1.00 86.81 400 MET A O 1
ATOM 3082 N N . SER A 1 401 ? 48.618 2.299 -73.524 1.00 86.31 401 SER A N 1
ATOM 3083 C CA . SER A 1 401 ? 48.830 1.025 -74.209 1.00 86.31 401 SER A CA 1
ATOM 3084 C C . SER A 1 401 ? 49.064 1.229 -75.704 1.00 86.31 401 SER A C 1
ATOM 3086 O O . SER A 1 401 ? 49.972 0.617 -76.247 1.00 86.31 401 SER A O 1
ATOM 3088 N N . GLU A 1 402 ? 48.309 2.112 -76.359 1.00 84.06 402 GLU A N 1
ATOM 3089 C CA . GLU A 1 402 ? 48.510 2.483 -77.765 1.00 84.06 402 GLU A CA 1
ATOM 3090 C C . GLU A 1 402 ? 49.846 3.202 -77.978 1.00 84.06 402 GLU A C 1
ATOM 3092 O O . GLU A 1 402 ? 50.541 2.925 -78.948 1.00 84.06 402 GLU A O 1
ATOM 3097 N N . MET A 1 403 ? 50.256 4.092 -77.069 1.00 81.88 403 MET A N 1
ATOM 3098 C CA . MET A 1 403 ? 51.584 4.710 -77.120 1.00 81.88 403 MET A CA 1
ATOM 3099 C C . MET A 1 403 ? 52.696 3.673 -76.949 1.00 81.88 403 MET A C 1
ATOM 3101 O O . MET A 1 403 ? 53.686 3.733 -77.673 1.00 81.88 403 MET A O 1
ATOM 3105 N N . TYR A 1 404 ? 52.544 2.720 -76.025 1.00 81.75 404 TYR A N 1
ATOM 3106 C CA . TYR A 1 404 ? 53.486 1.611 -75.870 1.00 81.75 404 TYR A CA 1
ATOM 3107 C C . TYR A 1 404 ? 53.529 0.731 -77.118 1.00 81.75 404 TYR A C 1
ATOM 3109 O O . TYR A 1 404 ? 54.618 0.388 -77.566 1.00 81.75 404 TYR A O 1
ATOM 3117 N N . ASP A 1 405 ? 52.378 0.419 -77.708 1.00 81.06 405 ASP A N 1
ATOM 3118 C CA . ASP A 1 405 ? 52.283 -0.351 -78.946 1.00 81.06 405 ASP A CA 1
ATOM 3119 C C . ASP A 1 405 ? 52.967 0.387 -80.107 1.00 81.06 405 ASP A C 1
ATOM 3121 O O . ASP A 1 405 ? 53.830 -0.173 -80.773 1.00 81.06 405 ASP A O 1
ATOM 3125 N N . LYS A 1 406 ? 52.710 1.690 -80.270 1.00 79.19 406 LYS A N 1
ATOM 3126 C CA . LYS A 1 406 ? 53.377 2.550 -81.263 1.00 79.19 406 LYS A CA 1
ATOM 3127 C C . LYS A 1 406 ? 54.894 2.591 -81.055 1.00 79.19 406 LYS A C 1
ATOM 3129 O O . LYS A 1 406 ? 55.658 2.447 -82.006 1.00 79.19 406 LYS A O 1
ATOM 3134 N N . LEU A 1 407 ? 55.345 2.779 -79.811 1.00 74.94 407 LEU A N 1
ATOM 3135 C CA . LEU A 1 407 ? 56.767 2.836 -79.466 1.00 74.94 407 LEU A CA 1
ATOM 3136 C C . LEU A 1 407 ? 57.467 1.495 -79.696 1.00 74.94 407 LEU A C 1
ATOM 3138 O O . LEU A 1 407 ? 58.587 1.489 -80.190 1.00 74.94 407 LEU A O 1
ATOM 3142 N N . ILE A 1 408 ? 56.837 0.371 -79.363 1.00 71.69 408 ILE A N 1
ATOM 3143 C CA . ILE A 1 408 ? 57.462 -0.956 -79.446 1.00 71.69 408 ILE A CA 1
ATOM 3144 C C . ILE A 1 408 ? 57.356 -1.537 -80.861 1.00 71.69 408 ILE A C 1
ATOM 3146 O O . ILE A 1 408 ? 58.345 -2.046 -81.384 1.00 71.69 408 ILE A O 1
ATOM 3150 N N . ASN A 1 409 ? 56.182 -1.445 -81.487 1.00 68.19 409 ASN A N 1
ATOM 3151 C CA . ASN A 1 409 ? 55.865 -2.136 -82.737 1.00 68.19 409 ASN A CA 1
ATOM 3152 C C . ASN A 1 409 ? 55.963 -1.253 -83.989 1.00 68.19 409 ASN A C 1
ATOM 3154 O O . ASN A 1 409 ? 56.064 -1.806 -85.079 1.00 68.19 409 ASN A O 1
ATOM 3158 N N . GLU A 1 410 ? 55.983 0.084 -83.879 1.00 61.69 410 GLU A N 1
ATOM 3159 C CA . GLU A 1 410 ? 56.062 0.984 -85.047 1.00 61.69 410 GLU A CA 1
ATOM 3160 C C . GLU A 1 410 ? 57.307 1.893 -85.099 1.00 61.69 410 GLU A C 1
ATOM 3162 O O . GLU A 1 410 ? 57.528 2.533 -86.123 1.00 61.69 410 GLU A O 1
ATOM 3167 N N . THR A 1 411 ? 58.172 1.947 -84.073 1.00 61.22 411 THR A N 1
ATOM 3168 C CA . THR A 1 411 ? 59.448 2.709 -84.165 1.00 61.22 411 THR A CA 1
ATOM 3169 C C . THR A 1 411 ? 60.645 1.881 -84.644 1.00 61.22 411 THR A C 1
ATOM 3171 O O . THR A 1 411 ? 61.704 2.437 -84.933 1.00 61.22 411 THR A O 1
ATOM 3174 N N . GLY A 1 412 ? 60.478 0.559 -84.753 1.00 55.66 412 GLY A N 1
ATOM 3175 C CA . GLY A 1 412 ? 61.491 -0.388 -85.234 1.00 55.66 412 GLY A CA 1
ATOM 3176 C C . GLY A 1 412 ? 61.181 -1.022 -86.593 1.00 55.66 412 GLY A C 1
ATOM 3177 O O . GLY A 1 412 ? 61.901 -1.928 -87.012 1.00 55.66 412 GLY A O 1
ATOM 3178 N N . VAL A 1 413 ? 60.121 -0.582 -87.277 1.00 55.88 413 VAL A N 1
ATOM 3179 C CA . VAL A 1 413 ? 59.817 -1.021 -88.645 1.00 55.88 413 VAL A CA 1
ATOM 3180 C C . VAL A 1 413 ? 60.467 -0.025 -89.601 1.00 55.88 413 VAL A C 1
ATOM 3182 O O . VAL A 1 413 ? 60.136 1.158 -89.588 1.00 55.88 413 VAL A O 1
ATOM 3185 N N . VAL A 1 414 ? 61.458 -0.522 -90.342 1.00 50.06 414 VAL A N 1
ATOM 3186 C CA . VAL A 1 414 ? 62.272 0.202 -91.335 1.00 50.06 414 VAL A CA 1
ATOM 3187 C C . VAL A 1 414 ? 61.420 0.776 -92.460 1.00 50.06 414 VAL A C 1
ATOM 3189 O O . VAL A 1 414 ? 60.527 0.038 -92.938 1.00 50.06 414 VAL A O 1
#

Foldseek 3Di:
DVQVVVVQAKPKDKDWDFDADPVRHGPPDTWIFIDGPNHTQDTRPDGWDKDWFFDQFDLWAPDDHRDTFIATPVPRHTDPCCDPSMDHPSNVVCCQRVPAQLPFDKFFFPFFDQFKTKGFGPADALLLDIDHCWHWKDFPHDIFTFHKKKFWAFPSHTGMIMGGTDPVRGHPDVVVRCVSCPDPPGTMMTRHDRHNHCHPSNLQSLQSSLQLLLQVQLQVLQQLFAFLVRHGAGRFKWFADPVRDIARAPVVVVQVVVCVVVVRPGTDMDMNPDRHSSRDGPRGIDGPPCVVVDVRSGGQGNGDDPDPDHRVSVVSNVCQQAPDQRHPRGGSPVSVVVSVVVVVVVVVVVVVVVVVVVVVVVVVVVVCCVVVPDDPVVVVVVVVVVVVVVVVVVVVVVVVVVVVCCVPPVVPDD

Radius of gyration: 35.92 Å; Cα contacts (8 Å, |Δi|>4): 688; chains: 1; bounding box: 105×45×125 Å

Mean predicted aligned error: 9.2 Å

Solvent-accessible surface area (backbone atoms only — not comparable to full-atom values): 21971 Å² total; per-residue (Å²): 104,73,67,59,56,48,40,52,36,32,30,66,50,77,49,76,40,77,40,55,48,101,83,70,48,74,71,86,47,70,42,51,32,35,24,47,61,88,38,81,37,31,53,64,91,47,72,62,56,76,41,80,41,66,33,89,55,28,55,45,52,82,52,63,83,50,47,74,42,48,19,32,65,90,77,64,47,74,54,65,53,80,43,91,82,32,36,37,52,54,24,52,52,45,38,42,63,57,2,29,55,52,68,47,49,60,30,34,25,74,41,44,47,49,49,34,45,26,28,39,37,72,70,35,46,61,47,69,61,71,62,39,47,41,21,38,38,33,47,81,92,45,79,37,38,28,60,33,37,38,30,38,29,47,89,75,19,33,41,32,41,35,36,30,36,28,83,94,43,41,44,95,42,68,70,53,17,47,59,59,16,27,91,88,70,37,33,50,35,32,33,47,68,75,26,92,28,86,11,53,52,29,55,53,49,54,51,24,27,46,50,22,39,51,44,49,56,51,23,61,50,32,44,58,10,21,17,76,88,66,47,73,22,60,52,49,50,24,27,37,47,98,88,69,49,76,41,58,22,61,70,35,50,53,52,52,52,50,32,59,74,61,68,47,80,60,66,46,81,49,46,59,84,46,55,28,55,68,64,35,33,90,84,19,58,44,68,26,69,60,57,76,74,31,76,53,49,52,34,41,14,65,62,94,64,98,68,78,87,65,46,61,38,49,56,56,56,57,34,46,44,68,70,41,64,69,46,101,79,31,20,53,52,58,45,56,54,46,55,54,45,51,56,51,52,51,50,51,52,51,50,53,51,51,52,52,53,52,51,49,51,52,52,51,51,51,51,50,45,68,71,74,51,77,57,66,69,60,51,51,51,49,48,53,50,52,51,50,50,50,54,50,50,53,48,50,52,50,52,50,49,49,49,49,46,45,60,66,69,58,70,73,63,129